Protein 4EUE (pdb70)

B-factor: mean 24.7, std 7.16, range [12.13, 96.24]

Secondary structure (DSSP, 8-state):
-----EETTEES---HHHHHHHHHHHHHHHHHS------SEEEEES-SSHHHHHHHHHHHHSSS--EEEEEE------SS----HHHHHHHHHHHHHHHTT--EEEEES-TT-HHHHHHHHHHIIIII--EEEEEE----SEEE-TTT--EEE----BSSS-EEEEEEETTTTEEEEEEEPBPPHHHHHHHHH---HHHHHHHHHHHHTT-EEEEEEEEEEE----GGGTTTTTTSHHHHHHHHHHHHHHHHHHHHHHHHS-EEEEEEPPP---HHHHTSTTHHHHHHHHHH--TTS-----------TTTTSSSSPP---TTS-B--TTTT-HHHHHHHHHHHHH--TTTHHHHS-HHHHHHH--TTS-S-TT--TTSPP-HHHHHT---

Nearest PDB structures (foldseek):
  4eue-assembly1_A  TM=1.003E+00  e=4.248E-78  Clostridium acetobutylicum ATCC 824
  8rcz-assembly1_A  TM=9.465E-01  e=1.844E-43  Pseudomonas aeruginosa
  5xi0-assembly2_B  TM=9.583E-01  e=2.381E-42  Aliivibrio fischeri ES114
  3s8m-assembly1_A  TM=9.572E-01  e=4.616E-41  Xanthomonas oryzae pv. oryzae MAFF 311018
  4bko-assembly1_A  TM=9.532E-01  e=4.722E-40  Burkholderia pseudomallei

Organism: Clostridium acetobutylicum (strain ATCC 824 / DSM 792 / JCM 1419 / IAM 19013 / LMG 5710 / NBRC 13948 / NRRL B-527 / VKM B-1787 / 2291 / W) (NCBI:txid272562)

GO terms:
  GO:0051287 NAD binding (F, IDA)
  GO:0006633 fatty acid biosynthetic process (P, IDA)
  GO:0050343 trans-2-enoyl-CoA reductase (NADH) activity (F, IDA)

Structure (mmCIF, N/CA/C/O backbone):
data_4EUE
#
_entry.id   4EUE
#
_cell.length_a   111.205
_cell.length_b   45.950
_cell.length_c   85.431
_cell.angle_alpha   90.000
_cell.angle_beta   90.740
_cell.angle_gamma   90.000
#
_symmetry.space_group_name_H-M   'C 1 2 1'
#
loop_
_entity.id
_entity.type
_entity.pdbx_description
1 polymer 'Putative reductase CA_C0462'
2 non-polymer '1,4-DIHYDRONICOTINAMIDE ADENINE DINUCLEOTIDE'
3 non-polymer 'SODIUM ION'
4 water water
#
loop_
_atom_site.group_PDB
_atom_site.id
_atom_site.type_symbol
_atom_site.label_atom_id
_atom_site.label_alt_id
_atom_site.label_comp_id
_atom_site.label_asym_id
_atom_site.label_entity_id
_atom_site.label_seq_id
_atom_site.pdbx_PDB_ins_code
_atom_site.Cartn_x
_atom_site.Cartn_y
_atom_site.Cartn_z
_atom_site.occupancy
_atom_site.B_iso_or_equiv
_atom_site.auth_seq_id
_atom_site.auth_comp_id
_atom_site.auth_asym_id
_atom_site.auth_atom_id
_atom_site.pdbx_PDB_model_num
ATOM 9 N N . ILE A 1 22 ? 14.665 6.168 26.444 1.00 37.70 2 ILE A N 1
ATOM 10 C CA . ILE A 1 22 ? 14.993 7.206 27.417 1.00 36.64 2 ILE A CA 1
ATOM 11 C C . ILE A 1 22 ? 16.476 7.123 27.795 1.00 35.47 2 ILE A C 1
ATOM 12 O O . ILE A 1 22 ? 16.910 6.181 28.466 1.00 35.28 2 ILE A O 1
ATOM 17 N N . VAL A 1 23 ? 17.247 8.110 27.342 1.00 34.16 3 VAL A N 1
ATOM 18 C CA . VAL A 1 23 ? 18.691 8.135 27.582 1.00 32.90 3 VAL A CA 1
ATOM 19 C C . VAL A 1 23 ? 19.001 8.604 29.002 1.00 32.38 3 VAL A C 1
ATOM 20 O O . VAL A 1 23 ? 18.568 9.680 29.425 1.00 31.90 3 VAL A O 1
ATOM 24 N N . LYS A 1 24 ? 19.734 7.768 29.731 1.00 31.96 4 LYS A N 1
ATOM 25 C CA . LYS A 1 24 ? 20.181 8.081 31.085 1.00 31.81 4 LYS A CA 1
ATOM 26 C C . LYS A 1 24 ? 21.701 8.166 31.105 1.00 31.45 4 LYS A C 1
ATOM 27 O O . LYS A 1 24 ? 22.377 7.407 30.400 1.00 31.09 4 LYS A O 1
ATOM 33 N N . ALA A 1 25 ? 22.236 9.083 31.911 1.00 31.08 5 ALA A N 1
ATOM 34 C CA . ALA A 1 25 ? 23.681 9.158 32.120 1.00 30.90 5 ALA A CA 1
ATOM 35 C C . ALA A 1 25 ? 24.156 7.885 32.817 1.00 30.88 5 ALA A C 1
ATOM 36 O O . ALA A 1 25 ? 23.719 7.574 33.927 1.00 30.71 5 ALA A O 1
ATOM 38 N N . LYS A 1 26 ? 25.016 7.134 32.139 1.00 30.68 6 LYS A N 1
ATOM 39 C CA . LYS A 1 26 ? 25.579 5.911 32.706 1.00 31.27 6 LYS A CA 1
ATOM 40 C C . LYS A 1 26 ? 27.018 5.710 32.253 1.00 31.24 6 LYS A C 1
ATOM 41 O O . LYS A 1 26 ? 27.422 6.208 31.200 1.00 30.64 6 LYS A O 1
ATOM 47 N N . PHE A 1 27 ? 27.781 4.982 33.060 1.00 31.70 7 PHE A N 1
ATOM 48 C CA . PHE A 1 27 ? 29.206 4.805 32.821 1.00 32.54 7 PHE A CA 1
ATOM 49 C C . PHE A 1 27 ? 29.544 3.396 32.360 1.00 33.22 7 PHE A C 1
ATOM 50 O O . PHE A 1 27 ? 28.961 2.418 32.831 1.00 33.31 7 PHE A O 1
ATOM 58 N N . VAL A 1 28 ? 30.483 3.318 31.422 1.00 34.02 8 VAL A N 1
ATOM 59 C CA . VAL A 1 28 ? 31.095 2.067 30.996 1.00 35.07 8 VAL A CA 1
ATOM 60 C C . VAL A 1 28 ? 32.599 2.315 30.934 1.00 35.40 8 VAL A C 1
ATOM 61 O O . VAL A 1 28 ? 33.065 3.146 30.145 1.00 35.50 8 VAL A O 1
ATOM 65 N N . LYS A 1 29 ? 33.343 1.608 31.784 1.00 35.89 9 LYS A N 1
ATOM 66 C CA . LYS A 1 29 ? 34.802 1.760 31.905 1.00 36.10 9 LYS A CA 1
ATOM 67 C C . LYS A 1 29 ? 35.218 3.177 32.331 1.00 35.85 9 LYS A C 1
ATOM 68 O O . LYS A 1 29 ? 36.300 3.653 31.974 1.00 35.92 9 LYS A O 1
ATOM 74 N N . GLY A 1 30 ? 34.356 3.843 33.094 1.00 35.55 10 GLY A N 1
ATOM 75 C CA . GLY A 1 30 ? 34.619 5.209 33.544 1.00 34.97 10 GLY A CA 1
ATOM 76 C C . GLY A 1 30 ? 34.285 6.288 32.524 1.00 34.43 10 GLY A C 1
ATOM 77 O O . GLY A 1 30 ? 34.534 7.474 32.769 1.00 34.71 10 GLY A O 1
ATOM 78 N N . PHE A 1 31 ? 33.726 5.880 31.384 1.00 33.62 11 PHE A N 1
ATOM 79 C CA . PHE A 1 31 ? 33.281 6.810 30.342 1.00 32.65 11 PHE A CA 1
ATOM 80 C C . PHE A 1 31 ? 31.755 6.815 30.252 1.00 31.78 11 PHE A C 1
ATOM 81 O O . PHE A 1 31 ? 31.121 5.766 30.394 1.00 31.58 11 PHE A O 1
ATOM 89 N N . ILE A 1 32 ? 31.173 7.992 30.014 1.00 30.33 12 ILE A N 1
ATOM 90 C CA . ILE A 1 32 ? 29.735 8.102 29.756 1.00 28.99 12 ILE A CA 1
ATOM 91 C C . ILE A 1 32 ? 29.426 7.269 28.516 1.00 28.04 12 ILE A C 1
ATOM 92 O O . ILE A 1 32 ? 30.098 7.411 27.494 1.00 27.40 12 ILE A O 1
ATOM 97 N N . ARG A 1 33 ? 28.436 6.382 28.618 1.00 26.99 13 ARG A N 1
ATOM 98 C CA . ARG A 1 33 ? 28.118 5.481 27.511 1.00 26.47 13 ARG A CA 1
ATOM 99 C C . ARG A 1 33 ? 27.374 6.202 26.392 1.00 25.77 13 ARG A C 1
ATOM 100 O O . ARG A 1 33 ? 27.788 6.142 25.236 1.00 25.45 13 ARG A O 1
ATOM 108 N N . ASP A 1 34 ? 26.277 6.872 26.741 1.00 24.99 14 ASP A N 1
ATOM 109 C CA . ASP A 1 34 ? 25.446 7.567 25.763 1.00 24.53 14 ASP A CA 1
ATOM 110 C C . ASP A 1 34 ? 25.323 9.038 26.120 1.00 23.67 14 ASP A C 1
ATOM 111 O O . ASP A 1 34 ? 24.997 9.380 27.254 1.00 23.33 14 ASP A O 1
ATOM 116 N N . VAL A 1 35 ? 25.577 9.904 25.147 1.00 22.69 15 VAL A N 1
ATOM 117 C CA . VAL A 1 35 ? 25.326 11.325 25.323 1.00 21.89 15 VAL A CA 1
ATOM 118 C C . VAL A 1 35 ? 23.836 11.591 25.109 1.00 21.88 15 VAL A C 1
ATOM 119 O O . VAL A 1 35 ? 23.126 10.757 24.537 1.00 21.98 15 VAL A O 1
ATOM 123 N N . HIS A 1 36 ? 23.354 12.733 25.585 1.00 21.32 16 HIS A N 1
ATOM 124 C CA . HIS A 1 36 ? 21.991 13.142 25.279 1.00 21.31 16 HIS A CA 1
ATOM 125 C C . HIS A 1 36 ? 22.026 14.128 24.117 1.00 21.34 16 HIS A C 1
ATOM 126 O O . HIS A 1 36 ? 22.405 15.281 24.307 1.00 21.26 16 HIS A O 1
ATOM 133 N N . PRO A 1 37 ? 21.650 13.672 22.901 1.00 21.53 17 PRO A N 1
ATOM 134 C CA . PRO A 1 37 ? 21.816 14.506 21.703 1.00 21.47 17 PRO A CA 1
ATOM 135 C C . PRO A 1 37 ? 21.085 15.850 21.764 1.00 21.53 17 PRO A C 1
ATOM 136 O O . PRO A 1 37 ? 21.643 16.866 21.353 1.00 20.95 17 PRO A O 1
ATOM 140 N N . TYR A 1 38 ? 19.866 15.873 22.294 1.00 21.55 18 TYR A N 1
ATOM 141 C CA . TYR A 1 38 ? 19.147 17.136 22.377 1.00 22.26 18 TYR A CA 1
ATOM 142 C C . TYR A 1 38 ? 19.684 18.033 23.484 1.00 21.61 18 TYR A C 1
ATOM 143 O O . TYR A 1 38 ? 19.563 19.257 23.411 1.00 21.52 18 TYR A O 1
ATOM 152 N N . GLY A 1 39 ? 20.299 17.419 24.490 1.00 20.87 19 GLY A N 1
ATOM 153 C CA . GLY A 1 39 ? 21.061 18.160 25.487 1.00 20.43 19 GLY A CA 1
ATOM 154 C C . GLY A 1 39 ? 22.239 18.868 24.839 1.00 20.24 19 GLY A C 1
ATOM 155 O O . GLY A 1 39 ? 22.524 20.025 25.150 1.00 19.84 19 GLY A O 1
ATOM 156 N N . CYS A 1 40 ? 22.925 18.169 23.936 1.00 19.79 20 CYS A N 1
ATOM 157 C CA . CYS A 1 40 ? 24.020 18.763 23.170 1.00 19.89 20 CYS A CA 1
ATOM 158 C C . CYS A 1 40 ? 23.546 19.975 22.362 1.00 19.92 20 CYS A C 1
ATOM 159 O O . CYS A 1 40 ? 24.237 20.990 22.311 1.00 19.58 20 CYS A O 1
ATOM 162 N N . ARG A 1 41 ? 22.363 19.874 21.753 1.00 20.07 21 ARG A N 1
ATOM 163 C CA . ARG A 1 41 ? 21.758 21.007 21.055 1.00 20.53 21 ARG A CA 1
ATOM 164 C C . ARG A 1 41 ? 21.616 22.208 21.992 1.00 20.57 21 ARG A C 1
ATOM 165 O O . ARG A 1 41 ? 21.989 23.324 21.638 1.00 20.32 21 ARG A O 1
ATOM 173 N N . ARG A 1 42 ? 21.072 21.960 23.182 1.00 21.04 22 ARG A N 1
ATOM 174 C CA . ARG A 1 42 ? 20.852 22.991 24.194 1.00 21.71 22 ARG A CA 1
ATOM 175 C C . ARG A 1 42 ? 22.161 23.638 24.655 1.00 21.57 22 ARG A C 1
ATOM 176 O O . ARG A 1 42 ? 22.223 24.851 24.878 1.00 21.11 22 ARG A O 1
ATOM 184 N N . GLU A 1 43 ? 23.199 22.818 24.797 1.00 21.71 23 GLU A N 1
ATOM 185 C CA . GLU A 1 43 ? 24.502 23.286 25.248 1.00 22.01 23 GLU A CA 1
ATOM 186 C C . GLU A 1 43 ? 25.188 24.149 24.186 1.00 21.11 23 GLU A C 1
ATOM 187 O O . GLU A 1 43 ? 25.843 25.135 24.520 1.00 21.34 23 GLU A O 1
ATOM 193 N N . VAL A 1 44 ? 25.028 23.782 22.915 1.00 20.29 24 VAL A N 1
ATOM 194 C CA . VAL A 1 44 ? 25.473 24.630 21.801 1.00 19.54 24 VAL A CA 1
ATOM 195 C C . VAL A 1 44 ? 24.733 25.971 21.848 1.00 19.49 24 VAL A C 1
ATOM 196 O O . VAL A 1 44 ? 25.351 27.037 21.766 1.00 19.22 24 VAL A O 1
ATOM 200 N N . LEU A 1 45 ? 23.412 25.904 22.009 1.00 19.68 25 LEU A N 1
ATOM 201 C CA . LEU A 1 45 ? 22.570 27.095 22.058 1.00 20.28 25 LEU A CA 1
ATOM 202 C C . LEU A 1 45 ? 22.896 28.020 23.240 1.00 20.03 25 LEU A C 1
ATOM 203 O O . LEU A 1 45 ? 22.861 29.245 23.096 1.00 20.25 25 LEU A O 1
ATOM 208 N N . ASN A 1 46 ? 23.209 27.435 24.395 1.00 19.64 26 ASN A N 1
ATOM 209 C CA . ASN A 1 46 ? 23.655 28.203 25.559 1.00 19.75 26 ASN A CA 1
ATOM 210 C C . ASN A 1 46 ? 24.924 29.021 25.278 1.00 19.46 26 ASN A C 1
ATOM 211 O O . ASN A 1 46 ? 25.027 30.175 25.690 1.00 19.00 26 ASN A O 1
ATOM 216 N N . GLN A 1 47 ? 25.883 28.418 24.580 1.00 19.35 27 GLN A N 1
ATOM 217 C CA . GLN A 1 47 ? 27.107 29.127 24.184 1.00 19.31 27 GLN A CA 1
ATOM 218 C C . GLN A 1 47 ? 26.823 30.211 23.136 1.00 19.18 27 GLN A C 1
ATOM 219 O O . GLN A 1 47 ? 27.372 31.310 23.210 1.00 19.13 27 GLN A O 1
ATOM 225 N N . ILE A 1 48 ? 25.953 29.905 22.175 1.00 19.16 28 ILE A N 1
ATOM 226 C CA . ILE A 1 48 ? 25.490 30.902 21.202 1.00 19.53 28 ILE A CA 1
ATOM 227 C C . ILE A 1 48 ? 24.820 32.100 21.891 1.00 20.02 28 ILE A C 1
ATOM 228 O O . ILE A 1 48 ? 25.071 33.252 21.527 1.00 19.72 28 ILE A O 1
ATOM 233 N N . ASP A 1 49 ? 23.986 31.821 22.893 1.00 20.65 29 ASP A N 1
ATOM 234 C CA . ASP A 1 49 ? 23.285 32.873 23.628 1.00 21.38 29 ASP A CA 1
ATOM 235 C C . ASP A 1 49 ? 24.245 33.759 24.419 1.00 21.08 29 ASP A C 1
ATOM 236 O O . ASP A 1 49 ? 24.015 34.958 24.541 1.00 21.29 29 ASP A O 1
ATOM 241 N N . TYR A 1 50 ? 25.317 33.171 24.951 1.00 20.69 30 TYR 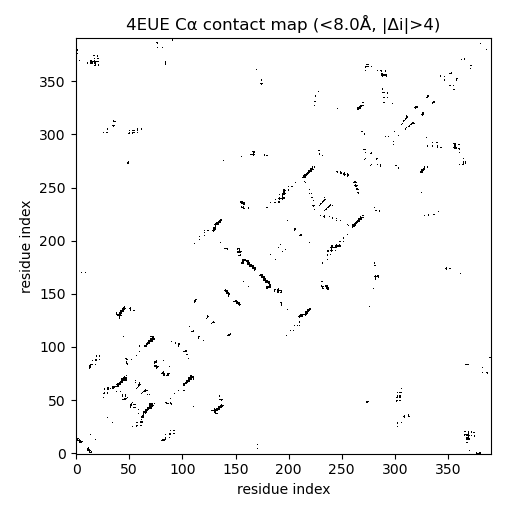A N 1
ATOM 242 C CA . TYR A 1 50 ? 26.347 33.951 25.633 1.00 20.51 30 TYR A CA 1
ATOM 243 C C . TYR A 1 50 ? 27.019 34.932 24.665 1.00 20.61 30 TYR A C 1
ATOM 244 O O . TYR A 1 50 ? 27.222 36.104 25.000 1.00 20.27 30 TYR A O 1
ATOM 253 N N . CYS A 1 51 ? 27.348 34.445 23.470 1.00 20.58 31 CYS A N 1
ATOM 254 C CA . CYS A 1 51 ? 27.992 35.256 22.431 1.00 21.12 31 CYS A CA 1
ATOM 255 C C . CYS A 1 51 ? 27.093 36.359 21.864 1.00 21.94 31 CYS A C 1
ATOM 256 O O . CYS A 1 51 ? 27.580 37.437 21.512 1.00 21.88 31 CYS A O 1
ATOM 259 N N . LYS A 1 52 ? 25.796 36.072 21.768 1.00 22.86 32 LYS A N 1
ATOM 260 C CA . LYS A 1 52 ? 24.804 37.041 21.304 1.00 24.43 32 LYS A CA 1
ATOM 261 C C . LYS A 1 52 ? 24.598 38.171 22.312 1.00 24.99 32 LYS A C 1
ATOM 262 O O . LYS A 1 52 ? 24.339 39.312 21.932 1.00 25.04 32 LYS A O 1
ATOM 268 N N . LYS A 1 53 ? 24.723 37.837 23.593 1.00 25.63 33 LYS A N 1
ATOM 269 C CA . LYS A 1 53 ? 24.573 38.793 24.686 1.00 26.44 33 LYS A CA 1
ATOM 270 C C . LYS A 1 53 ? 25.856 39.609 24.925 1.00 26.34 33 LYS A C 1
ATOM 271 O O . LYS A 1 53 ? 25.816 40.670 25.552 1.00 26.34 33 LYS A O 1
ATOM 277 N N . ALA A 1 54 ? 26.988 39.122 24.419 1.00 26.05 34 ALA A N 1
ATOM 278 C CA . ALA A 1 54 ? 28.274 39.789 24.635 1.00 25.98 34 ALA A CA 1
ATOM 279 C C . ALA A 1 54 ? 28.334 41.140 23.923 1.00 26.20 34 ALA A C 1
ATOM 280 O O . ALA A 1 54 ? 27.517 41.425 23.040 1.00 25.68 34 ALA A O 1
ATOM 282 N N . ILE A 1 55 ? 29.298 41.971 24.317 1.00 26.58 35 ILE A N 1
ATOM 283 C CA . ILE A 1 55 ? 29.440 43.308 23.740 1.00 27.08 35 ILE A CA 1
ATOM 284 C C . ILE A 1 55 ? 29.725 43.245 22.237 1.00 26.80 35 ILE A C 1
ATOM 285 O O . ILE A 1 55 ? 29.298 44.123 21.480 1.00 27.15 35 ILE A O 1
ATOM 290 N N . GLY A 1 56 ? 30.424 42.194 21.813 1.00 26.17 36 GLY A N 1
ATOM 291 C CA . GLY A 1 56 ? 30.690 41.966 20.401 1.00 25.46 36 GLY A CA 1
ATOM 292 C C . GLY A 1 56 ? 32.075 42.409 19.979 1.00 25.02 36 GLY A C 1
ATOM 293 O O . GLY A 1 56 ? 32.633 43.362 20.526 1.00 25.30 36 GLY A O 1
ATOM 294 N N . PHE A 1 57 ? 32.634 41.694 19.009 1.00 24.04 37 PHE A N 1
ATOM 295 C CA . PHE A 1 57 ? 33.894 42.079 18.388 1.00 23.51 37 PHE A CA 1
ATOM 296 C C . PHE A 1 57 ? 33.796 41.866 16.886 1.00 23.83 37 PHE A C 1
ATOM 297 O O . PHE A 1 57 ? 32.834 41.277 16.393 1.00 23.46 37 PHE A O 1
ATOM 305 N N . ARG A 1 58 ? 34.802 42.346 16.169 1.00 24.48 38 ARG A N 1
ATOM 306 C CA . ARG A 1 58 ? 34.821 42.288 14.720 1.00 25.17 38 ARG A CA 1
ATOM 307 C C . ARG A 1 58 ? 36.238 41.925 14.303 1.00 24.85 38 ARG A C 1
ATOM 308 O O . ARG A 1 58 ? 37.184 42.186 15.040 1.00 24.64 38 ARG A O 1
ATOM 316 N N . GLY A 1 59 ? 36.384 41.308 13.134 1.00 24.64 39 GLY A N 1
ATOM 317 C CA . GLY A 1 59 ? 37.703 40.929 12.644 1.00 24.66 39 GLY A CA 1
ATOM 318 C C . GLY A 1 59 ? 37.677 39.830 11.601 1.00 24.46 39 GLY A C 1
ATOM 319 O O . GLY A 1 59 ? 37.707 40.117 10.402 1.00 24.85 39 GLY A O 1
ATOM 320 N N . PRO A 1 60 ? 37.613 38.562 12.044 1.00 24.02 40 PRO A N 1
ATOM 321 C CA . PRO A 1 60 ? 37.680 37.453 11.093 1.00 23.96 40 PRO A CA 1
ATOM 322 C C . PRO A 1 60 ? 36.395 37.313 10.268 1.00 23.67 40 PRO A C 1
ATOM 323 O O . PRO A 1 60 ? 35.309 37.557 10.782 1.00 23.94 40 PRO A O 1
ATOM 327 N N . LYS A 1 61 ? 36.523 36.948 8.996 1.00 23.31 41 LYS A N 1
ATOM 328 C CA . LYS A 1 61 ? 35.347 36.719 8.156 1.00 22.92 41 LYS A CA 1
ATOM 329 C C . LYS A 1 61 ? 35.264 35.284 7.648 1.00 21.89 41 LYS A C 1
ATOM 330 O O . LYS A 1 61 ? 34.172 34.756 7.431 1.00 21.77 41 LYS A O 1
ATOM 336 N N . LYS A 1 62 ? 36.421 34.660 7.453 1.00 20.86 42 LYS A N 1
ATOM 337 C CA . LYS A 1 62 ? 36.475 33.286 6.965 1.00 20.11 42 LYS A CA 1
ATOM 338 C C . LYS A 1 62 ? 37.464 32.479 7.802 1.00 19.13 42 LYS A C 1
ATOM 339 O O . LYS A 1 62 ? 38.658 32.779 7.836 1.00 18.63 42 LYS A O 1
ATOM 345 N N . VAL A 1 63 ? 36.943 31.470 8.495 1.00 18.24 43 VAL A N 1
ATOM 346 C CA . VAL A 1 63 ? 37.683 30.806 9.573 1.00 17.26 43 VAL A CA 1
ATOM 347 C C . VAL A 1 63 ? 37.741 29.294 9.372 1.00 16.82 43 VAL A C 1
ATOM 348 O O . VAL A 1 63 ? 36.731 28.653 9.087 1.00 17.11 43 VAL A O 1
ATOM 352 N N . LEU A 1 64 ? 38.943 28.742 9.502 1.00 16.31 44 LEU A N 1
ATOM 353 C CA . LEU A 1 64 ? 39.147 27.302 9.501 1.00 15.53 44 LEU A CA 1
ATOM 354 C C . LEU A 1 64 ? 39.507 26.848 10.916 1.00 15.27 44 LEU A C 1
ATOM 355 O O . LEU A 1 64 ? 40.430 27.379 11.528 1.00 15.04 44 LEU A O 1
ATOM 360 N N . ILE A 1 65 ? 38.769 25.875 11.437 1.00 15.22 45 ILE A N 1
ATOM 361 C CA . ILE A 1 65 ? 39.086 25.312 12.746 1.00 15.19 45 ILE A CA 1
ATOM 362 C C . ILE A 1 65 ? 39.249 23.798 12.645 1.00 15.09 45 ILE A C 1
ATOM 363 O O . ILE A 1 65 ? 38.324 23.088 12.248 1.00 15.23 45 ILE A O 1
ATOM 368 N N . VAL A 1 66 ? 40.442 23.324 12.979 1.00 15.14 46 VAL A N 1
ATOM 369 C CA . VAL A 1 66 ? 40.679 21.897 13.155 1.00 15.72 46 VAL A CA 1
ATOM 370 C C . VAL A 1 66 ? 40.413 21.557 14.618 1.00 15.59 46 VAL A C 1
ATOM 371 O O . VAL A 1 66 ? 41.045 22.119 15.518 1.00 15.65 46 VAL A O 1
ATOM 375 N N . GLY A 1 67 ? 39.475 20.641 14.841 1.00 15.74 47 GLY A N 1
ATOM 376 C CA . GLY A 1 67 ? 39.057 20.265 16.189 1.00 16.01 47 GLY A CA 1
ATOM 377 C C . GLY A 1 67 ? 37.868 21.104 16.598 1.00 16.05 47 GLY A C 1
ATOM 378 O O . GLY A 1 67 ? 37.802 21.611 17.720 1.00 16.24 47 GLY A O 1
ATOM 379 N N . ALA A 1 68 ? 36.915 21.224 15.678 1.00 16.06 48 ALA A N 1
ATOM 380 C CA . ALA A 1 68 ? 35.818 22.181 15.786 1.00 15.78 48 ALA A CA 1
ATOM 381 C C . ALA A 1 68 ? 34.572 21.677 16.517 1.00 15.65 48 ALA A C 1
ATOM 382 O O . ALA A 1 68 ? 33.658 22.457 16.770 1.00 15.89 48 ALA A O 1
ATOM 384 N N . SER A 1 69 ? 34.539 20.392 16.860 1.00 15.68 49 SER A N 1
ATOM 385 C CA . SER A 1 69 ? 33.304 19.745 17.326 1.00 15.64 49 SER A CA 1
ATOM 386 C C . SER A 1 69 ? 32.993 19.857 18.827 1.00 15.56 49 SER A C 1
ATOM 387 O O . SER A 1 69 ? 31.860 19.596 19.246 1.00 15.54 49 SER A O 1
ATOM 390 N N . SER A 1 70 ? 33.987 20.221 19.635 1.00 14.74 50 SER A N 1
ATOM 391 C CA . SER A 1 70 ? 33.798 20.284 21.088 1.00 14.65 50 SER A CA 1
ATOM 392 C C . SER A 1 70 ? 34.887 21.118 21.750 1.00 14.06 50 SER A C 1
ATOM 393 O O . SER A 1 70 ? 35.862 21.509 21.096 1.00 13.88 50 SER A O 1
ATOM 396 N N . GLY A 1 71 ? 34.711 21.382 23.044 1.00 13.68 51 GLY A N 1
ATOM 397 C CA . GLY A 1 71 ? 35.712 22.067 23.850 1.00 13.38 51 GLY A CA 1
ATOM 398 C C . GLY A 1 71 ? 36.079 23.438 23.311 1.00 13.61 51 GLY A C 1
ATOM 399 O O . GLY A 1 71 ? 35.200 24.215 22.915 1.00 13.35 51 GLY A O 1
ATOM 400 N N . PHE A 1 72 ? 37.377 23.732 23.291 1.00 13.59 52 PHE A N 1
ATOM 401 C CA . PHE A 1 72 ? 37.854 25.050 22.862 1.00 13.99 52 PHE A CA 1
ATOM 402 C C . PHE A 1 72 ? 37.600 25.335 21.386 1.00 14.05 52 PHE A C 1
ATOM 403 O O . PHE A 1 72 ? 37.361 26.481 21.016 1.00 14.64 52 PHE A O 1
ATOM 411 N N . GLY A 1 73 ? 37.658 24.300 20.552 1.00 13.81 53 GLY A N 1
ATOM 412 C CA . GLY A 1 73 ? 37.436 24.464 19.114 1.00 13.95 53 GLY A CA 1
ATOM 413 C C . GLY A 1 73 ? 35.996 24.800 18.782 1.00 13.95 53 GLY A C 1
ATOM 414 O O . GLY A 1 73 ? 35.732 25.643 17.916 1.00 13.85 53 GLY A O 1
ATOM 415 N N . LEU A 1 74 ? 35.060 24.146 19.465 1.00 13.65 54 LEU A N 1
ATOM 416 C CA . LEU A 1 74 ? 33.645 24.488 19.309 1.00 13.84 54 LEU A CA 1
ATOM 417 C C . LEU A 1 74 ? 33.356 25.899 19.812 1.00 13.58 54 LEU A C 1
ATOM 418 O O . LEU A 1 74 ? 32.643 26.657 19.162 1.00 13.48 54 LEU A O 1
ATOM 423 N N . ALA A 1 75 ? 33.917 26.256 20.964 1.00 13.40 55 ALA A N 1
ATOM 424 C CA . ALA A 1 75 ? 33.736 27.608 21.489 1.00 13.26 55 ALA A CA 1
ATOM 425 C C . ALA A 1 75 ? 34.323 28.652 20.529 1.00 13.42 55 ALA A C 1
ATOM 426 O O . ALA A 1 75 ? 33.736 29.720 20.334 1.00 13.20 55 ALA A O 1
ATOM 428 N N . THR A 1 76 ? 35.468 28.328 19.928 1.00 13.41 56 THR A N 1
ATOM 429 C CA . THR A 1 76 ? 36.097 29.189 18.922 1.00 13.76 56 THR A CA 1
ATOM 430 C C . THR A 1 76 ? 35.130 29.433 17.754 1.00 13.72 56 THR A C 1
ATOM 431 O O . THR A 1 76 ? 34.914 30.576 17.349 1.00 13.61 56 THR A O 1
ATOM 435 N N . ARG A 1 77 ? 34.535 28.354 17.248 1.00 13.78 57 ARG A N 1
ATOM 436 C CA . ARG A 1 77 ? 33.597 28.417 16.127 1.00 14.02 57 ARG A CA 1
ATOM 437 C C . ARG A 1 77 ? 32.357 29.246 16.450 1.00 14.37 57 ARG A C 1
ATOM 438 O O . ARG A 1 77 ? 31.927 30.063 15.643 1.00 13.74 57 ARG A O 1
ATOM 446 N N . ILE A 1 78 ? 31.789 29.020 17.629 1.00 14.20 58 ILE A N 1
ATOM 447 C CA . ILE A 1 78 ? 30.594 29.728 18.060 1.00 14.91 58 ILE A CA 1
ATOM 448 C C . ILE A 1 78 ? 30.904 31.211 18.285 1.00 15.11 58 ILE A C 1
ATOM 449 O O . ILE A 1 78 ? 30.083 32.082 17.984 1.00 15.04 58 ILE A O 1
ATOM 454 N N . SER A 1 79 ? 32.101 31.489 18.794 1.00 15.50 59 SER A N 1
ATOM 455 C CA . SER A 1 79 ? 32.521 32.864 19.049 1.00 16.33 59 SER A CA 1
ATOM 456 C C . SER A 1 79 ? 32.612 33.690 17.760 1.00 16.36 59 SER A C 1
ATOM 457 O O . SER A 1 79 ? 32.061 34.786 17.691 1.00 16.46 59 SER A O 1
ATOM 460 N N . VAL A 1 80 ? 33.283 33.164 16.738 1.00 16.54 60 VAL A N 1
ATOM 461 C CA . VAL A 1 80 ? 33.477 33.932 15.499 1.00 16.94 60 VAL A CA 1
ATOM 462 C C . VAL A 1 80 ? 32.192 34.057 14.676 1.00 17.26 60 VAL A C 1
ATOM 463 O O . VAL A 1 80 ? 31.993 35.046 13.972 1.00 17.52 60 VAL A O 1
ATOM 467 N N . ALA A 1 81 ? 31.318 33.058 14.785 1.00 17.28 61 ALA A N 1
ATOM 468 C CA . ALA A 1 81 ? 30.049 33.062 14.059 1.00 17.75 61 ALA A CA 1
ATOM 469 C C . ALA A 1 81 ? 28.991 33.947 14.728 1.00 17.92 61 ALA A C 1
ATOM 470 O O . ALA A 1 81 ? 28.252 34.660 14.046 1.00 17.80 61 ALA A O 1
ATOM 472 N N . PHE A 1 82 ? 28.943 33.915 16.059 1.00 18.06 62 PHE A N 1
ATOM 473 C CA . PHE A 1 82 ? 27.837 34.525 16.811 1.00 18.57 62 PHE A CA 1
ATOM 474 C C . PHE A 1 82 ? 28.235 35.670 17.737 1.00 18.79 62 PHE A C 1
ATOM 475 O O . PHE A 1 82 ? 27.365 36.370 18.270 1.00 18.97 62 PHE A O 1
ATOM 483 N N . GLY A 1 83 ? 29.538 35.857 17.930 1.00 18.84 63 GLY A N 1
ATOM 484 C CA . GLY A 1 83 ? 30.040 36.875 18.846 1.00 18.92 63 GLY A CA 1
ATOM 485 C C . GLY A 1 83 ? 30.320 38.224 18.209 1.00 19.30 63 GLY A C 1
ATOM 486 O O . GLY A 1 83 ? 30.974 39.073 18.817 1.00 19.42 63 GLY A O 1
ATOM 487 N N . GLY A 1 84 ? 29.836 38.425 16.984 1.00 19.61 64 GLY A N 1
ATOM 488 C CA . GLY A 1 84 ? 30.004 39.711 16.298 1.00 19.71 64 GLY A CA 1
ATOM 489 C C . GLY A 1 84 ? 30.514 39.680 14.865 1.00 19.76 64 GLY A C 1
ATOM 490 O O . GLY A 1 84 ? 29.978 40.391 14.009 1.00 19.43 64 GLY A O 1
ATOM 491 N N . PRO A 1 85 ? 31.563 38.878 14.586 1.00 19.79 65 PRO A N 1
ATOM 492 C CA . PRO A 1 85 ? 32.141 38.867 13.238 1.00 20.03 65 PRO A CA 1
ATOM 493 C C . PRO A 1 85 ? 31.259 38.277 12.140 1.00 20.51 65 PRO A C 1
ATOM 494 O O . PRO A 1 85 ? 31.548 38.484 10.958 1.00 20.36 65 PRO A O 1
ATOM 498 N N . GLU A 1 86 ? 30.213 37.542 12.521 1.00 20.84 66 GLU A N 1
ATOM 499 C CA . GLU A 1 86 ? 29.360 36.830 11.561 1.00 21.49 66 GLU A CA 1
ATOM 500 C C . GLU A 1 86 ? 30.213 36.053 10.557 1.00 21.05 66 GLU A C 1
ATOM 501 O O . GLU A 1 86 ? 29.987 36.109 9.344 1.00 20.98 66 GLU A O 1
ATOM 507 N N . ALA A 1 87 ? 31.199 35.327 11.079 1.00 20.48 67 ALA A N 1
ATOM 508 C CA . ALA A 1 87 ? 32.164 34.627 10.243 1.00 20.00 67 ALA A CA 1
ATOM 509 C C . ALA A 1 87 ? 31.610 33.327 9.677 1.00 19.74 67 ALA A C 1
ATOM 510 O O . ALA A 1 87 ? 30.904 32.590 10.364 1.00 19.61 67 ALA A O 1
ATOM 512 N N . HIS A 1 88 ? 31.940 33.069 8.414 1.00 19.61 68 HIS A N 1
ATOM 513 C CA . HIS A 1 88 ? 31.770 31.760 7.798 1.00 19.75 68 HIS A CA 1
ATOM 514 C C . HIS A 1 88 ? 32.884 30.862 8.314 1.00 18.93 68 HIS A C 1
ATOM 515 O O . HIS A 1 88 ? 34.000 31.329 8.544 1.00 18.69 68 HIS A O 1
ATOM 522 N N . THR A 1 89 ? 32.577 29.579 8.507 1.00 18.12 69 THR A N 1
ATOM 523 C CA . THR A 1 89 ? 33.510 28.672 9.170 1.00 17.46 69 THR A CA 1
ATOM 524 C C . THR A 1 89 ? 33.594 27.309 8.508 1.00 17.33 69 THR A C 1
ATOM 525 O O . THR A 1 89 ? 32.589 26.775 8.030 1.00 17.29 69 THR A O 1
ATOM 529 N N . ILE A 1 90 ? 34.811 26.769 8.465 1.00 17.02 70 ILE A N 1
ATOM 530 C CA . ILE A 1 90 ? 35.029 25.361 8.155 1.00 16.69 70 ILE A CA 1
ATOM 531 C C . ILE A 1 90 ? 35.450 24.669 9.448 1.00 16.43 70 ILE A C 1
ATOM 532 O O . ILE A 1 90 ? 36.363 25.125 10.132 1.00 16.05 70 ILE A O 1
ATOM 537 N N . GLY A 1 91 ? 34.763 23.582 9.780 1.00 16.49 71 GLY A N 1
ATOM 538 C CA . GLY A 1 91 ? 35.131 22.759 10.925 1.00 16.67 71 GLY A CA 1
ATOM 539 C C . GLY A 1 91 ? 35.603 21.392 10.480 1.00 16.75 71 GLY A C 1
ATOM 540 O O . GLY A 1 91 ? 34.922 20.714 9.709 1.00 16.99 71 GLY A O 1
ATOM 541 N N . VAL A 1 92 ? 36.784 21.002 10.949 1.00 16.84 72 VAL A N 1
ATOM 542 C CA . VAL A 1 92 ? 37.312 19.666 10.717 1.00 17.23 72 VAL A CA 1
ATOM 543 C C . VAL A 1 92 ? 37.354 18.971 12.066 1.00 17.57 72 VAL A C 1
ATOM 544 O O . VAL A 1 92 ? 37.910 19.502 13.035 1.00 17.58 72 VAL A O 1
ATOM 548 N N . SER A 1 93 ? 36.742 17.798 12.142 1.00 17.59 73 SER A N 1
ATOM 549 C CA . SER A 1 93 ? 36.748 17.040 13.384 1.00 18.09 73 SER A CA 1
ATOM 550 C C . SER A 1 93 ? 36.662 15.561 13.082 1.00 18.45 73 SER A C 1
ATOM 551 O O . SER A 1 93 ? 36.263 15.165 11.984 1.00 18.75 73 SER A O 1
ATOM 554 N N . TYR A 1 94 ? 37.041 14.742 14.053 1.00 18.94 74 TYR A N 1
ATOM 555 C CA . TYR A 1 94 ? 36.826 13.314 13.929 1.00 19.74 74 TYR A CA 1
ATOM 556 C C . TYR A 1 94 ? 35.788 12.849 14.948 1.00 19.44 74 TYR A C 1
ATOM 557 O O . TYR A 1 94 ? 36.049 12.825 16.153 1.00 18.48 74 TYR A O 1
ATOM 566 N N . GLU A 1 95 ? 34.604 12.508 14.445 1.00 19.60 75 GLU A N 1
ATOM 567 C CA . GLU A 1 95 ? 33.472 12.104 15.272 1.00 19.96 75 GLU A CA 1
ATOM 568 C C . GLU A 1 95 ? 32.704 10.977 14.592 1.00 20.46 75 GLU A C 1
ATOM 569 O O . GLU A 1 95 ? 32.825 10.777 13.379 1.00 20.16 75 GLU A O 1
ATOM 575 N N . THR A 1 96 ? 31.907 10.248 15.367 1.00 20.75 76 THR A N 1
ATOM 576 C CA . THR A 1 96 ? 31.085 9.175 14.808 1.00 21.57 76 THR A CA 1
ATOM 577 C C . THR A 1 96 ? 29.640 9.324 15.234 1.00 22.01 76 THR A C 1
ATOM 578 O O . THR A 1 96 ? 29.348 9.808 16.332 1.00 21.54 76 THR A O 1
ATOM 582 N N . GLY A 1 97 ? 28.739 8.907 14.349 1.00 22.89 77 GLY A N 1
ATOM 583 C CA . GLY A 1 97 ? 27.311 9.040 14.578 1.00 24.05 77 GLY A CA 1
ATOM 584 C C . GLY A 1 97 ? 26.695 7.790 15.160 1.00 25.20 77 GLY A C 1
ATOM 585 O O . GLY A 1 97 ? 27.398 6.933 15.697 1.00 24.96 77 GLY A O 1
ATOM 586 N N . ALA A 1 98 ? 25.374 7.700 15.048 1.00 26.25 78 ALA A N 1
ATOM 587 C CA . ALA A 1 98 ? 24.612 6.588 15.602 1.00 27.71 78 ALA A CA 1
ATOM 588 C C . ALA A 1 98 ? 24.897 5.283 14.865 1.00 28.58 78 ALA A C 1
ATOM 589 O O . ALA A 1 98 ? 24.939 5.251 13.641 1.00 29.06 78 ALA A O 1
ATOM 591 N N . THR A 1 99 ? 25.121 4.221 15.633 1.00 29.54 79 THR A N 1
ATOM 592 C CA . THR A 1 99 ? 25.200 2.862 15.103 1.00 30.63 79 THR A CA 1
ATOM 593 C C . THR A 1 99 ? 24.063 2.057 15.732 1.00 30.91 79 THR A C 1
ATOM 594 O O . THR A 1 99 ? 23.226 2.619 16.443 1.00 31.24 79 THR A O 1
ATOM 598 N N . ASP A 1 100 ? 24.024 0.751 15.481 1.00 31.35 80 ASP A N 1
ATOM 599 C CA . ASP A 1 100 ? 23.010 -0.101 16.112 1.00 31.52 80 ASP A CA 1
ATOM 600 C C . ASP 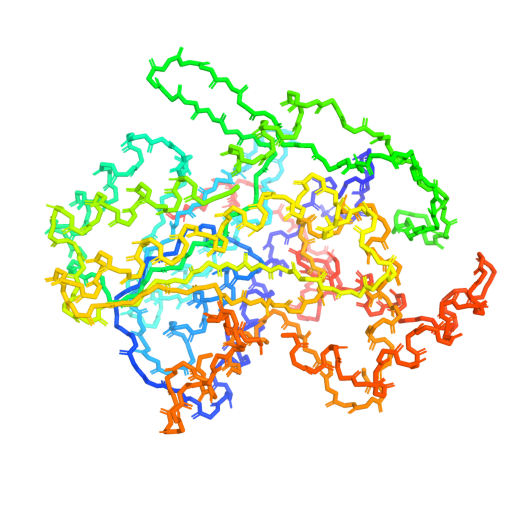A 1 100 ? 23.314 -0.410 17.584 1.00 30.94 80 ASP A C 1
ATOM 601 O O . ASP A 1 100 ? 22.516 -1.062 18.260 1.00 31.37 80 ASP A O 1
ATOM 606 N N . ARG A 1 101 ? 24.458 0.068 18.074 1.00 29.86 81 ARG A N 1
ATOM 607 C CA . ARG A 1 101 ? 24.852 -0.130 19.470 1.00 28.77 81 ARG A CA 1
ATOM 608 C C . ARG A 1 101 ? 25.152 1.167 20.215 1.00 28.08 81 ARG A C 1
ATOM 609 O O . ARG A 1 101 ? 25.065 1.203 21.446 1.00 28.06 81 ARG A O 1
ATOM 617 N N . ARG A 1 102 ? 25.523 2.211 19.472 1.00 27.28 82 ARG A N 1
ATOM 618 C CA . ARG A 1 102 ? 25.887 3.509 20.052 1.00 26.77 82 ARG A CA 1
ATOM 619 C C . ARG A 1 102 ? 25.046 4.643 19.468 1.00 26.43 82 ARG A C 1
ATOM 620 O O . ARG A 1 102 ? 24.579 4.565 18.328 1.00 26.02 82 ARG A O 1
ATOM 628 N N . ILE A 1 103 ? 24.869 5.700 20.255 1.00 26.00 83 ILE A N 1
ATOM 629 C CA . ILE A 1 103 ? 24.028 6.832 19.864 1.00 26.00 83 ILE A CA 1
ATOM 630 C C . ILE A 1 103 ? 24.796 7.882 19.031 1.00 25.05 83 ILE A C 1
ATOM 631 O O . ILE A 1 103 ? 24.194 8.646 18.272 1.00 25.22 83 ILE A O 1
ATOM 636 N N . GLY A 1 104 ? 26.121 7.890 19.152 1.00 23.81 84 GLY A N 1
ATOM 637 C CA . GLY A 1 104 ? 26.957 8.899 18.497 1.00 22.58 84 GLY A CA 1
ATOM 638 C C . GLY A 1 104 ? 27.637 9.776 19.536 1.00 21.54 84 GLY A C 1
ATOM 639 O O . GLY A 1 104 ? 27.161 9.869 20.669 1.00 21.47 84 GLY A O 1
ATOM 640 N N . THR A 1 105 ? 28.746 10.414 19.158 1.00 20.39 85 THR A N 1
ATOM 641 C CA . THR A 1 105 ? 29.517 11.229 20.098 1.00 19.30 85 THR A CA 1
ATOM 642 C C . THR A 1 105 ? 28.875 12.599 20.322 1.00 18.53 85 THR A C 1
ATOM 643 O O . THR A 1 105 ? 28.054 13.054 19.518 1.00 18.33 85 THR A O 1
ATOM 647 N N . ALA A 1 106 ? 29.243 13.249 21.423 1.00 17.34 86 ALA A N 1
ATOM 648 C CA . ALA A 1 106 ? 28.769 14.603 21.701 1.00 16.85 86 ALA A CA 1
ATOM 649 C C . ALA A 1 106 ? 29.178 15.531 20.557 1.00 16.21 86 ALA A C 1
ATOM 650 O O . ALA A 1 106 ? 28.366 16.313 20.068 1.00 16.56 86 ALA A O 1
ATOM 652 N N . GLY A 1 107 ? 30.427 15.407 20.116 1.00 15.89 87 GLY A N 1
ATOM 653 C CA . GLY A 1 107 ? 30.967 16.227 19.028 1.00 15.74 87 GLY A CA 1
ATOM 654 C C . GLY A 1 107 ? 30.241 16.023 17.708 1.00 16.04 87 GLY A C 1
ATOM 655 O O . GLY A 1 107 ? 30.045 16.977 16.948 1.00 15.78 87 GLY A O 1
ATOM 656 N N . TRP A 1 108 ? 29.852 14.776 17.436 1.00 16.25 88 TRP A N 1
ATOM 657 C CA . TRP A 1 108 ? 29.024 14.450 16.271 1.00 16.65 88 TRP A CA 1
ATOM 658 C C . TRP A 1 108 ? 27.792 15.347 16.221 1.00 16.88 88 TRP A C 1
ATOM 659 O O . TRP A 1 108 ? 27.518 15.989 15.202 1.00 16.79 88 TRP A O 1
ATOM 670 N N . TYR A 1 109 ? 27.064 15.400 17.334 1.00 16.73 89 TYR A N 1
ATOM 671 C CA . TYR A 1 109 ? 25.846 16.192 17.419 1.00 16.96 89 TYR A CA 1
ATOM 672 C C . TYR A 1 109 ? 26.101 17.691 17.498 1.00 16.85 89 TYR A C 1
ATOM 673 O O . TYR A 1 109 ? 25.354 18.466 16.902 1.00 16.69 89 TYR A O 1
ATOM 682 N N . ASN A 1 110 ? 27.159 18.097 18.205 1.00 16.89 90 ASN A N 1
ATOM 683 C CA . ASN A 1 110 ? 27.543 19.513 18.246 1.00 16.90 90 ASN A CA 1
ATOM 684 C C . ASN A 1 110 ? 27.737 20.095 16.843 1.00 16.90 90 ASN A C 1
ATOM 685 O O . ASN A 1 110 ? 27.261 21.190 16.563 1.00 16.40 90 ASN A O 1
ATOM 690 N N . ASN A 1 111 ? 28.443 19.360 15.979 1.00 17.37 91 ASN A N 1
ATOM 691 C CA . ASN A 1 111 ? 28.649 19.762 14.580 1.00 18.09 91 ASN A CA 1
ATOM 692 C C . ASN A 1 111 ? 27.324 19.996 13.860 1.00 18.62 91 ASN A C 1
ATOM 693 O O . ASN A 1 111 ? 27.178 20.966 13.110 1.00 18.74 91 ASN A O 1
ATOM 698 N N . ILE A 1 112 ? 26.379 19.086 14.085 1.00 18.92 92 ILE A N 1
ATOM 699 C CA . ILE A 1 112 ? 25.077 19.098 13.412 1.00 19.70 92 ILE A CA 1
ATOM 700 C C . ILE A 1 112 ? 24.235 20.288 13.855 1.00 19.86 92 ILE A C 1
ATOM 701 O O . ILE A 1 112 ? 23.695 21.020 13.019 1.00 20.01 92 ILE A O 1
ATOM 706 N N . PHE A 1 113 ? 24.152 20.495 15.164 1.00 19.97 93 PHE A N 1
ATOM 707 C CA . PHE A 1 113 ? 23.359 21.590 15.704 1.00 20.40 93 PHE A CA 1
ATOM 708 C C . PHE A 1 113 ? 23.999 22.960 15.512 1.00 20.26 93 PHE A C 1
ATOM 709 O O . PHE A 1 113 ? 23.285 23.941 15.301 1.00 20.25 93 PHE A O 1
ATOM 717 N N . PHE A 1 114 ? 25.331 23.036 15.560 1.00 20.04 94 PHE A N 1
ATOM 718 C CA . PHE A 1 114 ? 25.984 24.290 15.196 1.00 19.92 94 PHE A CA 1
ATOM 719 C C . PHE A 1 114 ? 25.589 24.687 13.773 1.00 20.50 94 PHE A C 1
ATOM 720 O O . PHE A 1 114 ? 25.217 25.837 13.527 1.00 19.94 94 PHE A O 1
ATOM 728 N N . LYS A 1 115 ? 25.677 23.729 12.849 1.00 21.16 95 LYS A N 1
ATOM 729 C CA . LYS A 1 115 ? 25.362 23.969 11.443 1.00 22.33 95 LYS A CA 1
ATOM 730 C C . LYS A 1 115 ? 23.924 24.449 11.278 1.00 22.81 95 LYS A C 1
ATOM 731 O O . LYS A 1 115 ? 23.670 25.401 10.543 1.00 22.88 95 LYS A O 1
ATOM 737 N N . GLU A 1 116 ? 22.994 23.792 11.967 1.00 23.49 96 GLU A N 1
ATOM 738 C CA . GLU A 1 116 ? 21.594 24.206 11.960 1.00 24.49 96 GLU A CA 1
ATOM 739 C C . GLU A 1 116 ? 21.454 25.673 12.380 1.00 24.35 96 GLU A C 1
ATOM 740 O O . GLU A 1 116 ? 20.802 26.460 11.690 1.00 24.27 96 GLU A O 1
ATOM 746 N N . PHE A 1 117 ? 22.081 26.046 13.495 1.00 24.05 97 PHE A N 1
ATOM 747 C CA . PHE A 1 117 ? 21.991 27.428 13.971 1.00 24.08 97 PHE A CA 1
ATOM 748 C C . PHE A 1 117 ? 22.704 28.428 13.060 1.00 24.11 97 PHE A C 1
ATOM 749 O O . PHE A 1 117 ? 22.206 29.530 12.846 1.00 23.45 97 PHE A O 1
ATOM 757 N N . ALA A 1 118 ? 23.854 28.041 12.515 1.00 24.58 98 ALA A N 1
ATOM 758 C CA . ALA A 1 118 ? 24.616 28.933 11.640 1.00 25.98 98 ALA A CA 1
ATOM 759 C C . ALA A 1 118 ? 23.889 29.185 10.314 1.00 27.06 98 ALA A C 1
ATOM 760 O O . ALA A 1 118 ? 23.861 30.317 9.821 1.00 26.92 98 ALA A O 1
ATOM 762 N N . LYS A 1 119 ? 23.292 28.131 9.758 1.00 28.48 99 LYS A N 1
ATOM 763 C CA . LYS A 1 119 ? 22.488 28.234 8.539 1.00 30.07 99 LYS A CA 1
ATOM 764 C C . LYS A 1 119 ? 21.285 29.164 8.705 1.00 30.68 99 LYS A C 1
ATOM 765 O O . LYS A 1 119 ? 20.993 29.963 7.814 1.00 31.02 99 LYS A O 1
ATOM 771 N N . LYS A 1 120 ? 20.599 29.061 9.844 1.00 31.19 100 LYS A N 1
ATOM 772 C CA . LYS A 1 120 ? 19.430 29.898 10.123 1.00 31.82 100 LYS A CA 1
ATOM 773 C C . LYS A 1 120 ? 19.825 31.379 10.172 1.00 31.66 100 LYS A C 1
ATOM 774 O O . LYS A 1 120 ? 19.035 32.248 9.807 1.00 31.73 100 LYS A O 1
ATOM 780 N N . LYS A 1 121 ? 21.058 31.649 10.603 1.00 31.32 101 LYS A N 1
ATOM 781 C CA . LYS A 1 121 ? 21.598 33.007 10.653 1.00 31.08 101 LYS A CA 1
ATOM 782 C C . LYS A 1 121 ? 22.193 33.425 9.300 1.00 30.68 101 LYS A C 1
ATOM 783 O O . LYS A 1 121 ? 22.701 34.539 9.152 1.00 31.02 101 LYS A O 1
ATOM 789 N N . GLY A 1 122 ? 22.124 32.527 8.319 1.00 29.89 102 GLY A N 1
ATOM 790 C CA . GLY A 1 122 ? 22.624 32.796 6.974 1.00 28.83 102 GLY A CA 1
ATOM 791 C C . GLY A 1 122 ? 24.136 32.719 6.830 1.00 28.10 102 GLY A C 1
ATOM 792 O O . GLY A 1 122 ? 24.718 33.407 5.988 1.00 28.11 102 GLY A O 1
ATOM 793 N N . LEU A 1 123 ? 24.774 31.877 7.641 1.00 27.10 103 LEU A N 1
ATOM 794 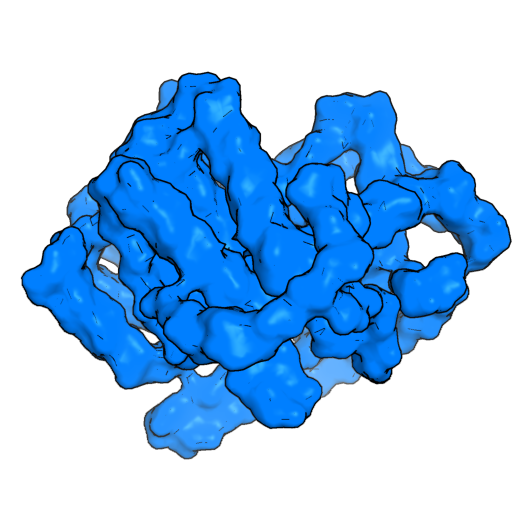C CA . LEU A 1 123 ? 26.229 31.711 7.593 1.00 26.05 103 LEU A CA 1
ATOM 795 C C . LEU A 1 123 ? 26.618 30.370 6.983 1.00 25.78 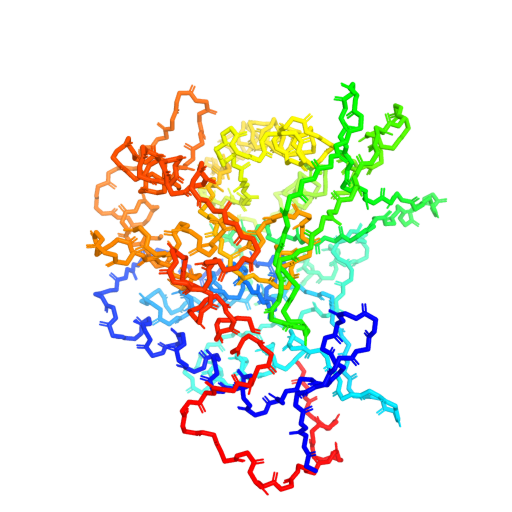103 LEU A C 1
ATOM 796 O O . LEU A 1 123 ? 25.916 29.373 7.153 1.00 25.66 103 LEU A O 1
ATOM 801 N N . VAL A 1 124 ? 27.742 30.352 6.275 1.00 25.36 104 VAL A N 1
ATOM 802 C CA . VAL A 1 124 ? 28.318 29.106 5.787 1.00 25.03 104 VAL A CA 1
ATOM 803 C C . VAL A 1 124 ? 28.949 28.378 6.978 1.00 24.48 104 VAL A C 1
ATOM 804 O O . VAL A 1 124 ? 29.673 28.985 7.773 1.00 24.43 104 VAL A O 1
ATOM 808 N N . ALA A 1 125 ? 28.639 27.091 7.110 1.00 23.94 105 ALA A N 1
ATOM 809 C CA . ALA A 1 125 ? 29.241 26.241 8.131 1.00 23.53 105 ALA A CA 1
ATOM 810 C C . ALA A 1 125 ? 29.500 24.858 7.553 1.00 23.29 105 ALA A C 1
ATOM 811 O O . ALA A 1 125 ? 28.641 23.975 7.598 1.00 23.74 105 ALA A O 1
ATOM 813 N N . LYS A 1 126 ? 30.691 24.689 6.993 1.00 22.85 106 LYS A N 1
ATOM 814 C CA . LYS A 1 126 ? 31.088 23.443 6.366 1.00 22.39 106 LYS A CA 1
ATOM 815 C C . LYS A 1 126 ? 31.733 22.527 7.404 1.00 21.88 106 LYS A C 1
ATOM 816 O O . LYS A 1 126 ? 32.552 22.970 8.214 1.00 21.21 106 LYS A O 1
ATOM 822 N N . ASN A 1 127 ? 31.332 21.260 7.382 1.00 21.40 107 ASN A N 1
ATOM 823 C CA . ASN A 1 127 ? 31.927 20.238 8.226 1.00 21.46 107 ASN A CA 1
ATOM 824 C C . ASN A 1 127 ? 32.684 19.215 7.397 1.00 21.42 107 ASN A C 1
ATOM 825 O O . ASN A 1 127 ? 32.165 18.708 6.399 1.00 21.24 107 ASN A O 1
ATOM 830 N N . PHE A 1 128 ? 33.919 18.941 7.803 1.00 20.99 108 PHE A N 1
ATOM 831 C CA . PHE A 1 128 ? 34.663 17.799 7.295 1.00 21.01 108 PHE A CA 1
ATOM 832 C C . PHE A 1 128 ? 34.846 16.836 8.458 1.00 20.70 108 PHE A C 1
ATOM 833 O O . PHE A 1 128 ? 35.605 17.125 9.385 1.00 19.94 108 PHE A O 1
ATOM 841 N N . ILE A 1 129 ? 34.136 15.712 8.422 1.00 20.60 109 ILE A N 1
ATOM 842 C CA . ILE A 1 129 ? 34.292 14.682 9.449 1.00 21.45 109 ILE A CA 1
ATOM 843 C C . ILE A 1 129 ? 35.410 13.745 8.993 1.00 22.01 109 ILE A C 1
ATOM 844 O O . ILE A 1 129 ? 35.164 12.721 8.352 1.00 22.36 109 ILE A O 1
ATOM 849 N N . GLU A 1 130 ? 36.645 14.134 9.299 1.00 22.34 110 GLU A N 1
ATOM 850 C CA . GLU A 1 130 ? 37.825 13.505 8.715 1.00 22.91 110 GLU A CA 1
ATOM 851 C C . GLU A 1 130 ? 38.997 13.538 9.686 1.00 22.52 110 GLU A C 1
ATOM 852 O O . GLU A 1 130 ? 39.031 14.353 10.613 1.00 22.63 110 GLU A O 1
ATOM 858 N N . ASP A 1 131 ? 39.961 12.654 9.456 1.00 21.92 111 ASP A N 1
ATOM 859 C CA . ASP A 1 131 ? 41.213 12.650 10.196 1.00 21.47 111 ASP A CA 1
ATOM 860 C C . ASP A 1 131 ? 42.109 13.791 9.707 1.00 20.90 111 ASP A C 1
ATOM 861 O O . ASP A 1 131 ? 42.598 13.759 8.576 1.00 20.71 111 ASP A O 1
ATOM 866 N N . ALA A 1 132 ? 42.334 14.787 10.564 1.00 20.23 112 ALA A N 1
ATOM 867 C CA . ALA A 1 132 ? 43.134 15.966 10.194 1.00 19.95 112 ALA A CA 1
ATOM 868 C C . ALA A 1 132 ? 44.602 15.650 9.908 1.00 20.15 112 ALA A C 1
ATOM 869 O O . ALA A 1 132 ? 45.291 16.428 9.240 1.00 19.44 112 ALA A O 1
ATOM 871 N N . PHE A 1 133 ? 45.079 14.513 10.413 1.00 20.67 113 PHE A N 1
ATOM 872 C CA . PHE A 1 133 ? 46.464 14.101 10.200 1.00 21.40 113 PHE A CA 1
ATOM 873 C C . PHE A 1 133 ? 46.723 13.614 8.778 1.00 22.67 113 PHE A C 1
ATOM 874 O O . PHE A 1 133 ? 47.875 13.456 8.369 1.00 23.00 113 PHE A O 1
ATOM 882 N N . SER A 1 134 ? 45.646 13.383 8.038 1.00 23.70 114 SER A N 1
ATOM 883 C CA . SER A 1 134 ? 45.725 12.835 6.693 1.00 25.27 114 SER A CA 1
ATOM 884 C C . SER A 1 134 ? 46.088 13.890 5.656 1.00 25.70 114 SER A C 1
ATOM 885 O O . SER A 1 134 ? 45.598 15.021 5.709 1.00 25.39 114 SER A O 1
ATOM 888 N N 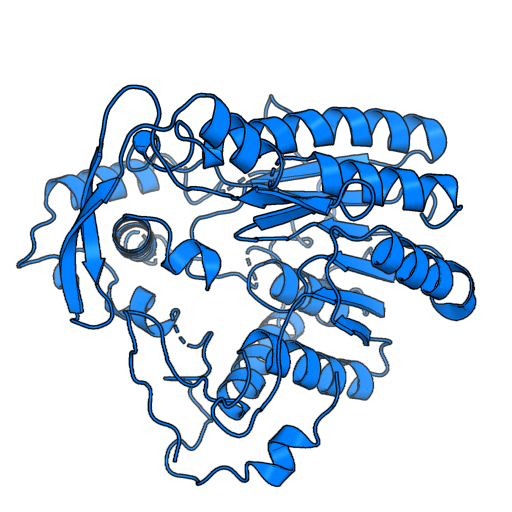. ASN A 1 135 ? 46.958 13.508 4.722 1.00 26.49 115 ASN A N 1
ATOM 889 C CA . ASN A 1 135 ? 47.251 14.320 3.540 1.00 27.38 115 ASN A CA 1
ATOM 890 C C . ASN A 1 135 ? 46.016 14.482 2.660 1.00 27.15 115 ASN A C 1
ATOM 891 O O . ASN A 1 135 ? 45.827 15.527 2.032 1.00 27.39 115 ASN A O 1
ATOM 896 N N . GLU A 1 136 ? 45.185 13.440 2.635 1.00 26.60 116 GLU A N 1
ATOM 897 C CA . GLU A 1 136 ? 43.929 13.426 1.891 1.00 26.61 116 GLU A CA 1
ATOM 898 C C . GLU A 1 136 ? 42.969 14.486 2.422 1.00 25.40 116 GLU A C 1
ATOM 899 O O . GLU A 1 136 ? 42.310 15.184 1.648 1.00 25.33 116 GLU A O 1
ATOM 905 N N . THR A 1 137 ? 42.888 14.588 3.748 1.00 24.07 117 THR A N 1
ATOM 906 C CA . THR A 1 137 ? 42.015 15.557 4.405 1.00 22.72 117 THR A CA 1
ATOM 907 C C . THR A 1 137 ? 42.455 16.985 4.079 1.00 22.41 117 THR A C 1
ATOM 908 O O . THR A 1 137 ? 41.624 17.837 3.762 1.00 22.09 117 THR A O 1
ATOM 912 N N . LYS A 1 138 ? 43.760 17.232 4.140 1.00 22.06 118 LYS A N 1
ATOM 913 C CA . LYS A 1 138 ? 44.309 18.544 3.807 1.00 22.36 118 LYS A CA 1
ATOM 914 C C . LYS A 1 138 ? 43.951 18.941 2.373 1.00 22.92 118 LYS A C 1
ATOM 915 O O . LYS A 1 138 ? 43.551 20.074 2.128 1.00 22.81 118 LYS A O 1
ATOM 921 N N . ASP A 1 139 ? 44.081 17.996 1.443 1.00 23.84 119 ASP A N 1
ATOM 922 C CA . ASP A 1 139 ? 43.757 18.229 0.031 1.00 24.95 119 ASP A CA 1
ATOM 923 C C . ASP A 1 139 ? 42.282 18.560 -0.170 1.00 24.83 119 ASP A C 1
ATOM 924 O O . ASP A 1 139 ? 41.952 19.452 -0.947 1.00 25.22 119 ASP A O 1
ATOM 929 N N . LYS A 1 140 ? 41.405 17.845 0.536 1.00 24.70 120 LYS A N 1
ATOM 930 C CA . LYS A 1 140 ? 39.962 18.102 0.481 1.00 24.76 120 LYS A CA 1
ATOM 931 C C . LYS A 1 140 ? 39.613 19.511 0.944 1.00 24.20 120 LYS A C 1
ATOM 932 O O . LYS A 1 140 ? 38.816 20.198 0.305 1.00 24.05 120 LYS A O 1
ATOM 938 N N . VAL A 1 141 ? 40.212 19.929 2.058 1.00 23.65 121 VAL A N 1
ATOM 939 C CA . VAL A 1 141 ? 39.926 21.232 2.651 1.00 23.14 121 VAL A CA 1
ATOM 940 C C . VAL A 1 141 ? 40.490 22.356 1.776 1.00 23.57 121 VAL A C 1
ATOM 941 O O . VAL A 1 141 ? 39.795 23.333 1.496 1.00 23.48 121 VAL A O 1
ATOM 945 N N . ILE A 1 142 ? 41.739 22.204 1.342 1.00 24.30 122 ILE A N 1
ATOM 946 C CA . ILE A 1 142 ? 42.362 23.153 0.413 1.00 25.26 122 ILE A CA 1
ATOM 947 C C . ILE A 1 142 ? 41.533 23.311 -0.871 1.00 25.86 122 ILE A C 1
ATOM 948 O O . ILE A 1 142 ? 41.311 24.435 -1.331 1.00 25.95 122 ILE A O 1
ATOM 953 N N . LYS A 1 143 ? 41.062 22.190 -1.422 1.00 26.45 123 LYS A N 1
ATOM 954 C CA . LYS A 1 143 ? 40.205 22.204 -2.615 1.00 27.13 123 LYS A CA 1
ATOM 955 C C . LYS A 1 143 ? 38.922 23.000 -2.381 1.00 26.76 123 LYS A C 1
ATOM 956 O O . LYS A 1 143 ? 38.525 23.803 -3.225 1.00 27.09 123 LYS A O 1
ATOM 962 N N . TYR A 1 144 ? 38.278 22.765 -1.240 1.00 26.23 124 TYR A N 1
ATOM 963 C CA . TYR A 1 144 ? 37.061 23.490 -0.868 1.00 25.95 124 TYR A CA 1
ATOM 964 C C . TYR A 1 144 ? 37.306 24.994 -0.680 1.00 25.88 124 TYR A C 1
ATOM 965 O O . TYR A 1 144 ? 36.471 25.820 -1.067 1.00 25.53 124 TYR A O 1
ATOM 974 N N . ILE A 1 145 ? 38.446 25.343 -0.086 1.00 25.82 125 ILE A N 1
ATOM 975 C CA . ILE A 1 145 ? 38.795 26.749 0.139 1.00 26.41 125 ILE A CA 1
ATOM 976 C C . ILE A 1 145 ? 38.999 27.474 -1.193 1.00 27.45 125 ILE A C 1
ATOM 977 O O . ILE A 1 145 ? 38.461 28.567 -1.406 1.00 27.16 125 ILE A O 1
ATOM 982 N N . LYS A 1 146 ? 39.766 26.849 -2.082 1.00 28.54 126 LYS A N 1
ATOM 983 C CA . LYS A 1 146 ? 40.077 27.435 -3.381 1.00 30.09 126 LYS A CA 1
ATOM 984 C C . LYS A 1 146 ? 38.851 27.522 -4.290 1.00 30.56 126 LYS A C 1
ATOM 985 O O . LYS A 1 146 ? 38.614 28.557 -4.906 1.00 31.01 126 LYS A O 1
ATOM 991 N N . ASP A 1 147 ? 38.067 26.446 -4.341 1.00 30.99 127 ASP A N 1
ATOM 992 C CA . ASP A 1 147 ? 36.910 26.370 -5.235 1.00 31.46 127 ASP A CA 1
ATOM 993 C C . ASP A 1 147 ? 35.678 27.132 -4.740 1.00 31.40 127 ASP A C 1
ATOM 994 O O . ASP A 1 147 ? 34.988 27.768 -5.538 1.00 31.87 127 ASP A O 1
ATOM 999 N N . GLU A 1 148 ? 35.400 27.072 -3.437 1.00 30.75 128 GLU A N 1
ATOM 1000 C CA . GLU A 1 148 ? 34.118 27.561 -2.912 1.00 30.19 128 GLU A CA 1
ATOM 1001 C C . GLU A 1 148 ? 34.213 28.614 -1.803 1.00 29.18 128 GLU A C 1
ATOM 1002 O O . GLU A 1 148 ? 33.559 29.658 -1.874 1.00 29.22 128 GLU A O 1
ATOM 1008 N N . PHE A 1 149 ? 35.021 28.336 -0.784 1.00 27.66 129 PHE A N 1
ATOM 1009 C CA . PHE A 1 149 ? 34.997 29.114 0.453 1.00 26.38 129 PHE A CA 1
ATOM 1010 C C . PHE A 1 149 ? 35.603 30.507 0.314 1.00 25.90 129 PHE A C 1
ATOM 1011 O O . PHE A 1 149 ? 35.051 31.477 0.826 1.00 25.90 129 PHE A O 1
ATOM 1019 N N . GLY A 1 150 ? 36.724 30.598 -0.393 1.00 25.47 130 GLY A N 1
ATOM 1020 C CA . GLY A 1 150 ? 37.526 31.812 -0.405 1.00 25.02 130 GLY A CA 1
ATOM 1021 C C . GLY A 1 150 ? 38.591 31.751 0.678 1.00 24.70 130 GLY A C 1
ATOM 1022 O O . GLY A 1 150 ? 38.489 30.957 1.625 1.00 24.09 130 GLY A O 1
ATOM 1023 N N . LYS A 1 151 ? 39.606 32.602 0.536 1.00 24.32 131 LYS A N 1
ATOM 1024 C CA . LYS A 1 151 ? 40.771 32.619 1.421 1.00 24.07 131 LYS A CA 1
ATOM 1025 C C . LYS A 1 151 ? 40.436 32.801 2.903 1.00 23.46 131 LYS A C 1
ATOM 1026 O O . LYS A 1 151 ? 39.496 33.507 3.257 1.00 23.02 131 LYS A O 1
ATOM 1032 N N . ILE A 1 152 ? 41.245 32.163 3.745 1.00 22.83 132 ILE A N 1
ATOM 1033 C CA . ILE A 1 152 ? 41.074 32.129 5.197 1.00 22.54 132 ILE A CA 1
ATOM 1034 C C . ILE A 1 152 ? 41.867 33.248 5.867 1.00 21.80 132 ILE A C 1
ATOM 1035 O O . ILE A 1 152 ? 43.037 33.460 5.548 1.00 21.54 132 ILE A O 1
ATOM 1040 N N . ASP A 1 153 ? 41.243 33.948 6.808 1.00 21.00 133 ASP A N 1
ATOM 1041 C CA . ASP A 1 153 ? 41.959 34.970 7.578 1.00 20.96 133 ASP A CA 1
ATOM 1042 C C . ASP A 1 153 ? 42.314 34.509 8.995 1.00 19.67 133 ASP A C 1
ATOM 1043 O O . ASP A 1 153 ? 43.158 35.120 9.656 1.00 19.40 133 ASP A O 1
ATOM 1048 N N . LEU A 1 154 ? 41.675 33.426 9.442 1.00 18.81 134 LEU A N 1
ATOM 1049 C CA . LEU A 1 154 ? 41.933 32.829 10.761 1.00 17.40 134 LEU A CA 1
ATOM 1050 C C . LEU A 1 154 ? 41.900 31.294 10.710 1.00 16.92 134 LEU A C 1
ATOM 1051 O O . LEU A 1 154 ? 40.940 30.695 10.218 1.00 16.92 134 LEU A O 1
ATOM 1056 N N . PHE A 1 155 ? 42.959 30.673 11.222 1.00 16.07 135 PHE A N 1
ATOM 1057 C CA . PHE A 1 155 ? 43.069 29.222 11.286 1.00 15.75 135 PHE A CA 1
ATOM 1058 C C . PHE A 1 155 ? 43.375 28.820 12.725 1.00 15.09 135 PHE A C 1
ATOM 1059 O O . PHE A 1 155 ? 44.412 29.182 13.264 1.00 14.62 135 PHE A O 1
ATOM 1067 N N . VAL A 1 156 ? 42.459 28.089 13.346 1.00 14.93 136 VAL A N 1
ATOM 1068 C CA . VAL A 1 156 ? 42.659 27.648 14.725 1.00 14.83 136 VAL A CA 1
ATOM 1069 C C . VAL A 1 156 ? 42.867 26.140 14.755 1.00 14.63 136 VAL A C 1
ATOM 1070 O O . VAL A 1 156 ? 42.064 25.380 14.221 1.00 14.66 136 VAL A O 1
ATOM 1074 N N . TYR A 1 157 ? 43.976 25.729 15.359 1.00 14.65 137 TYR A N 1
ATOM 1075 C CA . TYR A 1 157 ? 44.331 24.323 15.483 1.00 14.39 137 TYR A CA 1
ATOM 1076 C C . TYR A 1 157 ? 44.104 23.880 16.922 1.00 14.67 137 TYR A C 1
ATOM 1077 O O . TYR A 1 157 ? 44.900 24.180 17.810 1.00 13.51 137 TYR A O 1
ATOM 1086 N N . SER A 1 158 ? 43.003 23.165 17.134 1.00 15.48 138 SER A N 1
ATOM 1087 C CA . SER A 1 158 ? 42.527 22.839 18.466 1.00 16.44 138 SER A CA 1
ATOM 1088 C C . SER A 1 158 ? 42.240 21.339 18.541 1.00 17.52 138 SER A C 1
ATOM 1089 O O . SER A 1 158 ? 41.102 20.913 18.744 1.00 17.22 138 SER A O 1
ATOM 1092 N N . LEU A 1 159 ? 43.286 20.541 18.376 1.00 18.72 139 LEU A N 1
ATOM 1093 C CA . LEU A 1 159 ? 43.125 19.099 18.242 1.00 19.89 139 LEU A CA 1
ATOM 1094 C C . LEU A 1 159 ? 43.619 18.354 19.479 1.00 20.16 139 LEU A C 1
ATOM 1095 O O . LEU A 1 159 ? 44.712 18.626 19.978 1.00 20.11 139 LEU A O 1
ATOM 1100 N N . ALA A 1 160 ? 42.810 17.416 19.971 1.00 20.68 140 ALA A N 1
ATOM 1101 C CA . ALA A 1 160 ? 43.249 16.509 21.039 1.00 21.23 140 ALA A CA 1
ATOM 1102 C C . ALA A 1 160 ? 42.987 15.066 20.630 1.00 21.63 140 ALA A C 1
ATOM 1103 O O . ALA A 1 160 ? 41.835 14.638 20.569 1.00 21.78 140 ALA A O 1
ATOM 1105 N N . ALA A 1 161 ? 44.059 14.327 20.344 1.00 21.68 141 ALA A N 1
ATOM 1106 C CA . ALA A 1 161 ? 43.950 12.965 19.823 1.00 21.61 141 ALA A CA 1
ATOM 1107 C C . ALA A 1 161 ? 44.795 11.975 20.617 1.00 21.60 141 ALA A C 1
ATOM 1108 O O . ALA A 1 161 ? 45.846 12.343 21.144 1.00 21.14 141 ALA A O 1
ATOM 1110 N N . PRO A 1 162 ? 44.334 10.711 20.701 1.00 21.96 142 PRO A N 1
ATOM 1111 C CA . PRO A 1 162 ? 45.126 9.655 21.338 1.00 22.21 142 PRO A CA 1
ATOM 1112 C C . PRO A 1 162 ? 46.205 9.055 20.426 1.00 22.51 142 PRO A C 1
ATOM 1113 O O . PRO A 1 162 ? 47.071 8.324 20.906 1.00 22.75 142 PRO A O 1
ATOM 1117 N N . ARG A 1 163 ? 46.155 9.354 19.128 1.00 22.94 143 ARG A N 1
ATOM 1118 C CA . ARG A 1 163 ? 47.104 8.773 18.173 1.00 23.57 143 ARG A CA 1
ATOM 1119 C C . ARG A 1 163 ? 47.184 9.573 16.871 1.00 23.59 143 ARG A C 1
ATOM 1120 O O . ARG A 1 163 ? 46.293 10.371 16.569 1.00 23.11 143 ARG A O 1
ATOM 1128 N N . ARG A 1 164 ? 48.259 9.347 16.117 1.00 23.56 144 ARG A N 1
ATOM 1129 C CA . ARG A 1 164 ? 48.458 9.960 14.805 1.00 24.42 144 ARG A CA 1
ATOM 1130 C C . ARG A 1 164 ? 48.954 8.923 13.795 1.00 25.52 144 ARG A C 1
ATOM 1131 O O . ARG A 1 164 ? 49.938 8.220 14.041 1.00 25.20 144 ARG A O 1
ATOM 1139 N N . LYS A 1 165 ? 48.266 8.845 12.661 1.00 27.41 145 LYS A N 1
ATOM 1140 C CA . LYS A 1 165 ? 48.674 7.981 11.562 1.00 29.48 145 LYS A CA 1
ATOM 1141 C C . LYS A 1 165 ? 49.448 8.788 10.521 1.00 30.79 145 LYS A C 1
ATOM 1142 O O . LYS A 1 165 ? 49.035 9.886 10.133 1.00 30.51 145 LYS A O 1
ATOM 1148 N N . ASP A 1 166 ? 50.587 8.244 10.101 1.00 32.58 146 ASP A N 1
ATOM 1149 C CA . ASP A 1 166 ? 51.347 8.775 8.974 1.00 34.45 146 ASP A CA 1
ATOM 1150 C C . ASP A 1 166 ? 50.895 7.992 7.745 1.00 35.39 146 ASP A C 1
ATOM 1151 O O . ASP A 1 166 ? 51.345 6.871 7.515 1.00 35.75 146 ASP A O 1
ATOM 1156 N N . TYR A 1 167 ? 50.001 8.595 6.964 1.00 36.39 147 TYR A N 1
ATOM 1157 C CA . TYR A 1 167 ? 49.323 7.904 5.863 1.00 37.45 147 TYR A CA 1
ATOM 1158 C C . TYR A 1 167 ? 50.239 7.451 4.720 1.00 38.73 147 TYR A C 1
ATOM 1159 O O . TYR A 1 167 ? 49.878 6.559 3.948 1.00 39.11 147 TYR A O 1
ATOM 1168 N N . LYS A 1 168 ? 51.419 8.063 4.624 1.00 43.75 148 LYS A N 1
ATOM 1169 C CA . LYS A 1 168 ? 52.416 7.686 3.621 1.00 48.47 148 LYS A CA 1
ATOM 1170 C C . LYS A 1 168 ? 53.109 6.372 3.989 1.00 47.61 148 LYS A C 1
ATOM 1171 O O . LYS A 1 168 ? 53.216 5.466 3.161 1.00 48.32 148 LYS A O 1
ATOM 1177 N N . THR A 1 169 ? 53.568 6.280 5.236 1.00 44.19 149 THR A N 1
ATOM 1178 C CA . THR A 1 169 ? 54.341 5.130 5.708 1.00 40.33 149 THR A CA 1
ATOM 1179 C C . THR A 1 169 ? 53.478 4.059 6.383 1.00 38.39 149 THR A C 1
ATOM 1180 O O . THR A 1 169 ? 53.873 2.895 6.456 1.00 38.66 149 THR A O 1
ATOM 1184 N N . GLY A 1 170 ? 52.308 4.460 6.880 1.00 37.66 150 GLY A N 1
ATOM 1185 C CA . GLY A 1 170 ? 51.408 3.543 7.580 1.00 36.72 150 GLY A CA 1
ATOM 1186 C C . GLY A 1 170 ? 51.718 3.414 9.063 1.00 35.80 150 GLY A C 1
ATOM 1187 O O . GLY A 1 170 ? 51.038 2.680 9.784 1.00 36.04 150 GLY A O 1
ATOM 1188 N N . ASN A 1 171 ? 52.749 4.126 9.517 1.00 34.84 151 ASN A N 1
ATOM 1189 C CA . ASN A 1 171 ? 53.121 4.158 10.931 1.00 33.57 151 ASN A CA 1
ATOM 1190 C C . ASN A 1 171 ? 52.062 4.859 11.777 1.00 32.10 151 ASN A C 1
ATOM 1191 O O . ASN A 1 171 ? 51.464 5.851 11.345 1.00 31.95 151 ASN A O 1
ATOM 1196 N N . VAL A 1 172 ? 51.828 4.331 12.974 1.00 30.36 152 VAL A N 1
ATOM 1197 C CA . VAL A 1 172 ? 50.909 4.950 13.925 1.00 28.76 152 VAL A CA 1
ATOM 1198 C C . VAL A 1 172 ? 51.662 5.326 15.196 1.00 27.54 152 VAL A C 1
ATOM 1199 O O . VAL A 1 172 ? 52.295 4.475 15.833 1.00 27.03 152 VAL A O 1
ATOM 1203 N N . TYR A 1 173 ? 51.600 6.610 15.540 1.00 25.88 153 TYR A N 1
ATOM 1204 C CA . TYR A 1 173 ? 52.180 7.122 16.778 1.00 25.07 153 TYR A CA 1
ATOM 1205 C C . TYR A 1 173 ? 51.084 7.234 17.823 1.00 24.26 153 TYR A C 1
ATOM 1206 O O . TYR A 1 173 ? 49.992 7.720 17.536 1.00 23.56 153 TYR A O 1
ATOM 1215 N N . THR A 1 174 ? 51.388 6.777 19.032 1.00 23.74 154 THR A N 1
ATOM 1216 C CA . THR A 1 174 ? 50.410 6.713 20.110 1.00 23.42 154 THR A CA 1
ATOM 1217 C C . THR A 1 174 ? 50.759 7.735 21.176 1.00 23.31 154 THR A C 1
ATOM 1218 O O . THR A 1 174 ? 51.885 7.762 21.674 1.00 23.51 154 THR A O 1
ATOM 1222 N N . SER A 1 175 ? 49.791 8.578 21.513 1.00 23.46 155 SER A N 1
ATOM 1223 C CA . SER A 1 175 ? 49.989 9.588 22.539 1.00 23.63 155 SER A CA 1
ATOM 1224 C C . SER A 1 175 ? 49.744 8.978 23.911 1.00 23.88 155 SER A C 1
ATOM 1225 O O . SER A 1 175 ? 48.696 8.381 24.152 1.00 24.09 155 SER A O 1
ATOM 1228 N N . ARG A 1 176 ? 50.721 9.125 24.800 1.00 23.83 156 ARG A N 1
ATOM 1229 C CA . ARG A 1 176 ? 50.604 8.619 26.156 1.00 23.95 156 ARG A CA 1
ATOM 1230 C C . ARG A 1 176 ? 50.853 9.733 27.157 1.00 23.51 156 ARG A C 1
ATOM 1231 O O . ARG A 1 176 ? 51.783 10.519 27.000 1.00 23.70 156 ARG A O 1
ATOM 1239 N N . ILE A 1 177 ? 49.993 9.814 28.167 1.00 22.71 157 ILE A N 1
ATOM 1240 C CA . ILE A 1 177 ? 50.167 10.771 29.247 1.00 22.22 157 ILE A CA 1
ATOM 1241 C C . ILE A 1 177 ? 50.980 10.083 30.334 1.00 21.67 157 ILE A C 1
ATOM 1242 O O . ILE A 1 177 ? 50.456 9.299 31.125 1.00 21.26 157 ILE A O 1
ATOM 1247 N N . LYS A 1 178 ? 52.279 10.347 30.337 1.00 20.99 158 LYS A N 1
ATOM 1248 C CA . LYS A 1 178 ? 53.171 9.716 31.289 1.00 21.13 158 LYS A CA 1
ATOM 1249 C C . LYS A 1 178 ? 54.115 10.739 31.884 1.00 21.06 158 LYS A C 1
ATOM 1250 O O . LYS A 1 178 ? 54.226 11.867 31.391 1.00 20.06 158 LYS A O 1
ATOM 1256 N N . THR A 1 179 ? 54.775 10.348 32.966 1.00 21.29 159 THR A N 1
ATOM 1257 C CA . THR A 1 179 ? 55.725 11.222 33.625 1.00 22.03 159 THR A CA 1
ATOM 1258 C C . THR A 1 179 ? 57.098 10.972 33.032 1.00 22.91 159 THR A C 1
ATOM 1259 O O . THR A 1 179 ? 57.273 10.081 32.199 1.00 23.01 159 THR A O 1
ATOM 1263 N N . ILE A 1 180 ? 58.062 11.777 33.457 1.00 23.95 160 ILE A N 1
ATOM 1264 C CA . ILE A 1 180 ? 59.444 11.633 33.046 1.00 25.21 160 ILE A CA 1
ATOM 1265 C C . ILE A 1 180 ? 60.287 11.687 34.318 1.00 25.66 160 ILE A C 1
ATOM 1266 O O . ILE A 1 180 ? 60.084 12.565 35.164 1.00 25.93 160 ILE A O 1
ATOM 1271 N N . LEU A 1 181 ? 61.207 10.731 34.451 1.00 25.97 161 LEU A N 1
ATOM 1272 C CA . LEU A 1 181 ? 62.085 10.609 35.624 1.00 26.27 161 LEU A CA 1
ATOM 1273 C C . LEU A 1 181 ? 61.333 10.406 36.943 1.00 25.93 161 LEU A C 1
ATOM 1274 O O . LEU A 1 181 ? 61.431 11.227 37.855 1.00 25.76 161 LEU A O 1
ATOM 1279 N N . GLY A 1 182 ? 60.585 9.311 37.036 1.00 25.66 162 GLY A N 1
ATOM 1280 C CA . GLY A 1 182 ? 59.914 8.955 38.281 1.00 25.41 162 GLY A CA 1
ATOM 1281 C C . GLY A 1 182 ? 58.419 8.777 38.123 1.00 25.19 162 GLY A C 1
ATOM 1282 O O . GLY A 1 182 ? 57.736 9.650 37.579 1.00 25.01 162 GLY A O 1
ATOM 1283 N N . ASP A 1 183 ? 57.921 7.635 38.595 1.00 24.66 163 ASP A N 1
ATOM 1284 C CA . ASP A 1 183 ? 56.491 7.343 38.597 1.00 24.64 163 ASP A CA 1
ATOM 1285 C C . ASP A 1 183 ? 55.756 8.326 39.498 1.00 24.28 163 ASP A C 1
ATOM 1286 O O . ASP A 1 183 ? 56.333 8.892 40.429 1.00 23.53 163 ASP A O 1
ATOM 1291 N N . PHE A 1 184 ? 54.471 8.499 39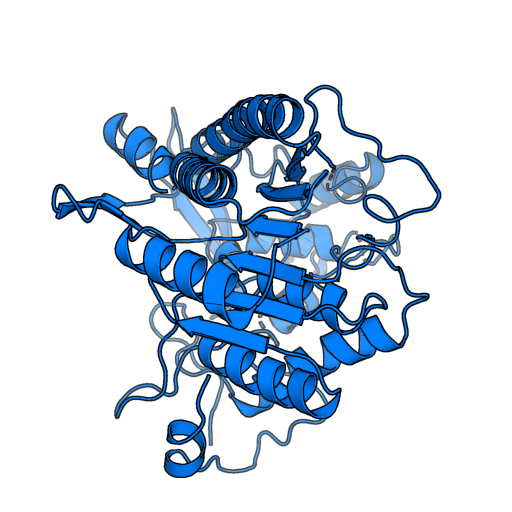.225 1.00 23.95 164 PHE A N 1
ATOM 1292 C CA . PHE A 1 184 ? 53.640 9.381 40.013 1.00 24.18 164 PHE A CA 1
ATOM 1293 C C . PHE A 1 184 ? 52.483 8.591 40.623 1.00 24.19 164 PHE A C 1
ATOM 1294 O O . PHE A 1 184 ? 52.029 7.596 40.058 1.00 23.74 164 PHE A O 1
ATOM 1302 N N . GLU A 1 185 ? 52.035 9.030 41.795 1.00 24.27 165 GLU A N 1
ATOM 1303 C CA . GLU A 1 185 ? 50.781 8.571 42.383 1.00 24.65 165 GLU A CA 1
ATOM 1304 C C . GLU A 1 185 ? 50.183 9.732 43.156 1.00 24.74 165 GLU A C 1
ATOM 1305 O O . GLU A 1 185 ? 50.837 10.304 44.034 1.00 24.66 165 GLU A O 1
ATOM 1311 N N . GLY A 1 186 ? 48.947 10.084 42.823 1.00 24.75 166 GLY A N 1
ATOM 1312 C CA . GLY A 1 186 ? 48.289 11.200 43.483 1.00 24.75 166 GLY A CA 1
ATOM 1313 C C . GLY A 1 186 ? 46.779 11.137 43.434 1.00 24.79 166 GLY A C 1
ATOM 1314 O O . GLY A 1 186 ? 46.211 10.392 42.633 1.00 24.48 166 GLY A O 1
ATOM 1315 N N . PRO A 1 187 ? 46.118 11.935 44.291 1.00 24.93 167 PRO A N 1
ATOM 1316 C CA . PRO A 1 187 ? 44.665 11.917 44.347 1.00 24.94 167 PRO A CA 1
ATOM 1317 C C . PRO A 1 187 ? 44.034 12.453 43.068 1.00 24.82 167 PRO A C 1
ATOM 1318 O O . PRO A 1 187 ? 44.596 13.334 42.407 1.00 24.88 167 PRO A O 1
ATOM 1322 N N . THR A 1 188 ? 42.888 11.886 42.714 1.00 24.73 168 THR A N 1
ATOM 1323 C CA . THR A 1 188 ? 42.035 12.430 41.671 1.00 24.68 168 THR A CA 1
ATOM 1324 C C . THR A 1 188 ? 40.576 12.281 42.081 1.00 25.54 168 THR A C 1
ATOM 1325 O O . THR A 1 188 ? 40.273 11.669 43.106 1.00 25.27 168 THR A O 1
ATOM 1329 N N . ILE A 1 189 ? 39.680 12.835 41.273 1.00 26.42 169 ILE A N 1
ATOM 1330 C CA . ILE A 1 189 ? 38.253 12.694 41.513 1.00 27.77 169 ILE A CA 1
ATOM 1331 C C . ILE A 1 189 ? 37.653 11.731 40.496 1.00 28.69 169 ILE A C 1
ATOM 1332 O O . ILE A 1 189 ? 37.788 11.931 39.287 1.00 28.77 169 ILE A O 1
ATOM 1337 N N . ASP A 1 190 ? 37.009 10.682 41.004 1.00 29.84 170 ASP A N 1
ATOM 1338 C CA . ASP A 1 190 ? 36.278 9.727 40.184 1.00 31.35 170 ASP A CA 1
ATOM 1339 C C . ASP A 1 190 ? 34.809 10.142 40.133 1.00 32.04 170 ASP A C 1
ATOM 1340 O O . ASP A 1 190 ? 34.074 9.972 41.109 1.00 31.99 170 ASP A O 1
ATOM 1345 N N . VAL A 1 191 ? 34.399 10.695 38.991 1.00 32.87 171 VAL A N 1
ATOM 1346 C CA . VAL A 1 191 ? 33.036 11.199 38.797 1.00 33.95 171 VAL A CA 1
ATOM 1347 C C . VAL A 1 191 ? 31.989 10.083 38.875 1.00 34.48 171 VAL A C 1
ATOM 1348 O O . VAL A 1 191 ? 30.895 10.289 39.409 1.00 34.90 171 VAL A O 1
ATOM 1352 N N . GLU A 1 192 ? 32.335 8.906 38.356 1.00 34.86 172 GLU A N 1
ATOM 1353 C CA . GLU A 1 192 ? 31.449 7.743 38.415 1.00 35.34 172 GLU A CA 1
ATOM 1354 C C . GLU A 1 192 ? 30.989 7.448 39.844 1.00 35.19 172 GLU A C 1
ATOM 1355 O O . GLU A 1 192 ? 29.829 7.105 40.066 1.00 35.40 172 GLU A O 1
ATOM 1361 N N . ARG A 1 193 ? 31.896 7.609 40.805 1.00 34.82 173 ARG A N 1
ATOM 1362 C CA . ARG A 1 193 ? 31.639 7.215 42.191 1.00 34.52 173 ARG A CA 1
ATOM 1363 C C . ARG A 1 193 ? 31.546 8.376 43.185 1.00 33.81 173 ARG A C 1
ATOM 1364 O O . ARG A 1 193 ? 31.358 8.145 44.380 1.00 33.99 173 ARG A O 1
ATOM 1372 N N . ASP A 1 194 ? 31.668 9.612 42.698 1.00 32.73 174 ASP A N 1
ATOM 1373 C CA . ASP A 1 194 ? 31.729 10.807 43.561 1.00 31.87 174 ASP A CA 1
ATOM 1374 C C . ASP A 1 194 ? 32.758 10.640 44.688 1.00 30.91 174 ASP A C 1
ATOM 1375 O O . ASP A 1 194 ? 32.469 10.937 45.848 1.00 30.51 174 ASP A O 1
ATOM 1380 N N . GLU A 1 195 ? 33.951 10.162 44.342 1.00 30.00 175 GLU A N 1
ATOM 1381 C CA . GLU A 1 195 ? 34.968 9.825 45.338 1.00 29.53 175 GLU A CA 1
ATOM 1382 C C . GLU A 1 195 ? 36.355 10.265 44.916 1.00 28.49 175 GLU A C 1
ATOM 1383 O O . GLU A 1 195 ? 36.672 10.299 43.727 1.00 28.08 175 GLU A O 1
ATOM 1389 N N . ILE A 1 196 ? 37.188 10.582 45.901 1.00 27.75 176 ILE A N 1
ATOM 1390 C CA . ILE A 1 196 ? 38.616 10.748 45.654 1.00 27.23 176 ILE A CA 1
ATOM 1391 C C . ILE A 1 196 ? 39.271 9.368 45.575 1.00 26.99 176 ILE A C 1
ATOM 1392 O O . ILE A 1 196 ? 38.976 8.490 46.383 1.00 26.61 176 ILE A O 1
ATOM 1397 N N . THR A 1 197 ? 40.121 9.176 44.569 1.00 26.72 177 THR A N 1
ATOM 1398 C CA . THR A 1 197 ? 40.859 7.925 44.389 1.00 26.96 177 THR A CA 1
ATOM 1399 C C . THR A 1 197 ? 42.308 8.237 44.014 1.00 26.33 177 THR A C 1
ATOM 1400 O O . THR A 1 197 ? 42.598 9.313 43.490 1.00 25.98 177 THR A O 1
ATOM 1404 N N . LEU A 1 198 ? 43.214 7.301 44.294 1.00 26.10 178 LEU A N 1
ATOM 1405 C CA . LEU A 1 198 ? 44.612 7.449 43.898 1.00 26.04 178 LEU A CA 1
ATOM 1406 C C . LEU A 1 198 ? 44.855 6.900 42.493 1.00 25.75 178 LEU A C 1
ATOM 1407 O O . LEU A 1 198 ? 44.394 5.813 42.148 1.00 25.74 178 LEU A O 1
ATOM 1412 N N . LYS A 1 199 ? 45.574 7.675 41.691 1.00 25.27 179 LYS A N 1
ATOM 1413 C CA . LYS A 1 199 ? 45.858 7.328 40.309 1.00 25.13 179 LYS A CA 1
ATOM 1414 C C . LYS A 1 199 ? 47.370 7.256 40.103 1.00 24.80 179 LYS A C 1
ATOM 1415 O O . LYS A 1 199 ? 48.091 8.185 40.468 1.00 24.29 179 LYS A O 1
ATOM 1421 N N . LYS A 1 200 ? 47.839 6.148 39.531 1.00 24.65 180 LYS A N 1
ATOM 1422 C CA . LYS A 1 200 ? 49.265 5.949 39.255 1.00 25.14 180 LYS A CA 1
ATOM 1423 C C . LYS A 1 200 ? 49.577 6.220 37.789 1.00 24.69 180 LYS A C 1
ATOM 1424 O O . LYS A 1 200 ? 48.862 5.763 36.896 1.00 24.70 180 LYS A O 1
ATOM 1430 N N . VAL A 1 201 ? 50.656 6.958 37.553 1.00 24.43 181 VAL A N 1
ATOM 1431 C CA . VAL A 1 201 ? 51.151 7.234 36.208 1.00 24.12 181 VAL A CA 1
ATOM 1432 C C . VAL A 1 201 ? 52.636 6.873 36.170 1.00 24.25 181 VAL A C 1
ATOM 1433 O O . VAL A 1 201 ? 53.401 7.331 37.015 1.00 23.70 181 VAL A O 1
ATOM 1437 N N . SER A 1 202 ? 53.045 6.059 35.198 1.00 24.31 182 SER A N 1
ATOM 1438 C CA . SER A 1 202 ? 54.444 5.603 35.142 1.00 25.05 182 SER A CA 1
ATOM 1439 C C . SER A 1 202 ? 55.347 6.446 34.235 1.00 24.75 182 SER A C 1
ATOM 1440 O O . SER A 1 202 ? 54.862 7.221 33.405 1.00 24.51 182 SER A O 1
ATOM 1443 N N . SER A 1 203 ? 56.659 6.300 34.430 1.00 24.78 183 SER A N 1
ATOM 1444 C CA . SER A 1 203 ? 57.674 6.997 33.643 1.00 24.88 183 SER A CA 1
ATOM 1445 C C . SER A 1 203 ? 57.670 6.512 32.203 1.00 24.95 183 SER A C 1
ATOM 1446 O O . SER A 1 203 ? 57.504 5.318 31.941 1.00 24.72 183 SER A O 1
ATOM 1449 N N . ALA A 1 204 ? 57.856 7.444 31.275 1.00 24.74 184 ALA A N 1
ATOM 1450 C CA . ALA A 1 204 ? 57.842 7.122 29.857 1.00 25.08 184 ALA A CA 1
ATOM 1451 C C . ALA A 1 204 ? 59.229 6.719 29.366 1.00 25.62 184 ALA A C 1
ATOM 1452 O O . ALA A 1 204 ? 60.242 7.219 29.855 1.00 25.57 184 ALA A O 1
ATOM 1454 N N . SER A 1 205 ? 59.259 5.807 28.399 1.00 26.43 185 SER A N 1
ATOM 1455 C CA . SER A 1 205 ? 60.482 5.489 27.671 1.00 27.28 185 SER A CA 1
ATOM 1456 C C . SER A 1 205 ? 60.738 6.612 26.673 1.00 27.66 185 SER A C 1
ATOM 1457 O O . SER A 1 205 ? 59.824 7.375 26.352 1.00 27.36 185 SER A O 1
ATOM 1460 N N . ILE A 1 206 ? 61.969 6.718 26.175 1.00 28.13 186 ILE A N 1
ATOM 1461 C CA . ILE A 1 206 ? 62.296 7.764 25.200 1.00 28.48 186 ILE A CA 1
ATOM 1462 C C . ILE A 1 206 ? 61.446 7.654 23.923 1.00 28.01 186 ILE A C 1
ATOM 1463 O O . ILE A 1 206 ? 61.122 8.665 23.294 1.00 27.85 186 ILE A O 1
ATOM 1468 N N . GLU A 1 207 ? 61.069 6.426 23.567 1.00 27.47 187 GLU A N 1
ATOM 1469 C CA . GLU A 1 207 ? 60.216 6.173 22.408 1.00 27.16 187 GLU A CA 1
ATOM 1470 C C . GLU A 1 207 ? 58.803 6.708 22.635 1.00 26.21 187 GLU A C 1
ATOM 1471 O O . GLU A 1 207 ? 58.195 7.254 21.719 1.00 25.74 187 GLU A O 1
ATOM 1477 N N . GLU A 1 208 ? 58.295 6.547 23.859 1.00 25.41 188 GLU A N 1
ATOM 1478 C CA . GLU A 1 208 ? 56.957 7.013 24.234 1.00 24.56 188 GLU A CA 1
ATOM 1479 C C . GLU A 1 208 ? 56.886 8.540 24.263 1.00 23.58 188 GLU A C 1
ATOM 1480 O O . GLU A 1 208 ? 55.872 9.125 23.880 1.00 22.91 188 GLU A O 1
ATOM 1486 N N . ILE A 1 209 ? 57.963 9.170 24.730 1.00 22.83 189 ILE A N 1
ATOM 1487 C CA . ILE A 1 209 ? 58.096 10.625 24.703 1.00 22.00 189 ILE A CA 1
ATOM 1488 C C . ILE A 1 209 ? 58.005 11.107 23.260 1.00 22.04 189 ILE A C 1
ATOM 1489 O O . ILE A 1 209 ? 57.232 12.019 22.955 1.00 21.37 189 ILE A O 1
ATOM 1494 N N . GLU A 1 210 ? 58.770 10.470 22.371 1.00 21.74 190 GLU A N 1
ATOM 1495 C CA . GLU A 1 210 ? 58.806 10.881 20.971 1.00 21.80 190 GLU A CA 1
ATOM 1496 C C . GLU A 1 210 ? 57.452 10.716 20.275 1.00 21.31 190 GLU A C 1
ATOM 1497 O O . GLU A 1 210 ? 57.028 11.602 19.535 1.00 20.73 190 GLU A O 1
ATOM 1503 N N . GLU A 1 211 ? 56.779 9.592 20.524 1.00 20.69 191 GLU A N 1
ATOM 1504 C CA . GLU A 1 211 ? 55.467 9.333 19.928 1.00 20.66 191 GLU A CA 1
ATOM 1505 C C . GLU A 1 211 ? 54.422 10.360 20.359 1.00 19.53 191 GLU A C 1
ATOM 1506 O O . GLU A 1 211 ? 53.633 10.817 19.536 1.00 19.66 191 GLU A O 1
ATOM 1512 N N . THR A 1 212 ? 54.421 10.717 21.641 1.00 18.71 192 THR A N 1
ATOM 1513 C CA . THR A 1 212 ? 53.518 11.760 22.149 1.00 18.23 192 THR A CA 1
ATOM 1514 C C . THR A 1 212 ? 53.802 13.105 21.471 1.00 17.82 192 THR A C 1
ATOM 1515 O O . THR A 1 212 ? 52.870 13.834 21.118 1.00 17.16 192 THR A O 1
ATOM 1519 N N . ARG A 1 213 ? 55.086 13.419 21.288 1.00 17.81 193 ARG A N 1
ATOM 1520 C CA . ARG A 1 213 ? 55.499 14.644 20.600 1.00 18.19 193 ARG A CA 1
ATOM 1521 C C . ARG A 1 213 ? 55.008 14.630 19.149 1.00 18.44 193 ARG A C 1
ATOM 1522 O O . ARG A 1 213 ? 54.582 15.661 18.620 1.00 18.12 193 ARG A O 1
ATOM 1530 N N . LYS A 1 214 ? 55.051 13.455 18.521 1.00 18.24 194 LYS A N 1
ATOM 1531 C CA . LYS A 1 214 ? 54.559 13.291 17.155 1.00 18.51 194 LYS A CA 1
ATOM 1532 C C . LYS A 1 214 ? 53.061 13.581 17.038 1.00 18.48 194 LYS A C 1
ATOM 1533 O O . LYS A 1 214 ? 52.616 14.176 16.053 1.00 18.46 194 LYS A O 1
ATOM 1539 N N . VAL A 1 215 ? 52.295 13.165 18.046 1.00 18.03 195 VAL A N 1
ATOM 1540 C CA . VAL A 1 215 ? 50.840 13.336 18.033 1.00 17.93 195 VAL A CA 1
ATOM 1541 C C . VAL A 1 215 ? 50.424 14.744 18.452 1.00 18.04 195 VAL A C 1
ATOM 1542 O O . VAL A 1 215 ? 49.643 15.401 17.758 1.00 17.69 195 VAL A O 1
ATOM 1554 N N . GLY A 1 217 ? 52.543 17.424 19.424 1.00 17.26 197 GLY A N 1
ATOM 1555 C CA . GLY A 1 217 ? 53.466 18.518 19.111 1.00 17.20 197 GLY A CA 1
ATOM 1556 C C . GLY A 1 217 ? 52.934 19.345 17.956 1.00 17.36 197 GLY A C 1
ATOM 1557 O O . GLY A 1 217 ? 51.762 19.235 17.600 1.00 17.21 197 GLY A O 1
ATOM 1558 N N . GLY A 1 218 ? 53.792 20.163 17.357 1.00 17.39 198 GLY A N 1
ATOM 1559 C CA . GLY A 1 218 ? 53.346 21.089 16.323 1.00 17.52 198 GLY A CA 1
ATOM 1560 C C . GLY A 1 218 ? 53.506 20.651 14.876 1.00 17.95 198 GLY A C 1
ATOM 1561 O O . GLY A 1 218 ? 53.227 21.435 13.981 1.00 17.26 198 GLY A O 1
ATOM 1562 N N . GLU A 1 219 ? 53.943 19.411 14.641 1.00 18.21 199 GLU A N 1
ATOM 1563 C CA . GLU A 1 219 ? 54.234 18.948 13.275 1.00 19.09 199 GLU A CA 1
ATOM 1564 C C . GLU A 1 219 ? 53.055 19.026 12.309 1.00 19.14 199 GLU A C 1
ATOM 1565 O O . GLU A 1 219 ? 53.208 19.519 11.193 1.00 19.43 199 GLU A O 1
ATOM 1571 N N . ASP A 1 220 ? 51.892 18.533 12.729 1.00 18.82 200 ASP A N 1
ATOM 1572 C CA . ASP A 1 220 ? 50.718 18.558 11.865 1.00 18.73 200 ASP A CA 1
ATOM 1573 C C . ASP A 1 220 ? 50.191 19.978 11.658 1.00 18.28 200 ASP A C 1
ATOM 1574 O O . ASP A 1 220 ? 49.866 20.350 10.528 1.00 18.32 200 ASP A O 1
ATOM 1579 N N . TRP A 1 221 ? 50.113 20.761 12.736 1.00 17.56 201 TRP A N 1
ATOM 1580 C CA . TRP A 1 221 ? 49.750 22.181 12.639 1.00 17.55 201 TRP A CA 1
ATOM 1581 C C . TRP A 1 221 ? 50.630 22.897 11.615 1.00 18.04 201 TRP A C 1
ATOM 1582 O O . TRP A 1 221 ? 50.119 23.577 10.721 1.00 18.07 201 TRP A O 1
ATOM 1593 N N . GLN A 1 222 ? 51.946 22.723 11.747 1.00 18.62 202 GLN A N 1
ATOM 1594 C CA . GLN A 1 222 ? 52.911 23.288 10.804 1.00 19.40 202 GLN A CA 1
ATOM 1595 C C . GLN A 1 222 ? 52.645 22.849 9.358 1.00 20.02 202 GLN A C 1
ATOM 1596 O O . GLN A 1 222 ? 52.691 23.672 8.437 1.00 19.45 202 GLN A O 1
ATOM 1602 N N . GLU A 1 223 ? 52.362 21.560 9.169 1.00 20.58 203 GLU A N 1
ATOM 1603 C CA . GLU A 1 223 ? 52.061 21.030 7.842 1.00 21.68 203 GLU A CA 1
ATOM 1604 C C . GLU A 1 223 ? 50.786 21.646 7.251 1.00 21.54 203 GLU A C 1
ATOM 1605 O O . GLU A 1 223 ? 50.766 22.014 6.074 1.00 21.74 203 GLU A O 1
ATOM 1611 N N . TRP A 1 224 ? 49.733 21.764 8.063 1.00 21.19 204 TRP A N 1
ATOM 1612 C CA . TRP A 1 224 ? 48.511 22.445 7.629 1.00 21.04 204 TRP A CA 1
ATOM 1613 C C . TRP A 1 224 ? 48.829 23.862 7.167 1.00 21.21 204 TRP A C 1
ATOM 1614 O O . TRP A 1 224 ? 48.419 24.271 6.081 1.00 21.30 204 TRP A O 1
ATOM 1625 N N . CYS A 1 225 ? 49.565 24.596 8.000 1.00 21.29 205 CYS A N 1
ATOM 1626 C CA . CYS A 1 225 ? 49.912 25.987 7.724 1.00 21.74 205 CYS A CA 1
ATOM 1627 C C . CYS A 1 225 ? 50.719 26.144 6.440 1.00 22.64 205 CYS A C 1
ATOM 1628 O O . CYS A 1 225 ? 50.451 27.050 5.648 1.00 22.28 205 CYS A O 1
ATOM 1631 N N . GLU A 1 226 ? 51.698 25.263 6.240 1.00 23.39 206 GLU A N 1
ATOM 1632 C CA . GLU A 1 226 ? 52.524 25.295 5.035 1.00 24.78 206 GLU A CA 1
ATOM 1633 C C . GLU A 1 226 ? 51.712 24.998 3.776 1.00 24.95 206 GLU A C 1
ATOM 1634 O O . GLU A 1 226 ? 51.808 25.731 2.795 1.00 25.37 206 GLU A O 1
ATOM 1640 N N . GLU A 1 227 ? 50.894 23.947 3.825 1.00 25.14 207 GLU A N 1
ATOM 1641 C CA . GLU A 1 227 ? 50.041 23.570 2.696 1.00 25.50 207 GLU A CA 1
ATOM 1642 C C . GLU A 1 227 ? 49.018 24.651 2.362 1.00 25.00 207 GLU A C 1
ATOM 1643 O O . GLU A 1 227 ? 48.768 24.923 1.187 1.00 25.09 207 GLU A O 1
ATOM 1649 N N . LEU A 1 228 ? 48.434 25.259 3.394 1.00 24.20 208 LEU A N 1
ATOM 1650 C CA . LEU A 1 228 ? 47.502 26.373 3.221 1.00 24.00 208 LEU A CA 1
ATOM 1651 C C . LEU A 1 228 ? 48.183 27.594 2.601 1.00 24.57 208 LEU A C 1
ATOM 1652 O O . LEU A 1 228 ? 47.671 28.180 1.643 1.00 24.40 208 LEU A O 1
ATOM 1657 N N . LEU A 1 229 ? 49.338 27.967 3.148 1.00 25.03 209 LEU A N 1
ATOM 1658 C CA . LEU A 1 229 ? 50.081 29.131 2.670 1.00 26.03 209 LEU A CA 1
ATOM 1659 C C . LEU A 1 229 ? 50.498 28.955 1.214 1.00 26.98 209 LEU A C 1
ATOM 1660 O O . LEU A 1 229 ? 50.352 29.861 0.392 1.00 27.03 209 LEU A O 1
ATOM 1665 N N . TYR A 1 230 ? 50.989 27.765 0.902 1.00 27.97 210 TYR A N 1
ATOM 1666 C CA . TYR A 1 230 ? 51.633 27.532 -0.375 1.00 29.17 210 TYR A CA 1
ATOM 1667 C C . TYR A 1 230 ? 50.664 27.246 -1.520 1.00 29.24 210 TYR A C 1
ATOM 1668 O O . TYR A 1 230 ? 51.013 27.387 -2.697 1.00 29.43 210 TYR A O 1
ATOM 1677 N N . GLU A 1 231 ? 49.437 26.874 -1.163 1.00 28.89 211 GLU A N 1
ATOM 1678 C CA . GLU A 1 231 ? 48.367 26.719 -2.140 1.00 29.02 211 GLU A CA 1
ATOM 1679 C C . GLU A 1 231 ? 47.514 27.986 -2.254 1.00 28.47 211 GLU A C 1
ATOM 1680 O O . GLU A 1 231 ? 46.437 27.949 -2.846 1.00 28.84 211 GLU A O 1
ATOM 1686 N N . ASP A 1 232 ? 48.004 29.093 -1.684 1.00 27.65 212 ASP A N 1
ATOM 1687 C CA . ASP A 1 232 ? 47.358 30.412 -1.780 1.00 27.09 212 ASP A CA 1
ATOM 1688 C C . ASP A 1 232 ? 45.984 30.454 -1.078 1.00 26.33 212 ASP A C 1
ATOM 1689 O O . ASP A 1 232 ? 45.023 31.034 -1.592 1.00 25.80 212 ASP A O 1
ATOM 1694 N N . CYS A 1 233 ? 45.909 29.851 0.109 1.00 25.35 213 CYS A N 1
ATOM 1695 C CA . CYS A 1 233 ? 44.646 29.739 0.848 1.00 24.94 213 CYS A CA 1
ATOM 1696 C C . CYS A 1 233 ? 44.467 30.759 1.970 1.00 24.20 213 CYS A C 1
ATOM 1697 O O . CYS A 1 233 ? 43.355 30.933 2.472 1.00 23.62 213 CYS A O 1
ATOM 1700 N N . PHE A 1 234 ? 45.556 31.413 2.372 1.00 24.12 214 PHE A N 1
ATOM 1701 C CA . PHE A 1 234 ? 45.505 32.431 3.421 1.00 24.00 214 PHE A CA 1
ATOM 1702 C C . PHE A 1 234 ? 45.309 33.818 2.839 1.00 24.37 214 PHE A C 1
ATOM 1703 O O . PHE A 1 234 ? 45.950 34.173 1.849 1.00 24.42 214 PHE A O 1
ATOM 1711 N N . SER A 1 235 ? 44.437 34.601 3.468 1.00 24.46 215 SER A N 1
ATOM 1712 C CA . SER A 1 235 ? 44.350 36.036 3.209 1.00 25.18 215 SER A CA 1
ATOM 1713 C C . SER A 1 235 ? 45.646 36.697 3.659 1.00 25.24 215 SER A C 1
ATOM 1714 O O . SER A 1 235 ? 46.322 36.190 4.558 1.00 25.10 215 SER A O 1
ATOM 1717 N N . ASP A 1 236 ? 45.995 37.826 3.048 1.00 25.46 216 ASP A N 1
ATOM 1718 C CA . ASP A 1 236 ? 47.116 38.627 3.535 1.00 25.84 216 ASP A CA 1
ATOM 1719 C C . ASP A 1 236 ? 46.898 38.952 5.011 1.00 25.24 216 ASP A C 1
ATOM 1720 O O . ASP A 1 236 ? 45.779 39.262 5.423 1.00 24.83 216 ASP A O 1
ATOM 1725 N N . LYS A 1 237 ? 47.970 38.865 5.796 1.00 24.54 217 LYS A N 1
ATOM 1726 C CA . LYS A 1 237 ? 47.938 39.159 7.237 1.00 24.05 217 LYS A CA 1
ATOM 1727 C C . LYS A 1 237 ? 47.125 38.154 8.064 1.00 22.81 217 LYS A C 1
ATOM 1728 O O . LYS A 1 237 ? 46.686 38.478 9.168 1.00 22.94 217 LYS A O 1
ATOM 1734 N N . ALA A 1 238 ? 46.931 36.944 7.545 1.00 21.56 218 ALA A N 1
ATOM 1735 C CA . ALA A 1 238 ? 46.148 35.924 8.262 1.00 20.62 218 ALA A CA 1
ATOM 1736 C C . ALA A 1 238 ? 46.779 35.543 9.612 1.00 19.78 218 ALA A C 1
ATOM 1737 O O . ALA A 1 238 ? 47.988 35.660 9.796 1.00 19.40 218 ALA A O 1
ATOM 1739 N N . THR A 1 239 ? 45.944 35.105 10.551 1.00 18.71 219 THR A N 1
ATOM 1740 C CA . THR A 1 239 ? 46.402 34.690 11.878 1.00 17.69 219 THR A CA 1
ATOM 1741 C C . THR A 1 239 ? 46.186 33.188 12.042 1.00 17.07 219 THR A C 1
ATOM 1742 O O . THR A 1 239 ? 45.178 32.655 11.584 1.00 16.87 219 THR A O 1
ATOM 1746 N N . THR A 1 240 ? 47.137 32.508 12.680 1.00 16.31 220 THR A N 1
ATOM 1747 C CA . THR A 1 240 ? 46.913 31.127 13.108 1.00 15.53 220 THR A CA 1
ATOM 1748 C C . THR A 1 240 ? 47.280 30.928 14.583 1.00 14.98 220 THR A C 1
ATOM 1749 O O . THR A 1 240 ? 48.236 31.524 15.088 1.00 14.78 220 THR A O 1
ATOM 1753 N N . ILE A 1 241 ? 46.475 30.118 15.265 1.00 14.66 221 ILE A N 1
ATOM 1754 C CA . ILE A 1 241 ? 46.566 29.928 16.711 1.00 14.28 221 ILE A CA 1
ATOM 1755 C C . ILE A 1 241 ? 46.432 28.441 17.042 1.00 13.50 221 ILE A C 1
ATOM 1756 O O . ILE A 1 241 ? 45.623 27.724 16.442 1.00 13.40 221 ILE A O 1
ATOM 1761 N N . ALA A 1 242 ? 47.230 27.983 17.995 1.00 12.94 222 ALA A N 1
ATOM 1762 C CA . ALA A 1 242 ? 47.014 26.665 18.596 1.00 12.94 222 ALA A CA 1
ATOM 1763 C C . ALA A 1 242 ? 46.934 26.833 20.108 1.00 13.14 222 ALA A C 1
ATOM 1764 O O . ALA A 1 242 ? 47.398 27.832 20.651 1.00 12.83 222 ALA A O 1
ATOM 1766 N N . TYR A 1 243 ? 46.317 25.870 20.782 1.00 13.41 223 TYR A N 1
ATOM 1767 C CA . TYR A 1 243 ? 46.060 26.009 22.202 1.00 14.06 223 TYR A CA 1
ATOM 1768 C C . TYR A 1 243 ? 46.986 25.148 23.036 1.00 14.58 223 TYR A C 1
ATOM 1769 O O . TYR A 1 243 ? 47.263 23.997 22.691 1.00 14.50 223 TYR A O 1
ATOM 1778 N N . SER A 1 244 ? 47.449 25.715 24.144 1.00 14.99 224 SER A N 1
ATOM 1779 C CA . SER A 1 244 ? 48.353 25.011 25.039 1.00 15.71 224 SER A CA 1
ATOM 1780 C C . SER A 1 244 ? 47.941 25.181 26.499 1.00 15.58 224 SER A C 1
ATOM 1781 O O . SER A 1 244 ? 46.980 25.891 26.814 1.00 15.56 224 SER A O 1
ATOM 1784 N N . TYR A 1 245 ? 48.674 24.516 27.386 1.00 15.74 225 TYR A N 1
ATOM 1785 C CA . TYR A 1 245 ? 48.452 24.629 28.820 1.00 15.41 225 TYR A CA 1
ATOM 1786 C C . TYR A 1 245 ? 49.795 24.564 29.553 1.00 15.82 225 TYR A C 1
ATOM 1787 O O . TYR A 1 245 ? 50.709 23.858 29.121 1.00 16.28 225 TYR A O 1
ATOM 1796 N N . ILE A 1 246 ? 49.915 25.319 30.639 1.00 16.12 226 ILE A N 1
ATOM 1797 C CA . ILE A 1 246 ? 51.118 25.308 31.472 1.00 16.70 226 ILE A CA 1
ATOM 1798 C C . ILE A 1 246 ? 50.757 24.827 32.872 1.00 16.84 226 ILE A C 1
ATOM 1799 O O . ILE A 1 246 ? 51.369 23.891 33.390 1.00 16.77 226 ILE A O 1
ATOM 1804 N N . GLY A 1 247 ? 49.763 25.469 33.481 1.00 17.15 227 GLY A N 1
ATOM 1805 C CA . GLY A 1 247 ? 49.235 25.017 34.764 1.00 17.70 227 GLY A CA 1
ATOM 1806 C C . GLY A 1 247 ? 50.107 25.346 35.955 1.00 18.27 227 GLY A C 1
ATOM 1807 O O . GLY A 1 247 ? 51.006 26.182 35.871 1.00 17.88 227 GLY A O 1
ATOM 1808 N N . SER A 1 248 ? 49.832 24.684 37.071 1.00 18.82 228 SER A N 1
ATOM 1809 C CA . SER A 1 248 ? 50.546 24.975 38.308 1.00 19.37 228 SER A CA 1
ATOM 1810 C C . SER A 1 248 ? 51.497 23.832 38.667 1.00 19.51 228 SER A C 1
ATOM 1811 O O . SER A 1 248 ? 51.395 22.740 38.102 1.00 19.10 228 SER A O 1
ATOM 1814 N N . PRO A 1 249 ? 52.420 24.073 39.616 1.00 20.04 229 PRO A N 1
ATOM 1815 C CA . PRO A 1 249 ? 53.238 22.965 40.106 1.00 20.61 229 PRO A CA 1
ATOM 1816 C C . PRO A 1 249 ? 52.429 21.772 40.632 1.00 21.07 229 PRO A C 1
ATOM 1817 O O . PRO A 1 249 ? 52.949 20.659 40.662 1.00 21.60 229 PRO A O 1
ATOM 1821 N N . ARG A 1 250 ? 51.167 21.983 41.010 1.00 21.59 230 ARG A N 1
ATOM 1822 C CA . ARG A 1 250 ? 50.301 20.872 41.425 1.00 22.24 230 ARG A CA 1
ATOM 1823 C C . ARG A 1 250 ? 50.178 19.776 40.355 1.00 22.40 230 ARG A C 1
ATOM 1824 O O . ARG A 1 250 ? 49.875 18.628 40.680 1.00 22.52 230 ARG A O 1
ATOM 1832 N N . THR A 1 251 ? 50.428 20.132 39.093 1.00 22.35 231 THR A N 1
ATOM 1833 C CA . THR A 1 251 ? 50.311 19.185 37.980 1.00 22.05 231 THR A CA 1
ATOM 1834 C C . THR A 1 251 ? 51.534 19.113 37.050 1.00 22.10 231 THR A C 1
ATOM 1835 O O . THR A 1 251 ? 51.429 18.544 35.958 1.00 22.25 231 THR A O 1
ATOM 1839 N N . TYR A 1 252 ? 52.675 19.686 37.442 1.00 21.98 232 TYR A N 1
ATOM 1840 C CA . TYR A 1 252 ? 53.860 19.651 36.561 1.00 22.24 232 TYR A CA 1
ATOM 1841 C C . TYR A 1 252 ? 54.264 18.215 36.213 1.00 22.60 232 TYR A C 1
ATOM 1842 O O . TYR A 1 252 ? 54.568 17.922 35.060 1.00 22.58 232 TYR A O 1
ATOM 1851 N N . LYS A 1 253 ? 54.257 17.327 37.207 1.00 22.94 233 LYS A N 1
ATOM 1852 C CA . LYS A 1 253 ? 54.651 15.928 36.995 1.00 23.35 233 LYS A CA 1
ATOM 1853 C C . LYS A 1 253 ? 53.877 15.214 35.889 1.00 23.21 233 LYS A C 1
ATOM 1854 O O . LYS A 1 253 ? 54.486 14.595 35.011 1.00 23.40 233 LYS A O 1
ATOM 1860 N N . ILE A 1 254 ? 52.547 15.294 35.928 1.00 22.92 234 ILE A N 1
ATOM 1861 C CA . ILE A 1 254 ? 51.718 14.581 34.950 1.00 22.70 234 ILE A CA 1
ATOM 1862 C C . ILE A 1 254 ? 51.377 15.402 33.704 1.00 22.05 234 ILE A C 1
ATOM 1863 O O . ILE A 1 254 ? 50.890 14.857 32.713 1.00 21.66 234 ILE A O 1
ATOM 1868 N N . TYR A 1 255 ? 51.617 16.708 33.755 1.00 21.51 235 TYR A N 1
ATOM 1869 C CA . TYR A 1 255 ? 51.353 17.541 32.583 1.00 20.99 235 TYR A CA 1
ATOM 1870 C C . TYR A 1 255 ? 52.615 18.198 32.039 1.00 20.85 235 TYR A C 1
ATOM 1871 O O . TYR A 1 255 ? 53.322 17.598 31.217 1.00 20.71 235 TYR A O 1
ATOM 1880 N N . ARG A 1 256 ? 52.896 19.412 32.507 1.00 20.76 236 ARG A N 1
ATOM 1881 C CA . ARG A 1 256 ? 53.918 20.287 31.914 1.00 21.04 236 ARG A CA 1
ATOM 1882 C C . ARG A 1 256 ? 55.331 19.686 31.859 1.00 21.55 236 ARG A C 1
ATOM 1883 O O . ARG A 1 256 ? 56.097 19.960 30.930 1.00 21.36 236 ARG A O 1
ATOM 1891 N N . GLU A 1 257 ? 55.673 18.857 32.839 1.00 22.02 237 GLU A N 1
ATOM 1892 C CA . GLU A 1 257 ? 56.983 18.202 32.832 1.00 22.35 237 GLU A CA 1
ATOM 1893 C C . GLU A 1 257 ? 56.884 16.697 32.553 1.00 21.76 237 GLU A C 1
ATOM 1894 O O . GLU A 1 257 ? 57.810 15.935 32.831 1.00 22.29 237 GLU A O 1
ATOM 1900 N N . GLY A 1 258 ? 55.749 16.285 31.995 1.00 20.85 238 GLY A N 1
ATOM 1901 C CA . GLY A 1 258 ? 55.571 14.924 31.507 1.00 19.55 238 GLY A CA 1
ATOM 1902 C C . GLY A 1 258 ? 55.595 14.890 29.993 1.00 18.80 238 GLY A C 1
ATOM 1903 O O . GLY A 1 258 ? 55.962 15.874 29.347 1.00 18.56 238 GLY A O 1
ATOM 1904 N N . THR A 1 259 ? 55.186 13.760 29.424 1.00 18.11 239 THR A N 1
ATOM 1905 C CA . THR A 1 259 ? 55.182 13.578 27.973 1.00 17.37 239 THR A CA 1
ATOM 1906 C C . THR A 1 259 ? 54.330 14.624 27.240 1.00 17.13 239 THR A C 1
ATOM 1907 O O . THR A 1 259 ? 54.727 15.120 26.183 1.00 16.44 239 THR A O 1
ATOM 1911 N N . ILE A 1 260 ? 53.167 14.959 27.796 1.00 17.02 240 ILE A N 1
ATOM 1912 C CA . ILE A 1 260 ? 52.300 15.961 27.164 1.00 17.40 240 ILE A CA 1
ATOM 1913 C C . ILE A 1 260 ? 52.931 17.364 27.201 1.00 17.11 240 ILE A C 1
ATOM 1914 O O . ILE A 1 260 ? 52.810 18.125 26.249 1.00 16.73 240 ILE A O 1
ATOM 1919 N N . GLY A 1 261 ? 53.635 17.683 28.283 1.00 17.07 241 GLY A N 1
ATOM 1920 C CA . GLY A 1 261 ? 54.389 18.932 28.376 1.00 16.84 241 GLY A CA 1
ATOM 1921 C C . GLY A 1 261 ? 55.496 19.072 27.341 1.00 17.19 241 GLY A C 1
ATOM 1922 O O . GLY A 1 261 ? 55.701 20.159 26.797 1.00 17.02 241 GLY A O 1
ATOM 1923 N N . ILE A 1 262 ? 56.200 17.977 27.063 1.00 17.37 242 ILE A N 1
ATOM 1924 C CA . ILE A 1 262 ? 57.231 17.948 26.015 1.00 17.81 242 ILE A CA 1
ATOM 1925 C C . ILE A 1 262 ? 56.610 18.187 24.627 1.00 17.44 242 ILE A C 1
ATOM 1926 O O . ILE A 1 262 ? 57.160 18.937 23.803 1.00 17.36 242 ILE A O 1
ATOM 1931 N N . ALA A 1 263 ? 55.459 17.561 24.382 1.00 16.53 243 ALA A N 1
ATOM 1932 C CA . ALA A 1 263 ? 54.670 17.802 23.168 1.00 16.36 243 ALA A CA 1
ATOM 1933 C C . ALA A 1 263 ? 54.226 19.265 23.043 1.00 16.27 243 ALA A C 1
ATOM 1934 O O . ALA A 1 263 ? 54.335 19.863 21.967 1.00 16.02 243 ALA A O 1
ATOM 1936 N N . LYS A 1 264 ? 53.728 19.843 24.133 1.00 16.51 244 LYS A N 1
ATOM 1937 C CA . LYS A 1 264 ? 53.274 21.238 24.100 1.00 17.17 244 LYS A CA 1
ATOM 1938 C C . LYS A 1 264 ? 54.425 22.220 23.863 1.00 17.86 244 LYS A C 1
ATOM 1939 O O . LYS A 1 264 ? 54.241 23.239 23.197 1.00 17.45 244 LYS A O 1
ATOM 1945 N N . LYS A 1 265 ? 55.606 21.908 24.397 1.00 18.69 245 LYS A N 1
ATOM 1946 C CA . LYS A 1 265 ? 56.804 22.710 24.120 1.00 19.54 245 LYS A CA 1
ATOM 1947 C C . LYS A 1 265 ? 57.201 22.624 22.647 1.00 19.32 245 LYS A C 1
ATOM 1948 O O . LYS A 1 265 ? 57.637 23.617 22.063 1.00 19.36 245 LYS A O 1
ATOM 1954 N N . ASP A 1 266 ? 57.025 21.447 22.045 1.00 18.90 246 ASP A N 1
ATOM 1955 C CA . ASP A 1 266 ? 57.197 21.297 20.598 1.00 18.65 246 ASP A CA 1
ATOM 1956 C C . ASP A 1 266 ? 56.162 22.130 19.821 1.00 18.13 246 ASP A C 1
ATOM 1957 O O . ASP A 1 266 ? 56.499 22.745 18.810 1.00 17.86 246 ASP A O 1
ATOM 1962 N N . LEU A 1 267 ? 54.915 22.139 20.290 1.00 17.40 247 LEU A N 1
ATOM 1963 C CA . LEU A 1 267 ? 53.872 22.977 19.690 1.00 17.26 247 LEU A CA 1
ATOM 1964 C C . LEU A 1 267 ? 54.263 24.460 19.725 1.00 17.51 247 LEU A C 1
ATOM 1965 O O . LEU A 1 267 ? 54.134 25.166 18.728 1.00 17.15 247 LEU A O 1
ATOM 1970 N N . GLU A 1 268 ? 54.747 24.911 20.878 1.00 18.16 248 GLU A N 1
ATOM 1971 C CA . GLU A 1 268 ? 55.199 26.293 21.062 1.00 18.97 248 GLU A CA 1
ATOM 1972 C C . GLU A 1 268 ? 56.426 26.651 20.208 1.00 19.38 248 GLU A C 1
ATOM 1973 O O . GLU A 1 268 ? 56.517 27.761 19.686 1.00 19.42 248 GLU A O 1
ATOM 1979 N N . ASP A 1 269 ? 57.343 25.700 20.043 1.00 19.90 249 ASP A N 1
ATOM 1980 C CA . ASP A 1 269 ? 58.487 25.867 19.144 1.00 20.45 249 ASP A CA 1
ATOM 1981 C C . ASP A 1 269 ? 58.065 25.971 17.676 1.00 20.01 249 ASP A C 1
ATOM 1982 O O . ASP A 1 269 ? 58.613 26.787 16.928 1.00 20.12 249 ASP A O 1
ATOM 1987 N N . LYS A 1 270 ? 57.091 25.155 17.269 1.00 19.02 250 LYS A N 1
ATOM 1988 C CA . LYS A 1 270 ? 56.563 25.220 15.903 1.00 18.93 250 LYS A CA 1
ATOM 1989 C C . LYS A 1 270 ? 55.858 26.539 15.599 1.00 18.71 250 LYS A C 1
ATOM 1990 O O . LYS A 1 270 ? 55.976 27.057 14.488 1.00 18.78 250 LYS A O 1
ATOM 1996 N N . ALA A 1 271 ? 55.125 27.070 16.579 1.00 18.09 251 ALA A N 1
ATOM 1997 C CA . ALA A 1 271 ? 54.479 28.377 16.440 1.00 18.22 251 ALA A CA 1
ATOM 1998 C C . ALA A 1 271 ? 55.466 29.445 15.960 1.00 18.65 251 ALA A C 1
ATOM 1999 O O . ALA A 1 271 ? 55.138 30.246 15.084 1.00 18.22 251 ALA A O 1
ATOM 2001 N N . LYS A 1 272 ? 56.664 29.447 16.540 1.00 19.20 252 LYS A N 1
ATOM 2002 C CA . LYS A 1 272 ? 57.714 30.404 16.175 1.00 20.41 252 LYS A CA 1
ATOM 2003 C C . LYS A 1 272 ? 58.169 30.240 14.727 1.00 20.47 252 LYS A C 1
ATOM 2004 O O . LYS A 1 272 ? 58.400 31.232 14.035 1.00 20.62 252 LYS A O 1
ATOM 2010 N N . LEU A 1 273 ? 58.297 28.991 14.280 1.00 20.51 253 LEU A N 1
ATOM 2011 C CA . LEU A 1 273 ? 58.696 28.690 12.898 1.00 20.66 253 LEU A CA 1
ATOM 2012 C C . LEU A 1 273 ? 57.602 29.054 11.896 1.00 20.25 253 LEU A C 1
ATOM 2013 O O . LEU A 1 273 ? 57.885 29.643 10.851 1.00 20.25 253 LEU A O 1
ATOM 2018 N N . ILE A 1 274 ? 56.356 28.703 12.222 1.00 19.46 254 ILE A N 1
ATOM 2019 C CA . ILE A 1 274 ? 55.196 29.072 11.400 1.00 19.18 254 ILE A CA 1
ATOM 2020 C C . ILE A 1 274 ? 55.046 30.601 11.328 1.00 19.18 254 ILE A C 1
ATOM 2021 O O . ILE A 1 274 ? 54.800 31.165 10.254 1.00 18.93 254 ILE A O 1
ATOM 2026 N N . ASN A 1 275 ? 55.207 31.262 12.472 1.00 18.91 255 ASN A N 1
ATOM 2027 C CA . ASN A 1 275 ? 55.125 32.718 12.545 1.00 19.39 255 ASN A CA 1
ATOM 2028 C C . ASN A 1 275 ? 56.112 33.427 11.610 1.00 20.14 255 ASN A C 1
ATOM 2029 O O . ASN A 1 275 ? 55.749 34.388 10.926 1.00 19.83 255 ASN A O 1
ATOM 2034 N N . GLU A 1 276 ? 57.352 32.948 11.596 1.00 20.98 256 GLU A N 1
ATOM 2035 C CA . GLU A 1 276 ? 58.406 33.520 10.755 1.00 22.25 256 GLU A CA 1
ATOM 2036 C C . GLU A 1 276 ? 58.047 33.406 9.273 1.00 22.23 256 GLU A C 1
ATOM 2037 O O . GLU A 1 276 ? 58.195 34.363 8.517 1.00 22.49 256 GLU A O 1
ATOM 2043 N N . LYS A 1 277 ? 57.556 32.238 8.878 1.00 22.19 257 LYS A N 1
ATOM 2044 C CA . LYS A 1 277 ? 57.203 31.955 7.500 1.00 22.58 257 LYS A CA 1
ATOM 2045 C C . LYS A 1 277 ? 55.977 32.752 7.038 1.00 22.68 257 LYS A C 1
ATOM 2046 O O . LYS A 1 277 ? 55.991 33.351 5.957 1.00 22.44 257 LYS A O 1
ATOM 2052 N N . LEU A 1 278 ? 54.924 32.764 7.856 1.00 22.36 258 LEU A N 1
ATOM 2053 C CA . LEU A 1 278 ? 53.721 33.524 7.533 1.00 22.61 258 LEU A CA 1
ATOM 2054 C C . LEU A 1 278 ? 53.995 35.021 7.458 1.00 23.01 258 LEU A C 1
ATOM 2055 O O . LEU A 1 278 ? 53.487 35.696 6.562 1.00 23.02 258 LEU A O 1
ATOM 2060 N N . ASN A 1 279 ? 54.789 35.533 8.398 1.00 23.14 259 ASN A N 1
ATOM 2061 C CA . ASN A 1 279 ? 55.153 36.945 8.396 1.00 24.08 259 ASN A CA 1
ATOM 2062 C C . ASN A 1 279 ? 55.919 37.330 7.129 1.00 24.49 259 ASN A C 1
ATOM 2063 O O . ASN A 1 279 ? 55.630 38.353 6.517 1.00 24.47 259 ASN A O 1
ATOM 2068 N N . ARG A 1 280 ? 56.879 36.492 6.746 1.00 25.05 260 ARG A N 1
ATOM 2069 C CA . ARG A 1 280 ? 57.706 36.734 5.568 1.00 25.87 260 ARG A CA 1
ATOM 2070 C C . ARG A 1 280 ? 56.904 36.687 4.262 1.00 25.72 260 ARG A C 1
ATOM 2071 O O . ARG A 1 280 ? 57.072 37.548 3.398 1.00 26.25 260 ARG A O 1
ATOM 2079 N N . VAL A 1 281 ? 56.038 35.686 4.129 1.00 25.31 261 VAL A N 1
ATOM 2080 C CA . VAL A 1 281 ? 55.329 35.435 2.874 1.00 25.16 261 VAL A CA 1
ATOM 2081 C C . VAL A 1 281 ? 54.063 36.298 2.705 1.00 25.15 261 VAL A C 1
ATOM 2082 O O . VAL A 1 281 ? 53.831 36.847 1.625 1.00 25.51 261 VAL A O 1
ATOM 2086 N N . ILE A 1 282 ? 53.253 36.418 3.757 1.00 24.58 262 ILE A N 1
ATOM 2087 C CA . ILE A 1 282 ? 51.983 37.159 3.660 1.00 24.10 262 ILE A CA 1
ATOM 2088 C C . ILE A 1 282 ? 51.779 38.247 4.721 1.00 23.65 262 ILE A C 1
ATOM 2089 O O . ILE A 1 282 ? 50.700 38.836 4.808 1.00 23.83 262 ILE A O 1
ATOM 2094 N N . GLY A 1 283 ? 52.811 38.525 5.513 1.00 23.37 263 GLY A N 1
ATOM 2095 C CA . GLY A 1 283 ? 52.682 39.457 6.634 1.00 22.68 263 GLY A CA 1
ATOM 2096 C C . GLY A 1 283 ? 51.756 38.928 7.725 1.00 22.09 263 GLY A C 1
ATOM 2097 O O . GLY A 1 283 ? 51.223 39.696 8.527 1.00 21.85 263 GLY A O 1
ATOM 2098 N N . GLY A 1 284 ? 51.570 37.609 7.749 1.00 21.45 264 GLY A N 1
ATOM 2099 C CA . GLY A 1 284 ? 50.703 36.963 8.739 1.00 20.25 264 GLY A CA 1
ATOM 2100 C C . GLY A 1 284 ? 51.428 36.644 10.030 1.00 19.59 264 GLY A C 1
ATOM 2101 O O . GLY A 1 284 ? 52.553 37.095 10.251 1.00 19.04 264 GLY A O 1
ATOM 2102 N N . ARG A 1 285 ? 50.789 35.848 10.886 1.00 18.68 265 ARG A N 1
ATOM 2103 C CA . ARG A 1 285 ? 51.378 35.519 12.177 1.00 18.22 265 ARG A CA 1
ATOM 2104 C C . ARG A 1 285 ? 50.842 34.203 12.743 1.00 17.25 265 ARG A C 1
ATOM 2105 O O . ARG A 1 285 ? 49.749 33.754 12.386 1.00 16.21 265 ARG A O 1
ATOM 2113 N N . ALA A 1 286 ? 51.630 33.609 13.636 1.00 16.70 266 ALA A N 1
ATOM 2114 C CA . ALA A 1 286 ? 51.246 32.400 14.349 1.00 16.51 266 ALA A CA 1
ATOM 2115 C C . ALA A 1 286 ? 51.647 32.548 15.803 1.00 16.51 266 ALA A C 1
ATOM 2116 O O . ALA A 1 286 ? 52.706 33.104 16.108 1.00 16.85 266 ALA A O 1
ATOM 2118 N N . PHE A 1 287 ? 50.797 32.058 16.698 1.00 15.99 267 PHE A N 1
ATOM 2119 C CA . PHE A 1 287 ? 51.138 31.989 18.105 1.00 15.74 267 PHE A CA 1
ATOM 2120 C C . PHE A 1 287 ? 50.319 30.933 18.834 1.00 15.40 267 PHE A C 1
ATOM 2121 O O . PHE A 1 287 ? 49.270 30.498 18.358 1.00 15.16 267 PHE A O 1
ATOM 2129 N N . VAL A 1 288 ? 50.841 30.512 19.976 1.00 15.13 268 VAL A N 1
ATOM 2130 C CA . VAL A 1 288 ? 50.123 29.662 20.900 1.00 15.01 268 VAL A CA 1
ATOM 2131 C C . VAL A 1 288 ? 49.363 30.538 21.892 1.00 14.98 268 VAL A C 1
ATOM 2132 O O . VAL A 1 288 ? 49.879 31.554 22.368 1.00 14.80 268 VAL A O 1
ATOM 2136 N N . SER A 1 289 ? 48.123 30.156 22.176 1.00 14.53 269 SER A N 1
ATOM 2137 C CA . SER A 1 289 ? 47.409 30.713 23.312 1.00 14.41 269 SER A CA 1
ATOM 2138 C C . SER A 1 289 ? 47.408 29.658 24.416 1.00 14.15 269 SER A C 1
ATOM 2139 O O . SER A 1 289 ? 46.944 28.529 24.212 1.00 13.87 269 SER A O 1
ATOM 2142 N N . VAL A 1 290 ? 47.964 30.019 25.567 1.00 13.83 270 VAL A N 1
ATOM 2143 C CA . VAL A 1 290 ? 47.986 29.131 26.724 1.00 13.90 270 VAL A CA 1
ATOM 2144 C C . VAL A 1 290 ? 46.700 29.390 27.486 1.00 14.31 270 VAL A C 1
ATOM 2145 O O . VAL A 1 290 ? 46.506 30.467 28.050 1.00 14.59 270 VAL A O 1
ATOM 2149 N N . ASN A 1 291 ? 45.812 28.405 27.475 1.00 14.64 271 ASN A N 1
ATOM 2150 C CA . ASN A 1 291 ? 44.483 28.576 28.042 1.00 14.92 271 ASN A CA 1
ATOM 2151 C C . ASN A 1 291 ? 44.392 28.061 29.472 1.00 15.33 271 ASN A C 1
ATOM 2152 O O . ASN A 1 291 ? 45.323 27.437 29.984 1.00 14.82 271 ASN A O 1
ATOM 2157 N N . LYS A 1 292 ? 43.279 28.358 30.130 1.00 15.60 272 LYS A N 1
ATOM 2158 C CA . LYS A 1 292 ? 43.079 27.912 31.495 1.00 16.29 272 LYS A CA 1
ATOM 2159 C C . LYS A 1 292 ? 42.555 26.472 31.557 1.00 16.46 272 LYS A C 1
ATOM 2160 O O . LYS A 1 292 ? 41.987 25.959 30.586 1.00 16.16 272 LYS A O 1
ATOM 2166 N N . ALA A 1 293 ? 42.738 25.845 32.718 1.00 17.23 273 ALA A N 1
ATOM 2167 C CA . ALA A 1 293 ? 42.183 24.525 33.011 1.00 18.19 273 ALA A CA 1
ATOM 2168 C C . ALA A 1 293 ? 40.660 24.571 33.097 1.00 18.92 273 ALA A C 1
ATOM 2169 O O . ALA A 1 293 ? 40.095 25.441 33.760 1.00 19.09 273 ALA A O 1
ATOM 2171 N N . LEU A 1 294 ? 40.003 23.641 32.412 1.00 19.83 274 LEU A N 1
ATOM 2172 C CA . LEU A 1 294 ? 38.553 23.479 32.517 1.00 21.02 274 LEU A CA 1
ATOM 2173 C C . LEU A 1 294 ? 38.147 22.088 32.049 1.00 21.47 274 LEU A C 1
ATOM 2174 O O . LEU A 1 294 ? 38.976 21.347 31.511 1.00 22.08 274 LEU A O 1
ATOM 2179 N N . VAL A 1 295 ? 36.882 21.731 32.260 1.00 21.75 275 VAL A N 1
ATOM 2180 C CA . VAL A 1 295 ? 36.404 20.393 31.914 1.00 21.73 275 VAL A CA 1
ATOM 2181 C C . VAL A 1 295 ? 36.017 20.299 30.447 1.00 21.13 275 VAL A C 1
ATOM 2182 O O . VAL A 1 295 ? 35.117 21.010 29.981 1.00 20.84 275 VAL A O 1
ATOM 2186 N N . THR A 1 296 ? 36.718 19.428 29.728 1.00 20.62 276 THR A N 1
ATOM 2187 C CA . THR A 1 296 ? 36.331 18.991 28.385 1.00 20.20 276 THR A CA 1
ATOM 2188 C C . THR A 1 296 ? 36.483 17.474 28.364 1.00 20.79 276 THR A C 1
ATOM 2189 O O . THR A 1 296 ? 36.976 16.888 29.332 1.00 20.29 276 THR A O 1
ATOM 2193 N N . LYS A 1 297 ? 36.080 16.840 27.265 1.00 21.42 277 LYS A N 1
ATOM 2194 C CA . LYS A 1 297 ? 36.267 15.399 27.087 1.00 23.07 277 LYS A CA 1
ATOM 2195 C C . LYS A 1 297 ? 37.743 14.989 27.281 1.00 23.61 277 LYS A C 1
ATOM 2196 O O . LYS A 1 297 ? 38.051 14.050 28.043 1.00 24.03 277 LYS A O 1
ATOM 2202 N N . ALA A 1 298 ? 38.645 15.727 26.632 1.00 24.18 278 ALA A N 1
ATOM 2203 C CA . ALA A 1 298 ? 40.087 15.481 26.733 1.00 24.86 278 ALA A CA 1
ATOM 2204 C C . ALA A 1 298 ? 40.638 15.681 28.147 1.00 24.97 278 ALA A C 1
ATOM 2205 O O . ALA A 1 298 ? 41.299 14.788 28.696 1.00 25.56 278 ALA A O 1
ATOM 2207 N N . SER A 1 299 ? 40.354 16.843 28.739 1.00 25.01 279 SER A N 1
ATOM 2208 C CA . SER A 1 299 ? 40.920 17.179 30.043 1.00 24.77 279 SER A CA 1
ATOM 2209 C C . SER A 1 299 ? 40.335 16.335 31.166 1.00 24.80 279 SER A C 1
ATOM 2210 O O . SER A 1 299 ? 41.037 16.022 32.129 1.00 24.54 279 SER A O 1
ATOM 2213 N N . ALA A 1 300 ? 39.060 15.962 31.044 1.00 24.87 280 ALA A N 1
ATOM 2214 C CA . ALA A 1 300 ? 38.407 15.159 32.073 1.00 25.35 280 ALA A CA 1
ATOM 2215 C C . ALA A 1 300 ? 39.176 13.862 32.305 1.00 25.99 280 ALA A C 1
ATOM 2216 O O . ALA A 1 300 ? 39.131 13.304 33.405 1.00 25.68 280 ALA A O 1
ATOM 2218 N N . TYR A 1 301 ? 39.916 13.401 31.287 1.00 26.72 281 TYR A N 1
ATOM 2219 C CA . TYR A 1 301 ? 40.642 12.141 31.469 1.00 27.48 281 TYR A CA 1
ATOM 2220 C C . TYR A 1 301 ? 42.153 12.248 31.701 1.00 27.27 281 TYR A C 1
ATOM 2221 O O . TYR A 1 301 ? 42.845 11.228 31.780 1.00 27.39 281 TYR A O 1
ATOM 2230 N N . ILE A 1 302 ? 42.649 13.483 31.851 1.00 26.76 282 ILE A N 1
ATOM 2231 C CA . ILE A 1 302 ? 44.037 13.675 32.302 1.00 25.93 282 ILE A CA 1
ATOM 2232 C C . ILE A 1 302 ? 44.119 13.341 33.801 1.00 25.44 282 ILE A C 1
ATOM 2233 O O . ILE A 1 302 ? 43.363 13.901 34.597 1.00 24.87 282 ILE A O 1
ATOM 2238 N N . PRO A 1 303 ? 45.021 12.412 34.189 1.00 24.87 283 PRO A N 1
ATOM 2239 C CA . PRO A 1 303 ? 45.144 12.001 35.592 1.00 24.54 283 PRO A CA 1
ATOM 2240 C C . PRO A 1 303 ? 45.258 13.193 36.535 1.00 24.10 283 PRO A C 1
ATOM 2241 O O . PRO A 1 303 ? 46.074 14.084 36.296 1.00 23.87 283 PRO A O 1
ATOM 2245 N N . THR A 1 304 ? 44.419 13.205 37.571 1.00 23.87 284 THR A N 1
ATOM 2246 C CA . THR A 1 304 ? 44.392 14.235 38.640 1.00 24.24 284 THR A CA 1
ATOM 2247 C C . THR A 1 304 ? 43.766 15.574 38.249 1.00 24.44 284 THR A C 1
ATOM 2248 O O . THR A 1 304 ? 43.414 16.372 39.115 1.00 24.34 284 THR A O 1
ATOM 2252 N N . PHE A 1 305 ? 43.621 15.818 36.951 1.00 24.92 285 PHE A N 1
ATOM 2253 C CA . PHE A 1 305 ? 43.049 17.074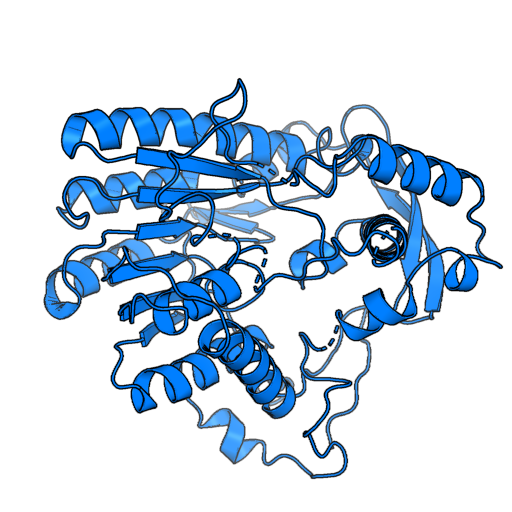 36.468 1.00 25.50 285 PHE A CA 1
ATOM 2254 C C . PHE A 1 305 ? 41.686 17.414 37.108 1.00 25.16 285 PHE A C 1
ATOM 2255 O O . PHE A 1 305 ? 41.443 18.577 37.429 1.00 25.44 285 PHE A O 1
ATOM 2263 N N . PRO A 1 306 ? 40.801 16.407 37.300 1.00 24.74 286 PRO A N 1
ATOM 2264 C CA . PRO A 1 306 ? 39.529 16.696 37.962 1.00 24.10 286 PRO A CA 1
ATOM 2265 C C . PRO A 1 306 ? 39.676 17.337 39.347 1.00 23.33 286 PRO A C 1
ATOM 2266 O O . PRO A 1 306 ? 38.878 18.205 39.702 1.00 22.94 286 PRO A O 1
ATOM 2270 N N . LEU A 1 307 ? 40.674 16.910 40.122 1.00 22.17 287 LEU A N 1
ATOM 2271 C CA . LEU A 1 307 ? 40.862 17.453 41.464 1.00 21.33 287 LEU A CA 1
ATOM 2272 C C . LEU A 1 307 ? 41.361 18.892 41.410 1.00 20.58 287 LEU A C 1
ATOM 2273 O O . LEU A 1 307 ? 40.864 19.754 42.143 1.00 20.28 287 LEU A O 1
ATOM 2278 N N . TYR A 1 308 ? 42.343 19.146 40.546 1.00 19.70 288 TYR A N 1
ATOM 2279 C CA . TYR A 1 308 ? 42.877 20.493 40.388 1.00 18.90 288 TYR A CA 1
ATOM 2280 C C . TYR A 1 308 ? 41.798 21.452 39.898 1.00 18.33 288 TYR A C 1
ATOM 2281 O O . TYR A 1 308 ? 41.631 22.537 40.456 1.00 18.42 288 TYR A O 1
ATOM 2290 N N . ALA A 1 309 ? 41.071 21.043 38.863 1.00 18.10 289 ALA A N 1
ATOM 2291 C CA . ALA A 1 309 ? 40.015 21.869 38.298 1.00 18.18 289 ALA A CA 1
ATOM 2292 C C . ALA A 1 309 ? 38.913 22.158 39.322 1.00 18.10 289 ALA A C 1
ATOM 2293 O O . ALA A 1 309 ? 38.429 23.280 39.392 1.00 18.26 289 ALA A O 1
ATOM 2295 N N . ALA A 1 310 ? 38.548 21.160 40.130 1.00 17.66 290 ALA A N 1
ATOM 2296 C CA . ALA A 1 310 ? 37.500 21.331 41.147 1.00 17.60 290 ALA A CA 1
ATOM 2297 C C . ALA A 1 310 ? 37.866 22.368 42.218 1.00 17.47 290 ALA A C 1
ATOM 2298 O O . ALA A 1 310 ? 37.021 23.160 42.635 1.00 17.44 290 ALA A O 1
ATOM 2300 N N . ILE A 1 311 ? 39.125 22.366 42.649 1.00 17.30 291 ILE A N 1
ATOM 2301 C CA . ILE A 1 311 ? 39.607 23.363 43.606 1.00 17.29 291 ILE A CA 1
ATOM 2302 C C . ILE A 1 311 ? 39.719 24.731 42.927 1.00 17.47 291 ILE A C 1
ATOM 2303 O O . ILE A 1 311 ? 39.244 25.741 43.462 1.00 17.37 291 ILE A O 1
ATOM 2308 N N . LEU A 1 312 ? 40.331 24.751 41.742 1.00 17.46 292 LEU A N 1
ATOM 2309 C CA . LEU A 1 312 ? 40.426 25.980 40.955 1.00 17.60 292 LEU A CA 1
ATOM 2310 C C . LEU A 1 312 ? 39.057 26.634 40.720 1.00 17.60 292 LEU A C 1
ATOM 2311 O O . LEU A 1 312 ? 38.923 27.851 40.852 1.00 17.99 292 LEU A O 1
ATOM 2316 N N . TYR A 1 313 ? 38.052 25.828 40.374 1.00 17.46 293 TYR A N 1
ATOM 2317 C CA . TYR A 1 313 ? 36.683 26.327 40.197 1.00 17.36 293 TYR A CA 1
ATOM 2318 C C . TYR A 1 313 ? 36.176 27.022 41.457 1.00 17.45 293 TYR A C 1
ATOM 2319 O O . TYR A 1 313 ? 35.597 28.108 41.381 1.00 16.99 293 TYR A O 1
ATOM 2328 N N . LYS A 1 314 ? 36.408 26.390 42.604 1.00 17.35 294 LYS A N 1
ATOM 2329 C CA . LYS A 1 314 ? 35.988 26.917 43.900 1.00 18.30 294 LYS A CA 1
ATOM 2330 C C . LYS A 1 314 ? 36.600 28.292 44.157 1.00 18.03 294 LYS A C 1
ATOM 2331 O O . LYS A 1 314 ? 35.887 29.250 44.474 1.00 18.61 294 LYS A O 1
ATOM 2337 N N . VAL A 1 315 ? 37.917 28.378 43.999 1.00 17.69 295 VAL A N 1
ATOM 2338 C CA . VAL A 1 315 ? 38.670 29.605 44.264 1.00 17.52 295 VAL A CA 1
ATOM 2339 C C . VAL A 1 315 ? 38.269 30.727 43.315 1.00 17.86 295 VAL A C 1
ATOM 2340 O O . VAL A 1 315 ? 37.991 31.848 43.753 1.00 17.57 295 VAL A O 1
ATOM 2352 N N . LYS A 1 317 ? 35.554 31.036 41.375 1.00 19.51 297 LYS A N 1
ATOM 2353 C CA . LYS A 1 317 ? 34.166 31.456 41.580 1.00 20.96 297 LYS A CA 1
ATOM 2354 C C . LYS A 1 317 ? 34.036 32.419 42.766 1.00 22.01 297 LYS A C 1
ATOM 2355 O O . LYS A 1 317 ? 33.315 33.414 42.686 1.00 22.33 297 LYS A O 1
ATOM 2361 N N . GLU A 1 318 ? 34.751 32.140 43.855 1.00 23.35 298 GLU A N 1
ATOM 2362 C CA . GLU A 1 318 ? 34.737 33.033 45.017 1.00 24.90 298 GLU A CA 1
ATOM 2363 C C . GLU A 1 318 ? 35.347 34.396 44.696 1.00 25.08 298 GLU A C 1
ATOM 2364 O O . GLU A 1 318 ? 34.970 35.401 45.290 1.00 25.37 298 GLU A O 1
ATOM 2370 N N . LYS A 1 319 ? 36.274 34.419 43.743 1.00 25.00 299 LYS A N 1
ATOM 2371 C CA . LYS A 1 319 ? 36.943 35.649 43.341 1.00 25.23 299 LYS A CA 1
ATOM 2372 C C . LYS A 1 319 ? 36.318 36.288 42.093 1.00 25.05 299 LYS A C 1
ATOM 2373 O O . LYS A 1 319 ? 36.870 37.244 41.539 1.00 25.07 299 LYS A O 1
ATOM 2379 N N . ASN A 1 320 ? 35.171 35.750 41.671 1.00 24.80 300 ASN A N 1
ATOM 2380 C CA . ASN A 1 320 ? 34.395 36.238 40.511 1.00 24.91 300 ASN A CA 1
ATOM 2381 C C . ASN A 1 320 ? 35.143 36.266 39.171 1.00 24.13 300 ASN A C 1
ATOM 2382 O O . ASN A 1 320 ? 34.881 37.117 38.314 1.00 24.01 300 ASN A O 1
ATOM 2387 N N . ILE A 1 321 ? 36.064 35.323 38.990 1.00 23.22 301 ILE A N 1
ATOM 2388 C CA . ILE A 1 321 ? 36.893 35.275 37.783 1.00 22.30 301 ILE A CA 1
ATOM 2389 C C . ILE A 1 321 ? 36.846 33.913 37.097 1.00 21.92 301 ILE A C 1
ATOM 2390 O O . ILE A 1 321 ? 37.684 33.616 36.243 1.00 21.53 301 ILE A O 1
ATOM 2395 N N . HIS A 1 322 ? 35.867 33.090 37.472 1.00 21.22 302 HIS A N 1
ATOM 2396 C CA . HIS A 1 322 ? 35.687 31.791 36.834 1.00 20.76 302 HIS A CA 1
ATOM 2397 C C . HIS A 1 322 ? 35.270 31.955 35.375 1.00 20.19 302 HIS A C 1
ATOM 2398 O O . HIS A 1 322 ? 34.452 32.817 35.051 1.00 20.08 302 HIS A O 1
ATOM 2405 N N . GLU A 1 323 ? 35.844 31.128 34.505 1.00 19.38 303 GLU A N 1
ATOM 2406 C CA . GLU A 1 323 ? 35.460 31.087 33.095 1.00 19.10 303 GLU A CA 1
ATOM 2407 C C . GLU A 1 323 ? 35.322 29.653 32.601 1.00 18.77 303 GLU A C 1
ATOM 2408 O O . GLU A 1 323 ? 36.105 28.783 32.983 1.00 18.41 303 GLU A O 1
ATOM 2414 N N . ASN A 1 324 ? 34.322 29.415 31.757 1.00 18.48 304 ASN A N 1
ATOM 2415 C CA . ASN A 1 324 ? 34.230 28.173 30.987 1.00 18.76 304 ASN A CA 1
ATOM 2416 C C . ASN A 1 324 ? 34.836 28.395 29.595 1.00 18.60 304 ASN A C 1
ATOM 2417 O O . ASN A 1 324 ? 35.496 29.416 29.365 1.00 18.09 304 ASN A O 1
ATOM 2422 N N . CYS A 1 325 ? 34.609 27.457 28.673 1.00 18.53 305 CYS A N 1
ATOM 2423 C CA . CYS A 1 325 ? 35.195 27.531 27.331 1.00 18.74 305 CYS A CA 1
ATOM 2424 C C . CYS A 1 325 ? 34.798 28.782 26.569 1.00 18.21 305 CYS A C 1
ATOM 2425 O O . CYS A 1 325 ? 35.657 29.505 26.064 1.00 18.39 305 CYS A O 1
ATOM 2428 N N . ILE A 1 326 ? 33.492 29.022 26.481 1.00 17.57 306 ILE A N 1
ATOM 2429 C CA . ILE A 1 326 ? 32.969 30.129 25.691 1.00 17.02 306 ILE A CA 1
ATOM 2430 C C . ILE A 1 326 ? 33.385 31.484 26.265 1.00 16.90 306 ILE A C 1
ATOM 2431 O O . ILE A 1 326 ? 33.690 32.407 25.520 1.00 16.59 306 ILE A O 1
ATOM 2444 N N . GLN A 1 328 ? 36.185 32.036 28.067 1.00 17.26 308 GLN A N 1
ATOM 2445 C CA . GLN A 1 328 ? 37.611 32.079 27.721 1.00 17.20 308 GLN A CA 1
ATOM 2446 C C . GLN A 1 328 ? 37.832 32.604 26.311 1.00 17.08 308 GLN A C 1
ATOM 2447 O O . GLN A 1 328 ? 38.588 33.554 26.100 1.00 16.64 308 GLN A O 1
ATOM 2453 N N . ILE A 1 329 ? 37.159 31.976 25.352 1.00 16.87 309 ILE A N 1
ATOM 2454 C CA . ILE A 1 329 ? 37.324 32.301 23.944 1.00 16.97 309 ILE A CA 1
ATOM 2455 C C . ILE A 1 329 ? 36.809 33.703 23.632 1.00 17.25 309 ILE A C 1
ATOM 2456 O O . ILE A 1 329 ? 37.473 34.470 22.935 1.00 16.93 309 ILE A O 1
ATOM 2461 N N . GLU A 1 330 ? 35.638 34.042 24.166 1.00 17.26 310 GLU A N 1
ATOM 2462 C CA . GLU A 1 330 ? 35.063 35.369 23.947 1.00 17.66 310 GLU A CA 1
ATOM 2463 C C . GLU A 1 330 ? 35.970 36.479 24.452 1.00 17.27 310 GLU A C 1
ATOM 2464 O O . GLU A 1 330 ? 36.128 37.493 23.779 1.00 17.19 310 GLU A O 1
ATOM 2470 N N . ARG A 1 331 ? 36.567 36.280 25.627 1.00 17.10 311 ARG A N 1
ATOM 2471 C CA . ARG A 1 331 ? 37.516 37.241 26.174 1.00 16.98 311 ARG A CA 1
ATOM 2472 C C . ARG A 1 331 ? 38.788 37.300 25.328 1.00 17.09 311 ARG A C 1
ATOM 2473 O O . ARG A 1 331 ? 39.305 38.387 25.051 1.00 16.78 311 ARG A O 1
ATOM 2489 N N . PHE A 1 333 ? 39.277 36.622 22.064 1.00 18.86 313 PHE A N 1
ATOM 2490 C CA . PHE A 1 333 ? 39.015 37.340 20.823 1.00 20.14 313 PHE A CA 1
ATOM 2491 C C . PHE A 1 333 ? 38.692 38.822 21.032 1.00 21.18 313 PHE A C 1
ATOM 2492 O O . PHE A 1 333 ? 39.317 39.682 20.413 1.00 21.51 313 PHE A O 1
ATOM 2500 N N . SER A 1 334 ? 37.734 39.123 21.907 1.00 22.13 314 SER A N 1
ATOM 2501 C CA . SER A 1 334 ? 37.247 40.496 22.029 1.00 23.25 314 SER A CA 1
ATOM 2502 C C . SER A 1 334 ? 38.160 41.416 22.844 1.00 23.28 314 SER A C 1
ATOM 2503 O O . SER A 1 334 ? 38.137 42.632 22.647 1.00 23.35 314 SER A O 1
ATOM 2506 N N . GLU A 1 335 ? 38.966 40.846 23.739 1.00 23.22 315 GLU A N 1
ATOM 2507 C CA . GLU A 1 335 ? 39.819 41.666 24.601 1.00 23.63 315 GLU A CA 1
ATOM 2508 C C . GLU A 1 335 ? 41.304 41.633 24.245 1.00 23.27 315 GLU A C 1
ATOM 2509 O O . GLU A 1 335 ? 42.032 42.570 24.564 1.00 23.55 315 GLU A O 1
ATOM 2515 N N . LYS A 1 336 ? 41.755 40.586 23.562 1.00 22.60 316 LYS A N 1
ATOM 2516 C CA . LYS A 1 336 ? 43.183 40.457 23.282 1.00 22.67 316 LYS A CA 1
ATOM 2517 C C . LYS A 1 336 ? 43.535 40.419 21.798 1.00 22.74 316 LYS A C 1
ATOM 2518 O O . LYS A 1 336 ? 44.424 41.150 21.357 1.00 22.74 316 LYS A O 1
ATOM 2524 N N . ILE A 1 337 ? 42.851 39.574 21.031 1.00 22.79 317 ILE A N 1
ATOM 2525 C CA . ILE A 1 337 ? 43.222 39.364 19.631 1.00 23.28 317 ILE A CA 1
ATOM 2526 C C . ILE A 1 337 ? 42.596 40.396 18.691 1.00 24.31 317 ILE A C 1
ATOM 2527 O O . ILE A 1 337 ? 43.288 40.954 17.848 1.00 24.36 317 ILE A O 1
ATOM 2532 N N . TYR A 1 338 ? 41.294 40.633 18.834 1.00 25.46 318 TYR A N 1
ATOM 2533 C CA . TYR A 1 338 ? 40.574 41.567 17.968 1.00 26.79 318 TYR A CA 1
ATOM 2534 C C . TYR A 1 338 ? 40.033 42.753 18.764 1.00 28.19 318 TYR A C 1
ATOM 2535 O O . TYR A 1 338 ? 38.859 43.118 18.655 1.00 28.91 318 TYR A O 1
ATOM 2544 N N . SER A 1 339 ? 40.908 43.357 19.559 1.00 29.46 319 SER A N 1
ATOM 2545 C CA . SER A 1 339 ? 40.525 44.441 20.451 1.00 30.81 319 SER A CA 1
ATOM 2546 C C . SER A 1 339 ? 41.008 45.782 19.917 1.00 31.62 319 SER A C 1
ATOM 2547 O O . SER A 1 339 ? 41.742 45.839 18.928 1.00 31.81 319 SER A O 1
ATOM 2550 N N . ASN A 1 340 ? 40.580 46.859 20.572 1.00 32.54 320 ASN A N 1
ATOM 2551 C CA . ASN A 1 340 ? 41.172 48.173 20.358 1.00 36.63 320 ASN A CA 1
ATOM 2552 C C . ASN A 1 340 ? 42.601 48.170 20.901 1.00 37.51 320 ASN A C 1
ATOM 2553 O O . ASN A 1 340 ? 43.539 48.582 20.210 1.00 38.51 320 ASN A O 1
ATOM 2558 N N . GLU A 1 341 ? 42.747 47.676 22.133 1.00 34.92 321 GLU A N 1
ATOM 2559 C CA . GLU A 1 341 ? 44.048 47.471 22.769 1.00 33.23 321 GLU A CA 1
ATOM 2560 C C . GLU A 1 341 ? 44.939 46.514 21.979 1.00 32.59 321 GLU A C 1
ATOM 2561 O O . GLU A 1 341 ? 44.477 45.479 21.488 1.00 32.53 321 GLU A O 1
ATOM 2567 N N . LYS A 1 342 ? 46.218 46.864 21.872 1.00 31.95 322 LYS A N 1
ATOM 2568 C CA . LYS A 1 342 ? 47.201 46.025 21.197 1.00 31.03 322 LYS A CA 1
ATOM 2569 C C . LYS A 1 342 ? 47.417 44.720 21.965 1.00 30.13 322 LYS A C 1
ATOM 2570 O O . LYS A 1 342 ? 47.410 44.708 23.201 1.00 29.99 322 LYS A O 1
ATOM 2576 N N . ILE A 1 343 ? 47.604 43.631 21.225 1.00 29.09 323 ILE A N 1
ATOM 2577 C CA . ILE A 1 343 ? 47.873 42.321 21.822 1.00 28.03 323 ILE A CA 1
ATOM 2578 C C . ILE A 1 343 ? 49.182 42.332 22.627 1.00 27.88 323 ILE A C 1
ATOM 2579 O O . ILE A 1 343 ? 50.154 42.981 22.239 1.00 27.96 323 ILE A O 1
ATOM 2584 N N . GLN A 1 344 ? 49.180 41.633 23.759 1.00 27.23 324 GLN A N 1
ATOM 2585 C CA . GLN A 1 344 ? 50.365 41.485 24.596 1.00 27.00 324 GLN A CA 1
ATOM 2586 C C . GLN A 1 344 ? 50.706 40.003 24.768 1.00 26.01 324 GLN A C 1
ATOM 2587 O O . GLN A 1 344 ? 49.859 39.211 25.190 1.00 25.61 324 GLN A O 1
ATOM 2593 N N . PHE A 1 345 ? 51.941 39.637 24.432 1.00 24.87 325 PHE A N 1
ATOM 2594 C CA . PHE A 1 345 ? 52.426 38.271 24.618 1.00 23.85 325 PHE A CA 1
ATOM 2595 C C . PHE A 1 345 ? 53.314 38.187 25.853 1.00 23.76 325 PHE A C 1
ATOM 2596 O O . PHE A 1 345 ? 53.809 39.212 26.334 1.00 23.23 325 PHE A O 1
ATOM 2604 N N . ASP A 1 346 ? 53.521 36.975 26.368 1.00 23.30 326 ASP A N 1
ATOM 2605 C CA . ASP A 1 346 ? 54.490 36.788 27.450 1.00 23.42 326 ASP A CA 1
ATOM 2606 C C . ASP A 1 346 ? 55.909 36.852 26.874 1.00 24.12 326 ASP A C 1
ATOM 2607 O O . ASP A 1 346 ? 56.079 37.061 25.668 1.00 23.88 326 ASP A O 1
ATOM 2612 N N . ASP A 1 347 ? 56.920 36.675 27.719 1.00 24.90 327 ASP A N 1
ATOM 2613 C CA . ASP A 1 347 ? 58.308 36.809 27.263 1.00 25.67 327 ASP A CA 1
ATOM 2614 C C . ASP A 1 347 ? 58.752 35.702 26.300 1.00 25.21 327 ASP A C 1
ATOM 2615 O O . ASP A 1 347 ? 59.841 35.770 25.729 1.00 25.46 327 ASP A O 1
ATOM 2620 N N . LYS A 1 348 ? 57.895 34.701 26.107 1.00 24.35 328 LYS A N 1
ATOM 2621 C CA . LYS A 1 348 ? 58.165 33.623 25.153 1.00 23.72 328 LYS A CA 1
ATOM 2622 C C . LYS A 1 348 ? 57.272 33.695 23.903 1.00 22.49 328 LYS A C 1
ATOM 2623 O O . LYS A 1 348 ? 57.231 32.756 23.104 1.00 22.36 328 LYS A O 1
ATOM 2629 N N . GLY A 1 349 ? 56.562 34.810 23.744 1.00 21.44 329 GLY A N 1
ATOM 2630 C CA . GLY A 1 349 ? 55.728 35.049 22.563 1.00 20.08 329 GLY A CA 1
ATOM 2631 C C . GLY A 1 349 ? 54.389 34.326 22.570 1.00 18.89 329 GLY A C 1
ATOM 2632 O O . GLY A 1 349 ? 53.786 34.110 21.515 1.00 18.41 329 GLY A O 1
ATOM 2633 N N . ARG A 1 350 ? 53.924 33.951 23.759 1.00 17.92 330 ARG A N 1
ATOM 2634 C CA . ARG A 1 350 ? 52.659 33.234 23.903 1.00 17.27 330 ARG A CA 1
ATOM 2635 C C . ARG A 1 350 ? 51.582 34.172 24.424 1.00 16.92 330 ARG A C 1
ATOM 2636 O O . ARG A 1 350 ? 51.858 35.042 25.245 1.00 16.55 330 ARG A O 1
ATOM 2644 N N . LEU A 1 351 ? 50.360 34.003 23.924 1.00 16.95 331 LEU A N 1
ATOM 2645 C CA . LEU A 1 351 ? 49.203 34.694 24.477 1.00 16.89 331 LEU A CA 1
ATOM 2646 C C . LEU A 1 351 ? 48.787 33.948 25.736 1.00 16.99 331 LEU A C 1
ATOM 2647 O O . LEU A 1 351 ? 48.736 32.719 25.743 1.00 16.86 331 LEU A O 1
ATOM 2652 N N . ARG A 1 352 ? 48.498 34.684 26.803 1.00 17.36 332 ARG A N 1
ATOM 2653 C CA . ARG A 1 352 ? 48.185 34.053 28.088 1.00 17.32 332 ARG A CA 1
ATOM 2654 C C . ARG A 1 352 ? 46.727 34.235 28.500 1.00 17.39 332 ARG A C 1
ATOM 2655 O O . ARG A 1 352 ? 46.336 35.306 28.948 1.00 17.88 332 ARG A O 1
ATOM 2671 N N . ASP A 1 354 ? 45.510 32.006 30.631 1.00 17.56 334 ASP A N 1
ATOM 2672 C CA . ASP A 1 354 ? 45.619 31.485 31.991 1.00 17.81 334 ASP A CA 1
ATOM 2673 C C . ASP A 1 354 ? 46.088 32.594 32.940 1.00 18.03 334 ASP A C 1
ATOM 2674 O O . ASP A 1 354 ? 46.557 32.320 34.052 1.00 17.93 334 ASP A O 1
ATOM 2679 N N . ASP A 1 355 ? 45.969 33.844 32.483 1.00 18.45 335 ASP A N 1
ATOM 2680 C CA . ASP A 1 355 ? 46.368 35.018 33.263 1.00 18.76 335 ASP A CA 1
ATOM 2681 C C . ASP A 1 355 ? 45.645 35.119 34.610 1.00 18.92 335 ASP A C 1
ATOM 2682 O O . ASP A 1 355 ? 46.240 35.519 35.610 1.00 18.99 335 ASP A O 1
ATOM 2687 N N . LEU A 1 356 ? 44.371 34.744 34.634 1.00 18.73 336 LEU A N 1
ATOM 2688 C CA . LEU A 1 356 ? 43.608 34.757 35.877 1.00 19.01 336 LEU A CA 1
ATOM 2689 C C . LEU A 1 356 ? 43.834 33.500 36.721 1.00 18.85 336 LEU A C 1
ATOM 2690 O O . LEU A 1 356 ? 43.955 33.592 37.944 1.00 18.84 336 LEU A O 1
ATOM 2695 N N . GLU A 1 357 ? 43.894 32.334 36.069 1.00 18.64 337 GLU A N 1
ATOM 2696 C CA . GLU A 1 357 ? 44.196 31.065 36.756 1.00 18.38 337 GLU A CA 1
ATOM 2697 C C . GLU A 1 357 ? 45.503 31.144 37.546 1.00 18.72 337 GLU A C 1
ATOM 2698 O O . GLU A 1 357 ? 45.565 30.728 38.707 1.00 18.46 337 GLU A O 1
ATOM 2704 N N . LEU A 1 358 ? 46.540 31.674 36.906 1.00 19.61 338 LEU A N 1
ATOM 2705 C CA . LEU A 1 358 ? 47.876 31.712 37.499 1.00 20.68 338 LEU A CA 1
ATOM 2706 C C . LEU A 1 358 ? 48.154 32.980 38.311 1.00 21.58 338 LEU A C 1
ATOM 2707 O O . LEU A 1 358 ? 49.290 33.215 38.727 1.00 21.67 338 LEU A O 1
ATOM 2712 N N . ARG A 1 359 ? 47.118 33.784 38.540 1.00 22.31 339 ARG A N 1
ATOM 2713 C CA . ARG A 1 359 ? 47.228 34.944 39.415 1.00 23.74 339 ARG A CA 1
ATOM 2714 C C . ARG A 1 359 ? 47.674 34.465 40.797 1.00 24.00 339 ARG A C 1
ATOM 2715 O O . ARG A 1 359 ? 47.246 33.406 41.261 1.00 24.00 339 ARG A O 1
ATOM 2723 N N . LYS A 1 360 ? 48.532 35.248 41.448 1.00 24.50 340 LYS A N 1
ATOM 2724 C CA . LYS A 1 360 ? 49.178 34.842 42.703 1.00 24.89 340 LYS A CA 1
ATOM 2725 C C . LYS A 1 360 ? 48.207 34.468 43.821 1.00 24.54 340 LYS A C 1
ATOM 2726 O O . LYS A 1 360 ? 48.390 33.441 44.484 1.00 24.37 340 LYS A O 1
ATOM 2732 N N . ASP A 1 361 ? 47.191 35.300 44.032 1.00 23.99 341 ASP A N 1
ATOM 2733 C CA . ASP A 1 361 ? 46.210 35.058 45.091 1.00 23.81 341 ASP A CA 1
ATOM 2734 C C . ASP A 1 361 ? 45.364 33.808 44.817 1.00 22.68 341 ASP A C 1
ATOM 2735 O O . ASP A 1 361 ? 44.976 33.099 45.747 1.00 22.28 341 ASP A O 1
ATOM 2740 N N . VAL A 1 362 ? 45.092 33.545 43.539 1.00 21.70 342 VAL A N 1
ATOM 2741 C CA . VAL A 1 362 ? 44.366 32.341 43.135 1.00 20.84 342 VAL A CA 1
ATOM 2742 C C . VAL A 1 362 ? 45.176 31.100 43.489 1.00 20.71 342 VAL A C 1
ATOM 2743 O O . VAL A 1 362 ? 44.684 30.207 44.179 1.00 20.43 342 VAL A O 1
ATOM 2747 N N . GLN A 1 363 ? 46.427 31.069 43.035 1.00 21.08 343 GLN A N 1
ATOM 2748 C CA . GLN A 1 363 ? 47.303 29.914 43.224 1.00 21.48 343 GLN A CA 1
ATOM 2749 C C . GLN A 1 363 ? 47.645 29.665 44.691 1.00 21.78 343 GLN A C 1
ATOM 2750 O O . GLN A 1 363 ? 47.721 28.515 45.127 1.00 21.42 343 GLN A O 1
ATOM 2756 N N . ASP A 1 364 ? 47.833 30.746 45.448 1.00 22.54 344 ASP A N 1
ATOM 2757 C CA . ASP A 1 364 ? 48.024 30.647 46.896 1.00 23.26 344 ASP A CA 1
ATOM 2758 C C . ASP A 1 364 ? 46.850 29.933 47.565 1.00 23.12 344 ASP A C 1
ATOM 2759 O O . ASP A 1 364 ? 47.047 29.057 48.407 1.00 22.87 344 ASP A O 1
ATOM 2764 N N . GLU A 1 365 ? 45.631 30.306 47.178 1.00 23.04 345 GLU A N 1
ATOM 2765 C CA . GLU A 1 365 ? 44.434 29.704 47.753 1.00 23.04 345 GLU A CA 1
ATOM 2766 C C . GLU A 1 365 ? 44.248 28.252 47.297 1.00 22.46 345 GLU A C 1
ATOM 2767 O O . GLU A 1 365 ? 43.880 27.397 48.100 1.00 22.14 345 GLU A O 1
ATOM 2773 N N . VAL A 1 366 ? 44.518 27.981 46.020 1.00 22.07 346 VAL A N 1
ATOM 2774 C CA . VAL A 1 366 ? 44.463 26.613 45.487 1.00 22.00 346 VAL A CA 1
ATOM 2775 C C . VAL A 1 366 ? 45.434 25.698 46.244 1.00 22.26 346 VAL A C 1
ATOM 2776 O O . VAL A 1 366 ? 45.056 24.600 46.656 1.00 21.87 346 VAL A O 1
ATOM 2780 N N . ASP A 1 367 ? 46.667 26.165 46.446 1.00 22.87 347 ASP A N 1
ATOM 2781 C CA . ASP A 1 367 ? 47.686 25.392 47.161 1.00 23.60 347 ASP A CA 1
ATOM 2782 C C . ASP A 1 367 ? 47.302 25.145 48.615 1.00 23.65 347 ASP A C 1
ATOM 2783 O O . ASP A 1 367 ? 47.547 24.057 49.144 1.00 23.62 347 ASP A O 1
ATOM 2788 N N . ARG A 1 368 ? 46.702 26.154 49.255 1.00 23.60 348 ARG A N 1
ATOM 2789 C CA . ARG A 1 368 ? 46.253 26.039 50.641 1.00 23.74 348 ARG A CA 1
ATOM 2790 C C . ARG A 1 368 ? 45.127 25.009 50.786 1.00 23.73 348 ARG A C 1
ATOM 2791 O O . ARG A 1 368 ? 45.163 24.173 51.692 1.00 23.72 348 ARG A O 1
ATOM 2799 N N . ILE A 1 369 ? 44.138 25.071 49.895 1.00 23.41 349 ILE A N 1
ATOM 2800 C CA . ILE A 1 369 ? 43.046 24.096 49.897 1.00 23.39 349 ILE A CA 1
ATOM 2801 C C . ILE A 1 369 ? 43.597 22.699 49.607 1.00 23.57 349 ILE A C 1
ATOM 2802 O O . ILE A 1 369 ? 43.279 21.743 50.317 1.00 23.31 349 ILE A O 1
ATOM 2807 N N . TRP A 1 370 ? 44.438 22.600 48.581 1.00 24.14 350 TRP A N 1
ATOM 2808 C CA . TRP A 1 370 ? 45.033 21.322 48.180 1.00 25.27 350 TRP A CA 1
ATOM 2809 C C . TRP A 1 370 ? 45.655 20.598 49.368 1.00 25.82 350 TRP A C 1
ATOM 2810 O O . TRP A 1 370 ? 45.463 19.394 49.535 1.00 25.94 350 TRP A O 1
ATOM 2821 N N . SER A 1 371 ? 46.386 21.343 50.193 1.00 26.68 351 SER A N 1
ATOM 2822 C CA . SER A 1 371 ? 47.064 20.783 51.361 1.00 27.57 351 SER A CA 1
ATOM 2823 C C . SER A 1 371 ? 46.095 20.276 52.433 1.00 27.90 351 SER A C 1
ATOM 2824 O O . SER A 1 371 ? 46.460 19.424 53.236 1.00 28.33 351 SER A O 1
ATOM 2827 N N . ASN A 1 372 ? 44.865 20.792 52.432 1.00 28.16 352 ASN A N 1
ATOM 2828 C CA . ASN A 1 372 ? 43.840 20.392 53.406 1.00 28.08 352 ASN A CA 1
ATOM 2829 C C . ASN A 1 372 ? 42.877 19.323 52.895 1.00 27.62 352 ASN A C 1
ATOM 2830 O O . ASN A 1 372 ? 42.032 18.844 53.651 1.00 27.45 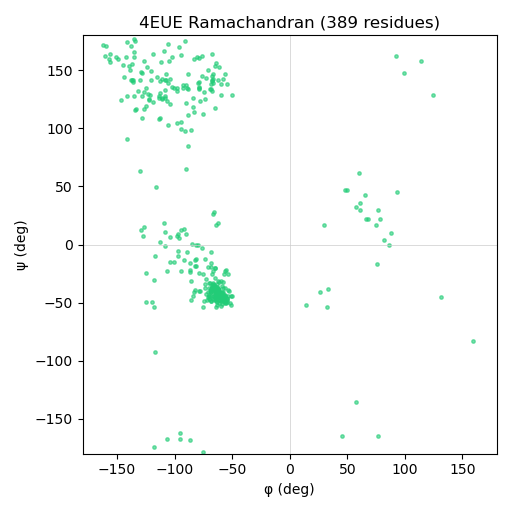352 ASN A O 1
ATOM 2835 N N . ILE A 1 373 ? 43.000 18.968 51.616 1.00 27.30 353 ILE A N 1
ATOM 2836 C CA . ILE A 1 373 ? 42.080 18.030 50.956 1.00 27.22 353 ILE A CA 1
ATOM 2837 C C . ILE A 1 373 ? 42.235 16.606 51.483 1.00 26.90 353 ILE A C 1
ATOM 2838 O O . ILE A 1 373 ? 43.354 16.115 51.624 1.00 27.08 353 ILE A O 1
ATOM 2843 N N . THR A 1 374 ? 41.106 15.960 51.777 1.00 26.55 354 THR A N 1
ATOM 2844 C CA . THR A 1 374 ? 41.070 14.540 52.121 1.00 26.24 354 THR A CA 1
ATOM 2845 C C . THR A 1 374 ? 39.916 13.861 51.367 1.00 26.07 354 THR A C 1
ATOM 2846 O O . THR A 1 374 ? 39.001 14.540 50.888 1.00 25.80 354 THR A O 1
ATOM 2850 N N . PRO A 1 375 ? 39.952 12.520 51.253 1.00 26.28 355 PRO A N 1
ATOM 2851 C CA . PRO A 1 375 ? 38.819 11.792 50.671 1.00 26.36 355 PRO A CA 1
ATOM 2852 C C . PRO A 1 375 ? 37.471 12.098 51.349 1.00 26.60 355 PRO A C 1
ATOM 2853 O O . PRO A 1 375 ? 36.423 11.974 50.715 1.00 26.48 355 PRO A O 1
ATOM 2857 N N . GLU A 1 376 ? 37.507 12.504 52.615 1.00 26.93 356 GLU A N 1
ATOM 2858 C CA . GLU A 1 376 ? 36.287 12.754 53.389 1.00 27.26 356 GLU A CA 1
ATOM 2859 C C . GLU A 1 376 ? 35.719 14.164 53.216 1.00 26.65 356 GLU A C 1
ATOM 2860 O O . GLU A 1 376 ? 34.507 14.355 53.286 1.00 27.05 356 GLU A O 1
ATOM 2866 N N . ASN A 1 377 ? 36.581 15.149 52.983 1.00 25.74 357 ASN A N 1
ATOM 2867 C CA . ASN A 1 377 ? 36.124 16.540 52.944 1.00 25.03 357 ASN A CA 1
ATOM 2868 C C . ASN A 1 377 ? 36.100 17.207 51.562 1.00 24.20 357 ASN A C 1
ATOM 2869 O O . ASN A 1 377 ? 35.715 18.374 51.449 1.00 24.07 357 ASN A O 1
ATOM 2874 N N . PHE A 1 378 ? 36.512 16.487 50.522 1.00 23.26 358 PHE A N 1
ATOM 2875 C CA . PHE A 1 378 ? 36.791 17.142 49.235 1.00 22.84 358 PHE A CA 1
ATOM 2876 C C . PHE A 1 378 ? 35.597 17.896 48.632 1.00 22.62 358 PHE A C 1
ATOM 2877 O O . PHE A 1 378 ? 35.777 18.955 48.028 1.00 22.22 358 PHE A O 1
ATOM 2885 N N . LYS A 1 379 ? 34.390 17.363 48.820 1.00 22.80 359 LYS A N 1
ATOM 2886 C CA . LYS A 1 379 ? 33.169 17.994 48.294 1.00 23.41 359 LYS A CA 1
ATOM 2887 C C . LYS A 1 379 ? 32.860 19.325 48.979 1.00 23.85 359 LYS A C 1
ATOM 2888 O O . LYS A 1 379 ? 32.200 20.190 48.396 1.00 23.83 359 LYS A O 1
ATOM 2894 N N . GLU A 1 380 ? 33.333 19.477 50.215 1.00 24.19 360 GLU A N 1
ATOM 2895 C CA . GLU A 1 380 ? 33.166 20.721 50.964 1.00 24.73 360 GLU A CA 1
ATOM 2896 C C . GLU A 1 380 ? 34.217 21.754 50.575 1.00 24.21 360 GLU A C 1
ATOM 2897 O O . GLU A 1 380 ? 33.912 22.942 50.460 1.00 24.57 360 GLU A O 1
ATOM 2903 N N . LEU A 1 381 ? 35.449 21.297 50.365 1.00 23.40 361 LEU A N 1
ATOM 2904 C CA . LEU A 1 381 ? 36.571 22.202 50.124 1.00 22.82 361 LEU A CA 1
ATOM 2905 C C . LEU A 1 381 ? 36.741 22.593 48.655 1.00 21.82 361 LEU A C 1
ATOM 2906 O O . LEU A 1 381 ? 37.339 23.628 48.359 1.00 21.33 361 LEU A O 1
ATOM 2911 N N . SER A 1 382 ? 36.231 21.759 47.746 1.00 20.74 362 SER A N 1
ATOM 2912 C CA . SER A 1 382 ? 36.338 22.005 46.302 1.00 19.78 362 SER A CA 1
ATOM 2913 C C . SER A 1 382 ? 34.964 22.155 45.666 1.00 19.63 362 SER A C 1
ATOM 2914 O O . SER A 1 382 ? 33.956 21.781 46.264 1.00 19.42 362 SER A O 1
ATOM 2917 N N . ASP A 1 383 ? 34.924 22.693 44.448 1.00 19.51 363 ASP A N 1
ATOM 2918 C CA . ASP A 1 383 ? 33.661 22.821 43.724 1.00 19.90 363 ASP A CA 1
ATOM 2919 C C . ASP A 1 383 ? 33.413 21.567 42.879 1.00 20.12 363 ASP A C 1
ATOM 2920 O O . ASP A 1 383 ? 33.382 21.624 41.640 1.00 19.50 363 ASP A O 1
ATOM 2925 N N . TYR A 1 384 ? 33.230 20.438 43.559 1.00 20.54 364 TYR A N 1
ATOM 2926 C CA . TYR A 1 384 ? 32.972 19.176 42.870 1.00 21.41 364 TYR A CA 1
ATOM 2927 C C . TYR A 1 384 ? 31.641 19.222 42.129 1.00 21.43 364 TYR A C 1
ATOM 2928 O O . TYR A 1 384 ? 31.526 18.718 41.009 1.00 21.15 364 TYR A O 1
ATOM 2937 N N . LYS A 1 385 ? 30.647 19.836 42.765 1.00 21.56 365 LYS A N 1
ATOM 2938 C CA . LYS A 1 385 ? 29.320 19.994 42.177 1.00 21.98 365 LYS A CA 1
ATOM 2939 C C . LYS A 1 385 ? 29.394 20.719 40.826 1.00 21.35 365 LYS A C 1
ATOM 2940 O O . LYS A 1 385 ? 28.839 20.244 39.833 1.00 21.05 365 LYS A O 1
ATOM 2946 N N . GLY A 1 386 ? 30.100 21.848 40.797 1.00 21.00 366 GLY A N 1
ATOM 2947 C CA . GLY A 1 386 ? 30.309 22.626 39.571 1.00 20.65 366 GLY A CA 1
ATOM 2948 C C . GLY A 1 386 ? 31.103 21.874 38.518 1.00 20.84 366 GLY A C 1
ATOM 2949 O O . GLY A 1 386 ? 30.784 21.935 37.317 1.00 19.76 366 GLY A O 1
ATOM 2950 N N . TYR A 1 387 ? 32.133 21.159 38.969 1.00 21.15 367 TYR A N 1
ATOM 2951 C CA . TYR A 1 387 ? 32.943 20.336 38.076 1.00 21.94 367 TYR A CA 1
ATOM 2952 C C . TYR A 1 387 ? 32.087 19.257 37.414 1.00 21.95 367 TYR A C 1
ATOM 2953 O O . TYR A 1 387 ? 32.119 19.093 36.190 1.00 22.10 367 TYR A O 1
ATOM 2962 N N . LYS A 1 388 ? 31.332 18.522 38.229 1.00 21.98 368 LYS A N 1
ATOM 2963 C CA . LYS A 1 388 ? 30.498 17.427 37.730 1.00 22.14 368 LYS A CA 1
ATOM 2964 C C . LYS A 1 388 ? 29.421 17.925 36.764 1.00 22.11 368 LYS A C 1
ATOM 2965 O O . LYS A 1 388 ? 29.173 17.297 35.735 1.00 21.98 368 LYS A O 1
ATOM 2971 N N . LYS A 1 389 ? 28.801 19.058 37.089 1.00 22.58 369 LYS A N 1
ATOM 2972 C CA . LYS A 1 389 ? 27.785 19.660 36.226 1.00 23.44 369 LYS A CA 1
ATOM 2973 C C . LYS A 1 389 ? 28.323 20.023 34.837 1.00 23.81 369 LYS A C 1
ATOM 2974 O O . LYS A 1 389 ? 27.662 19.756 33.828 1.00 23.85 369 LYS A O 1
ATOM 2980 N N . GLU A 1 390 ? 29.507 20.636 34.792 1.00 24.22 370 GLU A N 1
ATOM 2981 C CA . GLU A 1 390 ? 30.133 20.986 33.516 1.00 24.61 370 GLU A CA 1
ATOM 2982 C C . GLU A 1 390 ? 30.464 19.726 32.718 1.00 24.39 370 GLU A C 1
ATOM 2983 O O . GLU A 1 390 ? 30.285 19.701 31.502 1.00 24.62 370 GLU A O 1
ATOM 2989 N N . PHE A 1 391 ? 30.919 18.683 33.412 1.00 24.14 371 PHE A N 1
ATOM 2990 C CA . PHE A 1 391 ? 31.181 17.376 32.798 1.00 24.40 371 PHE A CA 1
ATOM 2991 C C . PHE A 1 391 ? 29.912 16.753 32.209 1.00 24.27 371 PHE A C 1
ATOM 2992 O O . PHE A 1 391 ? 29.923 16.234 31.087 1.00 24.02 371 PHE A O 1
ATOM 3008 N N . ASN A 1 393 ? 27.129 18.415 31.461 1.00 23.29 373 ASN A N 1
ATOM 3009 C CA . ASN A 1 393 ? 26.584 19.357 30.486 1.00 23.43 373 ASN A CA 1
ATOM 3010 C C . ASN A 1 393 ? 27.143 19.181 29.078 1.00 23.56 373 ASN A C 1
ATOM 3011 O O . ASN A 1 393 ? 26.413 19.334 28.095 1.00 23.41 373 ASN A O 1
ATOM 3016 N N . LEU A 1 394 ? 28.438 18.886 28.981 1.00 23.69 374 LEU A N 1
ATOM 3017 C CA . LEU A 1 394 ? 29.082 18.758 27.671 1.00 23.94 374 LEU A CA 1
ATOM 3018 C C . LEU A 1 394 ? 28.623 17.486 26.958 1.00 23.85 374 LEU A C 1
ATOM 3019 O O . LEU A 1 394 ? 28.751 17.368 25.737 1.00 24.12 374 LEU A O 1
ATOM 3024 N N . ASN A 1 395 ? 28.089 16.549 27.742 1.00 23.32 375 ASN A N 1
ATOM 3025 C CA . ASN A 1 395 ? 27.505 15.310 27.227 1.00 22.52 375 ASN A CA 1
ATOM 3026 C C . ASN A 1 395 ? 25.991 15.397 27.102 1.00 21.79 375 ASN A C 1
ATOM 3027 O O . ASN A 1 395 ? 25.324 14.402 26.810 1.00 21.41 375 ASN A O 1
ATOM 3032 N N . GLY A 1 396 ? 25.460 16.594 27.328 1.00 20.93 376 GLY A N 1
ATOM 3033 C CA . GLY A 1 396 ? 24.040 16.865 27.160 1.00 20.95 376 GLY A CA 1
ATOM 3034 C C . GLY A 1 396 ? 23.161 16.593 28.366 1.00 21.25 376 GLY A C 1
ATOM 3035 O O . GLY A 1 396 ? 21.932 16.626 28.255 1.00 20.64 376 GLY A O 1
ATOM 3036 N N . PHE A 1 397 ? 23.782 16.329 29.517 1.00 21.64 377 PHE A N 1
ATOM 3037 C CA . PHE A 1 397 ? 23.040 16.012 30.733 1.00 22.41 377 PHE A CA 1
ATOM 3038 C C . PHE A 1 397 ? 23.016 17.175 31.721 1.00 23.10 377 PHE A C 1
ATOM 3039 O O . PHE A 1 397 ? 23.881 18.056 31.674 1.00 23.23 377 PHE A O 1
ATOM 3047 N N . ASP A 1 398 ? 22.021 17.166 32.611 1.00 24.05 378 ASP A N 1
ATOM 3048 C CA . ASP A 1 398 ? 21.893 18.147 33.703 1.00 25.17 378 ASP A CA 1
ATOM 3049 C C . ASP A 1 398 ? 21.748 19.603 33.212 1.00 25.38 378 ASP A C 1
ATOM 3050 O O . ASP A 1 398 ? 22.243 20.539 33.842 1.00 25.33 378 ASP A O 1
ATOM 3055 N N . LEU A 1 399 ? 21.059 19.781 32.088 1.00 25.93 379 LEU A N 1
ATOM 3056 C CA . LEU A 1 399 ? 20.821 21.106 31.520 1.00 26.59 379 LEU A CA 1
ATOM 3057 C C . LEU A 1 399 ? 19.372 21.550 31.699 1.00 27.49 379 LEU A C 1
ATOM 3058 O O . LEU A 1 399 ? 18.454 20.739 31.579 1.00 27.56 379 LEU A O 1
ATOM 3063 N N . ASP A 1 400 ? 19.177 22.839 31.976 1.00 28.66 380 ASP A N 1
ATOM 3064 C CA . ASP A 1 400 ? 17.837 23.433 32.013 1.00 29.92 380 ASP A CA 1
ATOM 3065 C C . ASP A 1 400 ? 17.248 23.534 30.606 1.00 30.18 380 ASP A C 1
ATOM 3066 O O . ASP A 1 400 ? 17.987 23.662 29.624 1.00 30.15 380 ASP A O 1
ATOM 3071 N N . GLY A 1 401 ? 15.921 23.464 30.515 1.00 30.43 381 GLY A N 1
ATOM 3072 C CA . GLY A 1 401 ? 15.220 23.551 29.233 1.00 30.78 381 GLY A CA 1
ATOM 3073 C C . GLY A 1 401 ? 15.311 22.301 28.371 1.00 30.97 381 GLY A C 1
ATOM 3074 O O . GLY A 1 401 ? 15.054 22.354 27.165 1.00 31.08 381 GLY A O 1
ATOM 3075 N N . VAL A 1 402 ? 15.690 21.181 28.986 1.00 30.87 382 VAL A N 1
ATOM 3076 C CA . VAL A 1 402 ? 15.711 19.882 28.313 1.00 30.80 382 VAL A CA 1
ATOM 3077 C C . VAL A 1 402 ? 14.820 18.908 29.083 1.00 31.07 382 VAL A C 1
ATOM 3078 O O . VAL A 1 402 ? 15.005 18.697 30.285 1.00 30.96 382 VAL A O 1
ATOM 3082 N N . ASP A 1 403 ? 13.857 18.323 28.380 1.00 31.39 383 ASP A N 1
ATOM 3083 C CA . ASP A 1 403 ? 12.940 17.355 28.971 1.00 31.72 383 ASP A CA 1
ATOM 3084 C C . ASP A 1 403 ? 13.560 15.956 28.939 1.00 31.30 383 ASP A C 1
ATOM 3085 O O . ASP A 1 403 ? 13.515 15.270 27.918 1.00 31.35 383 ASP A O 1
ATOM 3090 N N . TYR A 1 404 ? 14.130 15.541 30.068 1.00 31.05 384 TYR A N 1
ATOM 3091 C CA . TYR A 1 404 ? 14.857 14.269 30.161 1.00 30.87 384 TYR A CA 1
ATOM 3092 C C . TYR A 1 404 ? 13.955 13.047 30.311 1.00 31.84 384 TYR A C 1
ATOM 3093 O O . TYR A 1 404 ? 14.444 11.918 30.387 1.00 31.94 384 TYR A O 1
ATOM 3102 N N . SER A 1 405 ? 12.644 13.274 30.341 1.00 32.81 385 SER A N 1
ATOM 3103 C CA . SER A 1 405 ? 11.677 12.184 30.440 1.00 33.93 385 SER A CA 1
ATOM 3104 C C . SER A 1 405 ? 11.121 11.795 29.070 1.00 34.58 385 SER A C 1
ATOM 3105 O O . SER A 1 405 ? 10.450 10.771 28.935 1.00 34.83 385 SER A O 1
ATOM 3108 N N . LYS A 1 406 ? 11.417 12.609 28.057 1.00 35.28 386 LYS A N 1
ATOM 3109 C CA . LYS A 1 406 ? 10.947 12.358 26.694 1.00 36.30 386 LYS A CA 1
ATOM 3110 C C . LYS A 1 406 ? 11.791 11.286 26.000 1.00 36.76 386 LYS A C 1
ATOM 3111 O O . LYS A 1 406 ? 13.023 11.316 26.068 1.00 36.46 386 LYS A O 1
ATOM 3117 N N . ASP A 1 407 ? 11.122 10.336 25.346 1.00 37.68 387 ASP A N 1
ATOM 3118 C CA . ASP A 1 407 ? 11.806 9.319 24.545 1.00 38.64 387 ASP A CA 1
ATOM 3119 C C . ASP A 1 407 ? 12.454 9.973 23.328 1.00 38.91 387 ASP A C 1
ATOM 3120 O O . ASP A 1 407 ? 11.906 10.928 22.775 1.00 38.87 387 ASP A O 1
ATOM 3125 N N . LEU A 1 408 ? 13.619 9.472 22.922 1.00 39.41 388 LEU A N 1
ATOM 3126 C CA . LEU A 1 408 ? 14.255 9.945 21.690 1.00 40.14 388 LEU A CA 1
ATOM 3127 C C . LEU A 1 408 ? 14.036 8.948 20.566 1.00 40.68 388 LEU A C 1
ATOM 3128 O O . LEU A 1 408 ? 14.188 7.741 20.755 1.00 40.65 388 LEU A O 1
ATOM 3133 N N . ASP A 1 409 ? 13.685 9.465 19.395 1.00 41.42 389 ASP A N 1
ATOM 3134 C CA . ASP A 1 409 ? 13.579 8.646 18.202 1.00 42.16 389 ASP A CA 1
ATOM 3135 C C . ASP A 1 409 ? 14.977 8.501 17.611 1.00 42.17 389 ASP A C 1
ATOM 3136 O O . ASP A 1 409 ? 15.575 9.484 17.167 1.00 42.12 389 ASP A O 1
ATOM 3141 N N . ILE A 1 410 ? 15.489 7.272 17.630 1.00 42.46 390 ILE A N 1
ATOM 3142 C CA . ILE A 1 410 ? 16.822 6.961 17.106 1.00 42.60 390 ILE A CA 1
ATOM 3143 C C . ILE A 1 410 ? 16.904 7.112 15.577 1.00 42.70 390 ILE A C 1
ATOM 3144 O O . ILE A 1 410 ? 17.908 7.609 15.057 1.00 42.53 390 ILE A O 1
ATOM 3149 N N . GLU A 1 411 ? 15.848 6.696 14.873 1.00 42.91 391 GLU A N 1
ATOM 3150 C CA . GLU A 1 411 ? 15.792 6.820 13.412 1.00 42.94 391 GLU A CA 1
ATOM 3151 C C . GLU A 1 411 ? 15.828 8.277 12.965 1.00 42.41 391 GLU A C 1
ATOM 3152 O O . GLU A 1 411 ? 16.433 8.603 11.946 1.00 42.48 391 GLU A O 1
ATOM 3158 N N . LEU A 1 412 ? 15.181 9.145 13.738 1.00 41.86 392 LEU A N 1
ATOM 3159 C CA . LEU A 1 412 ? 15.201 10.580 13.483 1.00 41.25 392 LEU A CA 1
ATOM 3160 C C . LEU A 1 412 ? 16.614 11.143 13.686 1.00 40.43 392 LEU A C 1
ATOM 3161 O O . LEU A 1 412 ? 17.126 11.882 12.840 1.00 40.08 392 LEU A O 1
ATOM 3166 N N . LEU A 1 413 ? 17.240 10.768 14.801 1.00 39.59 393 LEU A N 1
ATOM 3167 C CA . LEU A 1 413 ? 18.595 11.222 15.128 1.00 38.91 393 LEU A CA 1
ATOM 3168 C C . LEU A 1 413 ? 19.644 10.743 14.124 1.00 38.51 393 LEU A C 1
ATOM 3169 O O . LEU A 1 413 ? 20.514 11.518 13.725 1.00 38.08 393 LEU A O 1
ATOM 3174 N N . ARG A 1 414 ? 19.548 9.483 13.698 1.00 38.30 394 ARG A N 1
ATOM 3175 C CA . ARG A 1 414 ? 20.526 8.920 12.759 1.00 38.08 394 ARG A CA 1
ATOM 3176 C C . ARG A 1 414 ? 20.455 9.533 11.350 1.00 37.60 394 ARG A C 1
ATOM 3177 O O . ARG A 1 414 ? 21.421 9.441 10.588 1.00 37.67 394 ARG A O 1
ATOM 3185 N N . LYS A 1 415 ? 19.325 10.162 11.021 1.00 37.02 395 LYS A N 1
ATOM 3186 C CA . LYS A 1 415 ? 19.150 10.824 9.723 1.00 36.69 395 LYS A CA 1
ATOM 3187 C C . LYS A 1 415 ? 19.761 12.230 9.669 1.00 36.08 395 LYS A C 1
ATOM 3188 O O . LYS A 1 415 ? 19.904 12.806 8.588 1.00 35.79 395 LYS A O 1
ATOM 3194 N N . LEU A 1 416 ? 20.120 12.778 10.829 1.00 35.41 396 LEU A N 1
ATOM 3195 C CA . LEU A 1 416 ? 20.753 14.095 10.891 1.00 34.89 396 LEU A CA 1
ATOM 3196 C C . LEU A 1 416 ? 22.156 14.055 10.283 1.00 34.70 396 LEU A C 1
ATOM 3197 O O . LEU A 1 416 ? 22.910 13.106 10.508 1.00 34.40 396 LEU A O 1
ATOM 3202 N N . GLU A 1 417 ? 22.492 15.086 9.509 1.00 34.78 397 GLU A N 1
ATOM 3203 C CA . GLU A 1 417 ? 23.769 15.137 8.787 1.00 35.10 397 GLU A CA 1
ATOM 3204 C C . GLU A 1 417 ? 24.631 16.347 9.166 1.00 34.66 397 GLU A C 1
ATOM 3205 O O . GLU A 1 417 ? 24.110 17.443 9.362 1.00 34.51 397 GLU A O 1
ATOM 3211 N N . PRO A 1 418 ? 25.960 16.147 9.261 1.00 34.67 398 PRO A N 1
ATOM 3212 C CA . PRO A 1 418 ? 26.908 17.232 9.531 1.00 34.52 398 PRO A CA 1
ATOM 3213 C C . PRO A 1 418 ? 27.077 18.168 8.332 1.00 34.72 398 PRO A C 1
ATOM 3214 O O . PRO A 1 418 ? 26.794 17.769 7.196 1.00 35.04 398 PRO A O 1
#

Sequence (391 aa):
IVKAKFVKGFIRDVHPYGCRREVLNQIDYCKKAIGFRGPKKVLIVGASSGFGLATRISVAFGGPEAHTIGVSYETGATDRRIGTAGWYNNIFFKEFAKKKGLVAKNFIEDAFSNETKDKVIKYIKDEFGKIDLFVYSLAAPRRKDYKTGNVYTSRIKTILGDFEGPTIDVERDEITLKKVSSASIEEIEETRKVGGEDWQEWCEELLYEDCFSDKATTIAYSYIGSPRTYKIYREGTIGIAKKDLEDKAKLINEKLNRVIGGRAFVSVNKALVTKASAYIPTFPLYAAILYKVKEKNIHENCIQIERFSEKIYSNEKIQFDDKGRLRDDLELRKDVQDEVDRIWSNITPENFKELSDYKGYKKEFNLNGFDLDGVDYSKDLDIELLRKLEP

Solvent-accessible surface area: 17843 Å² total

CATH classification: 3.40.50.720

Radius of gyration: 20.5 Å; Cα contacts (8 Å, |Δi|>4): 757; chains: 1; bounding box: 51×48×59 Å

InterPro domains:
  IPR010758 Trans-2-enoyl-CoA reductase [MF_01838] (1-394)
  IPR010758 Trans-2-enoyl-CoA reductase [NF010177] (1-392)
  IPR010758 Trans-2-enoyl-CoA reductase [NF043048] (1-391)
  IPR010758 Trans-2-enoyl-CoA reductase [PTHR37480] (1-391)
  IPR024906 Enoyl reductase FAD binding domain [PF07055] (325-387)
  IPR024910 Trans-2-enoyl-CoA reductase catalytic domain, putative [PF12241] (82-318)
  IPR036291 NAD(P)-binding domain superfamily [SSF51735] (41-142)
  IPR050048 Trans-2-enoyl-CoA reductase-like, NAD(P)H binding domain [PF12242] (2-79)

Foldseek 3Di:
DDDFDDDPLDGQAFDLVLLLVLLVVLLVVLQPDPAFADWAEEEEEACQWFQNVLLVSNCCRNHHVHAYEYEEAWFADDPRYHTASSQSSLQSVCVVSVVVVHHYHYDNDDLLDPVSLVVVLCCLVPPRDAGQEYEYEDDDQWHADVVVRDIQGADQAFADDKDWDWAARLNVRFIDIDIGHHDDPSNLVSNLVCAQPSVLVSLVSCVVSVRHAQQGEYEYEAAQDDPVCCGRDLRGSNVSSRVSNQVSQVVSQVVSCVRRNYHGAYAHAAQADDPRQVPRPRSNLLRQLLQVLVVVVPDDGSNSSNVCDVAVRYPDDHDADPSRHHYCCVVVPPVSVVSSVVLVVVDDRVCSVVNTNNVVRSCVVSSSSPPDPPDDPVDDDDSVVRNPRDD